Protein AF-A0A0D1ZZP9-F1 (afdb_monomer_lite)

Structure (mmCIF, N/CA/C/O backbone):
data_AF-A0A0D1ZZP9-F1
#
_entry.id   AF-A0A0D1ZZP9-F1
#
loop_
_atom_site.group_PDB
_atom_site.id
_atom_site.type_symbol
_atom_site.label_atom_id
_atom_site.label_alt_id
_atom_site.label_comp_id
_atom_site.label_asym_id
_atom_site.label_entity_id
_atom_site.label_seq_id
_atom_site.pdbx_PDB_ins_code
_atom_site.Cartn_x
_atom_site.Cartn_y
_atom_site.Cartn_z
_atom_site.occupancy
_atom_site.B_iso_or_equiv
_atom_site.auth_seq_id
_atom_site.auth_comp_id
_atom_site.auth_asym_id
_atom_site.auth_atom_id
_atom_site.pdbx_PDB_model_num
ATOM 1 N N . MET A 1 1 ? -6.859 27.751 -23.988 1.00 42.56 1 MET A N 1
ATOM 2 C CA . MET A 1 1 ? -6.546 28.109 -22.585 1.00 42.56 1 MET A CA 1
ATOM 3 C C . MET A 1 1 ? -7.612 27.549 -21.630 1.00 42.56 1 MET A C 1
ATOM 5 O O . MET A 1 1 ? -8.404 28.317 -21.113 1.00 42.56 1 MET A O 1
ATOM 9 N N . ALA A 1 2 ? -7.674 26.224 -21.411 1.00 38.25 2 ALA A N 1
ATOM 10 C CA . ALA A 1 2 ? -8.665 25.605 -20.502 1.00 38.25 2 ALA A CA 1
ATOM 11 C C . ALA A 1 2 ? -8.269 24.187 -20.013 1.00 38.25 2 ALA A C 1
ATOM 13 O O . ALA A 1 2 ? -9.103 23.295 -19.945 1.00 38.25 2 ALA A O 1
ATOM 14 N N . VAL A 1 3 ? -6.986 23.936 -19.723 1.00 46.12 3 VAL A N 1
ATOM 15 C CA . VAL A 1 3 ? -6.489 22.593 -19.330 1.00 46.12 3 VAL A CA 1
ATOM 16 C C . VAL A 1 3 ? -5.819 22.507 -17.935 1.00 46.12 3 VAL A C 1
ATOM 18 O O . VAL A 1 3 ? -5.771 21.403 -17.398 1.00 46.12 3 VAL A O 1
ATOM 21 N N . PRO A 1 4 ? -5.406 23.594 -17.239 1.00 42.47 4 PRO A N 1
ATOM 22 C CA . PRO A 1 4 ? -4.892 23.464 -15.864 1.00 42.47 4 PRO A CA 1
ATOM 23 C C . PRO A 1 4 ? -5.954 23.052 -14.828 1.00 42.47 4 PRO A C 1
ATOM 25 O O . PRO A 1 4 ? -5.615 22.470 -13.802 1.00 42.47 4 PRO A O 1
ATOM 28 N N . GLY A 1 5 ? -7.237 23.330 -15.092 1.00 36.59 5 GLY A N 1
ATOM 29 C CA . GLY A 1 5 ? -8.320 23.110 -14.126 1.00 36.59 5 GLY A CA 1
ATOM 30 C C . GLY A 1 5 ? -8.722 21.645 -13.943 1.00 36.59 5 GLY A C 1
ATOM 31 O O . GLY A 1 5 ? -9.088 21.252 -12.843 1.00 36.59 5 GLY A O 1
ATOM 32 N N . VAL A 1 6 ? -8.604 20.813 -14.983 1.00 42.91 6 VAL A N 1
ATOM 33 C CA . VAL A 1 6 ? -9.148 19.440 -14.980 1.00 42.91 6 VAL A CA 1
ATOM 34 C C . VAL A 1 6 ? -8.363 18.507 -14.050 1.00 42.91 6 VAL A C 1
ATOM 36 O O . VAL A 1 6 ? -8.949 17.653 -13.395 1.00 42.91 6 VAL A O 1
ATOM 39 N N . CYS A 1 7 ? -7.048 18.700 -13.919 1.00 40.62 7 CYS A N 1
ATOM 40 C CA . CYS A 1 7 ? -6.210 17.848 -13.067 1.00 40.62 7 CYS A CA 1
ATOM 41 C C . CYS A 1 7 ? -6.391 18.162 -11.568 1.00 40.62 7 CYS A C 1
ATOM 43 O O . CYS A 1 7 ? -6.408 17.253 -10.739 1.00 40.62 7 CYS A O 1
ATOM 45 N N . LEU A 1 8 ? -6.596 19.443 -11.227 1.00 43.94 8 LEU A N 1
ATOM 46 C CA . LEU A 1 8 ? -6.920 19.873 -9.862 1.00 43.94 8 LEU A CA 1
ATOM 47 C C . LEU A 1 8 ? -8.353 19.466 -9.481 1.00 43.94 8 LEU A C 1
ATOM 49 O O . LEU A 1 8 ? -8.580 19.019 -8.359 1.00 43.94 8 LEU A O 1
ATOM 53 N N . LEU A 1 9 ? -9.292 19.532 -10.437 1.00 44.16 9 LEU A N 1
ATOM 54 C CA . LEU A 1 9 ? -10.649 19.017 -10.259 1.00 44.16 9 LEU A CA 1
ATOM 55 C C . LEU A 1 9 ? -10.647 17.506 -10.014 1.00 44.16 9 LEU A C 1
ATOM 57 O O . LEU A 1 9 ? -11.331 17.077 -9.103 1.00 44.16 9 LEU A O 1
ATOM 61 N N . CYS A 1 10 ? -9.856 16.705 -10.743 1.00 44.78 10 CYS A N 1
ATOM 62 C CA . CYS A 1 10 ? -9.803 15.251 -10.532 1.00 44.78 10 CYS A CA 1
ATOM 63 C C . CYS A 1 10 ? -9.280 14.849 -9.139 1.00 44.78 10 CYS A C 1
ATOM 65 O O . CYS A 1 10 ? -9.788 13.900 -8.537 1.00 44.78 10 CYS A O 1
ATOM 67 N N . LEU A 1 11 ? -8.290 15.579 -8.612 1.00 48.09 11 LEU A N 1
ATOM 68 C CA . LEU A 1 11 ? -7.781 15.393 -7.246 1.00 48.09 11 LEU A CA 1
ATOM 69 C C . LEU A 1 11 ? -8.807 15.813 -6.184 1.00 48.09 11 LEU A C 1
ATOM 71 O O . LEU A 1 11 ? -8.915 15.146 -5.159 1.00 48.09 11 LEU A O 1
ATOM 75 N N . LEU A 1 12 ? -9.593 16.862 -6.444 1.00 48.28 12 LEU A N 1
ATOM 76 C CA . LEU A 1 12 ? -10.695 17.279 -5.572 1.00 48.28 12 LEU A CA 1
ATOM 77 C C . LEU A 1 12 ? -11.910 16.338 -5.678 1.00 48.28 12 LEU A C 1
ATOM 79 O O . LEU A 1 12 ? -12.514 16.023 -4.661 1.00 48.28 12 LEU A O 1
ATOM 83 N N . THR A 1 13 ? -12.240 15.800 -6.855 1.00 49.88 13 THR A N 1
ATOM 84 C CA . THR A 1 13 ? -13.394 14.899 -7.043 1.00 49.88 13 THR A CA 1
ATOM 85 C C . THR A 1 13 ? -13.201 13.527 -6.405 1.00 49.88 13 THR A C 1
ATOM 87 O O . THR A 1 13 ? -14.185 12.922 -5.997 1.00 49.88 13 THR A O 1
ATOM 90 N N . LEU A 1 14 ? -11.958 13.048 -6.247 1.00 49.19 14 LEU A N 1
ATOM 91 C CA . LEU A 1 14 ? -11.681 11.830 -5.469 1.00 49.19 14 LEU A CA 1
ATOM 92 C C . LEU A 1 14 ? -11.988 12.003 -3.969 1.00 49.19 14 LEU A C 1
ATOM 94 O O . LEU A 1 14 ? -12.237 11.013 -3.290 1.00 49.19 14 LEU A O 1
ATOM 98 N N . PHE A 1 15 ? -12.020 13.244 -3.471 1.00 47.34 15 PHE A N 1
ATOM 99 C CA . PHE A 1 15 ? -12.392 13.581 -2.093 1.00 47.34 15 PHE A CA 1
ATOM 100 C C . PHE A 1 15 ? -13.830 14.118 -1.948 1.00 47.34 15 PHE A C 1
ATOM 102 O O . PHE A 1 15 ? -14.287 14.304 -0.825 1.00 47.34 15 PHE A O 1
ATOM 109 N N . VAL A 1 16 ? -14.560 14.336 -3.052 1.00 45.53 16 VAL A N 1
ATOM 110 C CA . VAL A 1 16 ? -15.940 14.876 -3.071 1.00 45.53 16 VAL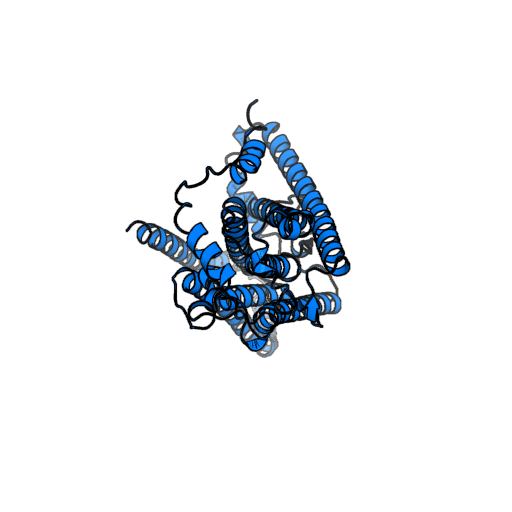 A CA 1
ATOM 111 C C . VAL A 1 16 ? -16.924 13.850 -3.659 1.00 45.53 16 VAL A C 1
ATOM 113 O O . VAL A 1 16 ? -17.907 14.203 -4.304 1.00 45.53 16 VAL A O 1
ATOM 116 N N . LEU A 1 17 ? -16.684 12.548 -3.461 1.00 44.59 17 LEU A N 1
ATOM 117 C CA . LEU A 1 17 ? -17.712 11.556 -3.781 1.00 44.59 17 LEU A CA 1
ATOM 118 C C . LEU A 1 17 ? -18.917 11.768 -2.842 1.00 44.59 17 LEU A C 1
ATOM 120 O O . LEU A 1 17 ? -18.735 11.750 -1.623 1.00 44.59 17 LEU A O 1
ATOM 124 N N . PRO A 1 18 ? -20.131 11.994 -3.381 1.00 44.25 18 PRO A N 1
ATOM 125 C CA . PRO A 1 18 ? -21.329 12.148 -2.572 1.00 44.25 18 PRO A CA 1
ATOM 126 C C . PRO A 1 18 ? -21.582 10.860 -1.789 1.00 44.25 18 PRO A C 1
ATOM 128 O O . PRO A 1 18 ? -21.468 9.750 -2.313 1.00 44.25 18 PRO A O 1
ATOM 131 N N . THR A 1 19 ? -21.909 11.023 -0.513 1.00 50.12 19 THR A N 1
ATOM 132 C CA . THR A 1 19 ? -22.273 9.944 0.399 1.00 50.12 19 THR A CA 1
ATOM 133 C C . THR A 1 19 ? -23.477 9.165 -0.145 1.00 50.12 19 THR A C 1
ATOM 135 O O . THR A 1 19 ? -24.524 9.765 -0.397 1.00 50.12 19 THR A O 1
ATOM 138 N N . PRO A 1 20 ? -23.406 7.830 -0.300 1.00 47.56 20 PRO A N 1
ATOM 139 C CA . PRO A 1 20 ? -24.622 7.039 -0.411 1.00 47.56 20 PRO A CA 1
ATOM 140 C C . PRO A 1 20 ? -25.368 7.121 0.929 1.00 47.56 20 PRO A C 1
ATOM 142 O O . PRO A 1 20 ? -24.856 6.720 1.973 1.00 47.56 20 PRO A O 1
ATOM 145 N N . SER A 1 21 ? -26.590 7.648 0.905 1.00 45.84 21 SER A N 1
ATOM 146 C CA . SER A 1 21 ? -27.481 7.864 2.057 1.00 45.84 21 SER A CA 1
ATOM 147 C C . SER A 1 21 ? -28.078 6.576 2.660 1.00 45.84 21 SER A C 1
ATOM 149 O O . SER A 1 21 ? -29.116 6.614 3.313 1.00 45.84 21 SER A O 1
ATOM 151 N N . LEU A 1 22 ? -27.420 5.425 2.498 1.00 50.56 22 LEU A N 1
ATOM 152 C CA . LEU A 1 22 ? -27.878 4.116 2.996 1.00 50.56 22 LEU A CA 1
ATOM 153 C C . LEU A 1 22 ? -27.398 3.785 4.430 1.00 50.56 22 LEU A C 1
ATOM 155 O O . LEU A 1 22 ? -27.613 2.680 4.917 1.00 50.56 22 LEU A O 1
ATOM 159 N N . GLY A 1 23 ? -26.765 4.732 5.131 1.00 49.41 23 GLY A N 1
ATOM 160 C CA . GLY A 1 23 ? -26.041 4.491 6.389 1.00 49.41 23 GLY A CA 1
ATOM 161 C C . GLY A 1 23 ? -26.865 4.317 7.674 1.00 49.41 23 GLY A C 1
ATOM 162 O O . GLY A 1 23 ? -26.274 4.048 8.716 1.00 49.41 23 GLY A O 1
ATOM 163 N N . VAL A 1 24 ? -28.196 4.447 7.655 1.00 51.53 24 VAL A N 1
ATOM 164 C CA . VAL A 1 24 ? -28.978 4.525 8.911 1.00 51.53 24 VAL A CA 1
ATOM 165 C C . VAL A 1 24 ? -29.141 3.166 9.617 1.00 51.53 24 VAL A C 1
ATOM 167 O O . VAL A 1 24 ? -29.285 3.135 10.833 1.00 51.53 24 VAL A O 1
ATOM 170 N N . SER A 1 25 ? -29.046 2.032 8.911 1.00 54.28 25 SER A N 1
ATOM 171 C CA . SER A 1 25 ? -29.280 0.707 9.523 1.00 54.28 25 SER A CA 1
ATOM 172 C C . SER A 1 25 ? -28.047 0.053 10.165 1.00 54.28 25 SER A C 1
ATOM 174 O O . SER A 1 25 ? -28.211 -0.852 10.975 1.00 54.28 25 SER A O 1
ATOM 176 N N . ILE A 1 26 ? -26.821 0.446 9.803 1.00 56.22 26 ILE A N 1
ATOM 177 C CA . ILE A 1 26 ? -25.601 -0.271 10.236 1.00 56.22 26 ILE A CA 1
ATOM 178 C C . ILE A 1 26 ? -25.040 0.315 11.541 1.00 56.22 26 ILE A C 1
ATOM 180 O O . ILE A 1 26 ? -24.494 -0.406 12.376 1.00 56.22 26 ILE A O 1
ATOM 184 N N . GLN A 1 27 ? -25.229 1.615 11.766 1.00 56.06 27 GLN A N 1
ATOM 185 C CA . GLN A 1 27 ? -24.675 2.301 12.932 1.00 56.06 27 GLN A CA 1
ATOM 186 C C . GLN A 1 27 ? -25.302 1.829 14.257 1.00 56.06 27 GLN A C 1
ATOM 188 O O . GLN A 1 27 ? -24.598 1.717 15.263 1.00 56.06 27 GLN A O 1
ATOM 193 N N . SER A 1 28 ? -26.596 1.481 14.266 1.00 60.41 28 SER A N 1
ATOM 194 C CA . SER A 1 28 ? -27.272 0.932 15.453 1.00 60.41 28 SER A CA 1
ATOM 195 C C . SER A 1 28 ? -26.725 -0.435 15.868 1.00 60.41 28 SER A C 1
ATOM 197 O O . SER A 1 28 ? -26.634 -0.717 17.062 1.00 60.41 28 SER A O 1
ATOM 199 N N . ASP A 1 29 ? -26.300 -1.257 14.906 1.00 63.62 29 ASP A N 1
ATOM 200 C CA . ASP A 1 29 ? -25.719 -2.578 15.167 1.00 63.62 29 ASP A CA 1
ATOM 201 C C . ASP A 1 29 ? -24.295 -2.493 15.722 1.00 63.62 29 ASP A C 1
ATOM 203 O O . ASP A 1 29 ? -23.904 -3.300 16.565 1.00 63.62 29 ASP A O 1
ATOM 207 N N . ILE A 1 30 ? -23.511 -1.501 15.291 1.00 64.06 30 ILE A N 1
ATOM 208 C CA . ILE A 1 30 ? -22.162 -1.278 15.829 1.00 64.06 30 ILE A CA 1
ATOM 209 C C . ILE A 1 30 ? -22.250 -0.780 17.278 1.00 64.06 30 ILE A C 1
ATOM 211 O O . ILE A 1 30 ? -21.552 -1.297 18.152 1.00 64.06 30 ILE A O 1
ATOM 215 N N . ILE A 1 31 ? -23.132 0.188 17.548 1.00 65.31 31 ILE A N 1
ATOM 216 C CA . ILE A 1 31 ? -23.302 0.758 18.893 1.00 65.31 31 ILE A CA 1
ATOM 217 C C . ILE A 1 31 ? -23.891 -0.278 19.862 1.00 65.31 31 ILE A C 1
ATOM 219 O O . ILE A 1 31 ? -23.427 -0.376 20.998 1.00 65.31 31 ILE A O 1
ATOM 223 N N . SER A 1 32 ? -24.860 -1.094 19.432 1.00 63.69 32 SER A N 1
ATOM 224 C CA . SER A 1 32 ? -25.446 -2.129 20.298 1.00 63.69 32 SER A CA 1
ATOM 225 C C . SER A 1 32 ? -24.431 -3.211 20.683 1.00 63.69 32 SER A C 1
ATOM 227 O O . SER A 1 32 ? -24.393 -3.636 21.837 1.00 63.69 32 SER A O 1
ATOM 229 N N . ARG A 1 33 ? -23.540 -3.602 19.760 1.00 60.25 33 ARG A N 1
ATOM 230 C CA . ARG A 1 33 ? -22.461 -4.568 20.035 1.00 60.25 33 ARG A CA 1
ATOM 231 C C . ARG A 1 33 ? -21.375 -4.015 20.957 1.00 60.25 33 ARG A C 1
ATOM 233 O O . ARG A 1 33 ? -20.738 -4.794 21.659 1.00 60.25 33 ARG A O 1
ATOM 240 N N . CYS A 1 34 ? -21.183 -2.697 20.988 1.00 63.09 34 CYS A N 1
ATOM 241 C CA . CYS A 1 34 ? -20.202 -2.041 21.851 1.00 63.09 34 CYS A CA 1
ATOM 242 C C . CYS A 1 34 ? -20.549 -2.107 23.351 1.00 63.09 34 CYS A C 1
ATOM 244 O O . CYS A 1 34 ? -19.646 -2.190 24.179 1.00 63.09 34 CYS A O 1
ATOM 246 N N . ASN A 1 35 ? -21.833 -2.098 23.720 1.00 60.16 35 ASN A N 1
ATOM 247 C CA . ASN A 1 35 ? -22.247 -1.981 25.126 1.00 60.16 35 ASN A CA 1
ATOM 248 C C . ASN A 1 35 ? -22.240 -3.309 25.906 1.00 60.16 35 ASN A C 1
ATOM 250 O O . ASN A 1 35 ? -22.370 -3.293 27.125 1.00 60.16 35 ASN A O 1
ATOM 254 N N . ASN A 1 36 ? -22.064 -4.449 25.229 1.00 57.03 36 ASN A N 1
ATOM 255 C CA . ASN A 1 36 ? -22.180 -5.775 25.852 1.00 57.03 36 ASN A CA 1
ATOM 256 C C . ASN A 1 36 ? -20.836 -6.426 26.230 1.00 57.03 36 ASN A C 1
ATOM 258 O O . ASN A 1 36 ? -20.824 -7.551 26.725 1.00 57.03 36 ASN A O 1
ATOM 262 N N . ALA A 1 37 ? -19.700 -5.759 26.010 1.00 54.56 37 ALA A N 1
ATOM 263 C CA . ALA A 1 37 ? -18.377 -6.317 26.297 1.00 54.56 37 ALA A CA 1
ATOM 264 C C . ALA A 1 37 ? -17.914 -6.027 27.742 1.00 54.56 37 ALA A C 1
ATOM 266 O O . ALA A 1 37 ? -16.922 -5.334 27.952 1.00 54.56 37 ALA A O 1
ATOM 267 N N . THR A 1 38 ? -18.623 -6.550 28.745 1.00 53.91 38 THR A N 1
ATOM 268 C CA . THR A 1 38 ? -18.170 -6.536 30.151 1.00 53.91 38 THR A CA 1
ATOM 269 C C . THR A 1 38 ? -17.700 -7.931 30.561 1.00 53.91 38 THR A C 1
ATOM 271 O O . THR A 1 38 ? -18.505 -8.861 30.578 1.00 53.91 38 THR A O 1
ATOM 274 N N . GLY A 1 39 ? -16.420 -8.097 30.902 1.00 58.62 39 GLY A N 1
ATOM 275 C CA . GLY A 1 39 ? -15.865 -9.382 31.339 1.00 58.62 39 GLY A CA 1
ATOM 276 C C . GLY A 1 39 ? -14.338 -9.364 31.498 1.00 58.62 39 GLY A C 1
ATOM 277 O O . GLY A 1 39 ? -13.693 -8.391 31.103 1.00 58.62 39 GLY A O 1
ATOM 278 N N . PRO A 1 40 ? -13.738 -10.416 32.091 1.00 62.09 40 PRO A N 1
ATOM 279 C CA . PRO A 1 40 ? -12.286 -10.612 32.117 1.00 62.09 40 PRO A CA 1
ATOM 280 C C . PRO A 1 40 ? -11.685 -10.590 30.700 1.00 62.09 40 PRO A C 1
ATOM 282 O O . PRO A 1 40 ? -12.376 -10.887 29.728 1.00 62.09 40 PRO A O 1
ATOM 285 N N . ALA A 1 41 ? -10.393 -10.253 30.578 1.00 60.25 41 ALA A N 1
ATOM 286 C CA . ALA A 1 41 ? -9.719 -9.987 29.296 1.00 60.25 41 ALA A CA 1
ATOM 287 C C . ALA A 1 41 ? -9.934 -11.074 28.220 1.00 60.25 41 ALA A C 1
ATOM 289 O O . ALA A 1 41 ? -10.061 -10.744 27.039 1.00 60.25 41 ALA A O 1
ATOM 290 N N . ASP A 1 42 ? -10.066 -12.335 28.641 1.00 60.53 42 ASP A N 1
ATOM 291 C CA . ASP A 1 42 ? -10.279 -13.503 27.777 1.00 60.53 42 ASP A CA 1
ATOM 292 C C . ASP A 1 42 ? -11.684 -13.571 27.147 1.00 60.53 42 ASP A C 1
ATOM 294 O O . ASP A 1 42 ? -11.897 -14.294 26.175 1.00 60.53 42 ASP A O 1
ATOM 298 N N . GLN A 1 43 ? -12.651 -12.808 27.663 1.00 68.69 43 GLN A N 1
ATOM 299 C CA . GLN A 1 43 ? -14.028 -12.747 27.151 1.00 68.69 43 GLN A CA 1
ATOM 300 C C . GLN A 1 43 ? -14.259 -11.561 26.204 1.00 68.69 43 GLN A C 1
ATOM 302 O O . GLN A 1 43 ? -15.289 -11.481 25.534 1.00 68.69 43 GLN A O 1
ATOM 307 N N . CYS A 1 44 ? -13.288 -10.654 26.088 1.00 79.00 44 CYS A N 1
ATOM 308 C CA . CYS A 1 44 ? -13.382 -9.481 25.228 1.00 79.00 44 CYS A CA 1
ATOM 309 C C . CYS A 1 44 ? -12.921 -9.812 23.798 1.00 79.00 44 CYS A C 1
ATOM 311 O O . CYS A 1 44 ? -11.847 -9.399 23.356 1.00 79.00 44 CYS A O 1
ATOM 313 N N . SER A 1 45 ? -13.717 -10.583 23.063 1.00 84.62 45 SER A N 1
ATOM 314 C CA . SER A 1 45 ? -13.454 -10.844 21.644 1.00 84.62 45 SER A CA 1
ATOM 315 C C . SER A 1 45 ? -13.997 -9.712 20.761 1.00 84.62 45 SER A C 1
ATOM 317 O O . SER A 1 45 ? -15.069 -9.166 21.022 1.00 84.62 45 SER A O 1
ATOM 319 N N . ILE A 1 46 ? -13.256 -9.333 19.715 1.00 87.00 46 ILE A N 1
ATOM 320 C CA . ILE A 1 46 ? -13.718 -8.342 18.732 1.00 87.00 46 ILE A CA 1
ATOM 321 C C . ILE A 1 46 ? -14.150 -9.088 17.475 1.00 87.00 46 ILE A C 1
ATOM 323 O O . ILE A 1 46 ? -13.338 -9.782 16.873 1.00 87.00 46 ILE A O 1
ATOM 327 N N . VAL A 1 47 ? -15.402 -8.924 17.048 1.00 88.31 47 VAL A N 1
ATOM 328 C CA . VAL A 1 47 ? -15.900 -9.567 15.821 1.00 88.31 47 VAL A CA 1
ATOM 329 C C . VAL A 1 47 ? -15.388 -8.814 14.592 1.00 88.31 47 VAL A C 1
ATOM 331 O O . VAL A 1 47 ? -15.974 -7.805 14.212 1.00 88.31 47 VAL A O 1
ATOM 334 N N . GLY A 1 48 ? -14.282 -9.243 13.991 1.00 89.75 48 GLY A N 1
ATOM 335 C CA . GLY A 1 48 ? -13.685 -8.582 12.825 1.00 89.75 48 GLY A CA 1
ATOM 336 C C . GLY A 1 48 ? -14.573 -8.625 11.574 1.00 89.75 48 GLY A C 1
ATOM 337 O O . GLY A 1 48 ? -15.447 -9.485 11.455 1.00 89.75 48 GLY A O 1
ATOM 338 N N . ASP A 1 49 ? -14.344 -7.703 10.636 1.00 91.38 49 ASP A N 1
ATOM 339 C CA . ASP A 1 49 ? -15.001 -7.756 9.326 1.00 91.38 49 ASP A CA 1
ATOM 340 C C . ASP A 1 49 ? -14.166 -8.598 8.348 1.00 91.38 49 ASP A C 1
ATOM 342 O O . ASP A 1 49 ? -12.995 -8.310 8.071 1.00 91.38 49 ASP A O 1
ATOM 346 N N . GLY A 1 50 ? -14.778 -9.662 7.827 1.00 91.88 50 GLY A N 1
ATOM 347 C CA . GLY A 1 50 ? -14.144 -10.558 6.867 1.00 91.88 50 GLY A CA 1
ATOM 348 C C . GLY A 1 50 ? -13.837 -9.897 5.518 1.00 91.88 50 GLY A C 1
ATOM 349 O O . GLY A 1 50 ? -12.916 -10.343 4.836 1.00 91.88 50 GLY A O 1
ATOM 350 N N . ASP A 1 51 ? -14.542 -8.837 5.129 1.00 92.69 51 ASP A N 1
ATOM 351 C CA . ASP A 1 51 ? -14.303 -8.149 3.853 1.00 92.69 51 ASP A CA 1
ATOM 352 C C . ASP A 1 51 ? -13.126 -7.166 3.926 1.00 92.69 51 ASP A C 1
ATOM 354 O O . ASP A 1 51 ? -12.498 -6.880 2.907 1.00 92.69 51 ASP A O 1
ATOM 358 N N . PHE A 1 52 ? -12.771 -6.684 5.121 1.00 94.69 52 PHE A N 1
ATOM 359 C CA . PHE A 1 52 ? -11.631 -5.777 5.303 1.00 94.69 52 PHE A CA 1
ATOM 360 C C . PHE A 1 52 ? -10.301 -6.518 5.381 1.00 94.69 52 PHE A C 1
ATOM 362 O O . PHE A 1 52 ? -9.319 -6.125 4.753 1.00 94.69 52 PHE A O 1
ATOM 369 N N . TYR A 1 53 ? -10.252 -7.577 6.184 1.00 95.31 53 TYR A N 1
ATOM 370 C CA . TYR A 1 53 ? -9.023 -8.326 6.448 1.00 95.31 53 TYR A CA 1
ATOM 371 C C . TYR A 1 53 ? -9.320 -9.792 6.783 1.00 95.31 53 TYR A C 1
ATOM 373 O O . TYR A 1 53 ? -8.579 -10.441 7.524 1.00 95.31 53 TYR A O 1
ATOM 381 N N . GLY A 1 54 ? -10.391 -10.359 6.223 1.00 95.06 54 GLY A N 1
ATOM 382 C CA . GLY A 1 54 ? -10.624 -11.800 6.289 1.00 95.06 54 GLY A CA 1
ATOM 383 C C . GLY A 1 54 ? -9.460 -12.590 5.696 1.00 95.06 54 GLY A C 1
ATOM 384 O O . GLY A 1 54 ? -8.582 -12.052 5.012 1.00 95.06 54 GLY A O 1
ATOM 385 N N . LEU A 1 55 ? -9.434 -13.889 5.982 1.00 94.62 55 LEU A N 1
ATOM 386 C CA . LEU A 1 55 ? -8.314 -14.755 5.622 1.00 94.62 55 LEU A CA 1
ATOM 387 C C . LEU A 1 55 ? -7.980 -14.697 4.118 1.00 94.62 55 LEU A C 1
ATOM 389 O O . LEU A 1 55 ? -6.808 -14.588 3.762 1.00 94.62 55 LEU A O 1
ATOM 393 N N . GLY A 1 56 ? -8.993 -14.685 3.241 1.00 95.31 56 GLY A N 1
ATOM 394 C CA . GLY A 1 56 ? -8.782 -14.577 1.791 1.00 95.31 56 GLY A CA 1
ATOM 395 C C . GLY A 1 56 ? -8.166 -13.242 1.355 1.00 95.31 56 GLY A C 1
ATOM 396 O O . GLY A 1 56 ? -7.246 -13.235 0.535 1.00 95.31 56 GLY A O 1
ATOM 397 N N . VAL A 1 57 ? -8.594 -12.124 1.959 1.00 96.44 57 VAL A N 1
ATOM 398 C CA . VAL A 1 57 ? -8.011 -10.793 1.705 1.00 96.44 57 VAL A CA 1
ATOM 399 C C . VAL A 1 57 ? -6.540 -10.778 2.108 1.00 96.44 57 VAL A C 1
ATOM 401 O O . VAL A 1 57 ? -5.681 -10.429 1.299 1.00 96.44 57 VAL A O 1
ATOM 404 N N . ARG A 1 58 ? -6.236 -11.215 3.336 1.00 96.81 58 ARG A N 1
ATOM 405 C CA . ARG A 1 58 ? -4.869 -11.223 3.878 1.00 96.81 58 ARG A CA 1
ATOM 406 C C . ARG A 1 58 ? -3.935 -12.106 3.062 1.00 96.81 58 ARG A C 1
ATOM 408 O O . ARG A 1 58 ? -2.913 -11.618 2.593 1.00 96.81 58 ARG A O 1
ATOM 415 N N . ILE A 1 59 ? -4.303 -13.367 2.816 1.00 97.00 59 ILE A N 1
ATOM 416 C CA . ILE A 1 59 ? -3.479 -14.288 2.016 1.00 97.00 59 ILE A CA 1
ATOM 417 C C . ILE A 1 59 ? -3.289 -13.752 0.592 1.00 97.00 59 ILE A C 1
ATOM 419 O O . ILE A 1 59 ? -2.178 -13.814 0.069 1.00 97.00 59 ILE A O 1
ATOM 423 N N . GLY A 1 60 ? -4.333 -13.186 -0.023 1.00 96.69 60 GLY A N 1
ATOM 424 C CA . GLY A 1 60 ? -4.239 -12.557 -1.340 1.00 96.69 60 GLY A CA 1
ATOM 425 C C . GLY A 1 60 ? -3.218 -11.418 -1.383 1.00 96.69 60 GLY A C 1
ATOM 426 O O . GLY A 1 60 ? -2.342 -11.397 -2.251 1.00 96.69 60 GLY A O 1
ATOM 427 N N . ILE A 1 61 ? -3.277 -10.515 -0.403 1.00 97.06 61 ILE A N 1
ATOM 428 C CA . ILE A 1 61 ? -2.329 -9.403 -0.255 1.00 97.06 61 ILE A CA 1
ATOM 429 C C . ILE A 1 61 ? -0.908 -9.917 0.025 1.00 97.06 61 ILE A C 1
ATOM 431 O O . ILE A 1 61 ? 0.045 -9.464 -0.607 1.00 97.06 61 ILE A O 1
ATOM 435 N N . TYR A 1 62 ? -0.739 -10.900 0.911 1.00 97.81 62 TYR A N 1
ATOM 436 C CA . TYR A 1 62 ? 0.576 -11.471 1.224 1.00 97.81 62 TYR A CA 1
ATOM 437 C C . TYR A 1 62 ? 1.196 -12.169 0.011 1.00 97.81 62 TYR A C 1
ATOM 439 O O . TYR A 1 62 ? 2.384 -11.990 -0.271 1.00 97.81 62 TYR A O 1
ATOM 447 N N . ALA A 1 63 ? 0.392 -12.918 -0.748 1.00 97.50 63 ALA A N 1
ATOM 448 C CA . ALA A 1 63 ? 0.820 -13.540 -1.993 1.00 97.50 63 ALA A CA 1
ATOM 449 C C . ALA A 1 63 ? 1.232 -12.484 -3.025 1.00 97.50 63 ALA A C 1
ATOM 451 O O . ALA A 1 63 ? 2.258 -12.650 -3.687 1.00 97.50 63 ALA A O 1
ATOM 452 N N . SER A 1 64 ? 0.492 -11.373 -3.127 1.00 96.50 64 SER A N 1
ATOM 453 C CA . SER A 1 64 ? 0.840 -10.276 -4.033 1.00 96.50 64 SER A CA 1
ATOM 454 C C . SER A 1 64 ? 2.135 -9.571 -3.611 1.00 96.50 64 SER A C 1
ATOM 456 O O . SER A 1 64 ? 2.998 -9.337 -4.459 1.00 96.50 64 SER A O 1
ATOM 458 N N . TRP A 1 65 ? 2.337 -9.319 -2.312 1.00 96.19 65 TRP A N 1
ATOM 459 C CA . TRP A 1 65 ? 3.596 -8.786 -1.779 1.00 96.19 65 TRP A CA 1
ATOM 460 C C . TRP A 1 65 ? 4.775 -9.690 -2.102 1.00 96.19 65 TRP A C 1
ATOM 462 O O . TRP A 1 65 ? 5.805 -9.218 -2.591 1.00 96.19 65 TRP A O 1
ATOM 472 N N . PHE A 1 66 ? 4.620 -10.990 -1.863 1.00 95.94 66 PHE A N 1
ATOM 473 C CA . PHE A 1 66 ? 5.677 -11.957 -2.108 1.00 95.94 66 PHE A CA 1
ATOM 474 C C . PHE A 1 66 ? 5.978 -12.083 -3.605 1.00 95.94 66 PHE A C 1
ATOM 476 O O . PHE A 1 66 ? 7.144 -12.045 -3.996 1.00 95.94 66 PHE A O 1
ATOM 483 N N . ALA A 1 67 ? 4.952 -12.118 -4.461 1.00 94.94 67 ALA A N 1
ATOM 484 C CA . ALA A 1 67 ? 5.118 -12.114 -5.913 1.00 94.94 67 ALA A CA 1
ATOM 485 C C . ALA A 1 67 ? 5.923 -10.897 -6.383 1.00 94.94 67 ALA A C 1
ATOM 487 O O . ALA A 1 67 ? 6.830 -11.025 -7.204 1.00 94.94 67 ALA A O 1
ATOM 488 N N . SER A 1 68 ? 5.635 -9.715 -5.842 1.00 93.00 68 SER A N 1
ATOM 489 C CA . SER A 1 68 ? 6.385 -8.506 -6.170 1.00 93.00 68 SER A CA 1
ATOM 490 C C . SER A 1 68 ? 7.798 -8.491 -5.620 1.00 93.00 68 SER A C 1
ATOM 492 O O . SER A 1 68 ? 8.711 -8.023 -6.298 1.00 93.00 68 SER A O 1
ATOM 494 N N . TRP A 1 69 ? 8.003 -8.990 -4.404 1.00 93.06 69 TRP A N 1
ATOM 495 C CA . TRP A 1 69 ? 9.338 -9.134 -3.839 1.00 93.06 69 TRP A CA 1
ATOM 496 C C . TRP A 1 69 ? 10.194 -10.065 -4.704 1.00 93.06 69 TRP A C 1
ATOM 498 O O . TRP A 1 69 ? 11.315 -9.697 -5.067 1.00 93.06 69 TRP A O 1
ATOM 508 N N . VAL A 1 70 ? 9.639 -11.207 -5.125 1.00 92.44 70 VAL A N 1
ATOM 509 C CA . VAL A 1 70 ? 10.314 -12.152 -6.021 1.00 92.44 70 VAL A CA 1
ATOM 510 C C . VAL A 1 70 ? 10.585 -11.514 -7.383 1.00 92.44 70 VAL A C 1
ATOM 512 O O . VAL A 1 70 ? 11.723 -11.549 -7.858 1.00 92.44 70 VAL A O 1
ATOM 515 N N . SER A 1 71 ? 9.581 -10.875 -7.994 1.00 90.56 71 SER A N 1
ATOM 516 C CA . SER A 1 71 ? 9.750 -10.241 -9.304 1.00 90.56 71 SER A CA 1
ATOM 517 C C . SER A 1 71 ? 10.761 -9.098 -9.269 1.00 90.56 71 SER A C 1
ATOM 519 O O . SER A 1 71 ? 11.497 -8.920 -10.225 1.00 90.56 71 SER A O 1
ATOM 521 N N . ASN A 1 72 ? 10.835 -8.339 -8.174 1.00 86.19 72 ASN A N 1
ATOM 522 C CA . ASN A 1 72 ? 11.779 -7.227 -8.034 1.00 86.19 72 ASN A CA 1
ATOM 523 C C . ASN A 1 72 ? 13.205 -7.675 -7.690 1.00 86.19 72 ASN A C 1
ATOM 525 O O . ASN A 1 72 ? 14.158 -6.937 -7.950 1.00 86.19 72 ASN A O 1
ATOM 529 N N . SER A 1 73 ? 13.354 -8.837 -7.054 1.00 87.56 73 SER A N 1
ATOM 530 C CA . SER A 1 73 ? 14.647 -9.315 -6.555 1.00 87.56 73 SER A CA 1
ATOM 531 C C . SER A 1 73 ? 15.337 -10.254 -7.540 1.00 87.56 73 SER A C 1
ATOM 533 O O . SER A 1 73 ? 16.548 -10.140 -7.758 1.00 87.56 73 SER A O 1
ATOM 535 N N . PHE A 1 74 ? 14.568 -11.162 -8.145 1.00 87.00 74 PHE A N 1
ATOM 536 C CA . PHE A 1 74 ? 15.097 -12.279 -8.928 1.00 87.00 74 PHE A CA 1
ATOM 537 C C . PHE A 1 74 ? 14.765 -12.186 -10.417 1.00 87.00 74 PHE A C 1
ATOM 539 O O . PHE A 1 74 ? 15.560 -12.649 -11.233 1.00 87.00 74 PHE A O 1
ATOM 546 N N . LEU A 1 75 ? 13.646 -11.558 -10.791 1.00 84.19 75 LEU A N 1
ATOM 547 C CA . LEU A 1 75 ? 13.307 -11.346 -12.197 1.00 84.19 75 LEU A CA 1
ATOM 548 C C . LEU A 1 75 ? 13.836 -9.988 -12.678 1.00 84.19 75 LEU A C 1
ATOM 550 O O . LEU A 1 75 ? 13.688 -8.962 -12.027 1.00 84.19 75 LEU A O 1
ATOM 554 N N . LEU A 1 76 ? 14.459 -9.976 -13.857 1.00 76.31 76 LEU A N 1
ATOM 555 C CA . LEU A 1 76 ? 14.862 -8.742 -14.551 1.00 76.31 76 LEU A CA 1
ATOM 556 C C . LEU A 1 76 ? 13.857 -8.349 -15.649 1.00 76.31 76 LEU A C 1
ATOM 558 O O . LEU A 1 76 ? 14.114 -7.450 -16.448 1.00 76.31 76 LEU A O 1
ATOM 562 N N . ASP A 1 77 ? 12.706 -9.025 -15.699 1.00 80.31 77 ASP A N 1
ATOM 563 C CA . ASP A 1 77 ? 11.647 -8.758 -16.668 1.00 80.31 77 ASP A CA 1
ATOM 564 C C . ASP A 1 77 ? 10.802 -7.556 -16.215 1.00 80.31 77 ASP A C 1
ATOM 566 O O . ASP A 1 77 ? 9.969 -7.647 -15.309 1.00 80.31 77 ASP A O 1
ATOM 570 N N . ALA A 1 78 ? 11.001 -6.410 -16.870 1.00 79.88 78 ALA A N 1
ATOM 571 C CA . ALA A 1 78 ? 10.261 -5.184 -16.579 1.00 79.88 78 ALA A CA 1
ATOM 572 C C . ALA A 1 78 ? 8.740 -5.343 -16.740 1.00 79.88 78 ALA A C 1
ATOM 574 O O . ALA A 1 78 ? 7.987 -4.654 -16.051 1.00 79.88 78 ALA A O 1
ATOM 575 N N . ARG A 1 79 ? 8.270 -6.242 -17.619 1.00 82.69 79 ARG A N 1
ATOM 576 C CA . ARG A 1 79 ? 6.830 -6.487 -17.802 1.00 82.69 79 ARG A CA 1
ATOM 577 C C . ARG A 1 79 ? 6.218 -7.080 -16.537 1.00 82.69 79 ARG A C 1
ATOM 579 O O . ARG A 1 79 ? 5.148 -6.646 -16.119 1.00 82.69 79 ARG A O 1
ATOM 586 N N . GLU A 1 80 ? 6.922 -8.024 -15.919 1.00 85.94 80 GLU A N 1
ATOM 587 C CA . GLU A 1 80 ? 6.487 -8.677 -14.683 1.00 85.94 80 GLU A CA 1
ATOM 588 C C . GLU A 1 80 ? 6.441 -7.717 -13.511 1.00 85.94 80 GLU A C 1
ATOM 590 O O . GLU A 1 80 ? 5.453 -7.681 -12.779 1.00 85.94 80 GLU A O 1
ATOM 595 N N . ILE A 1 81 ? 7.478 -6.893 -13.380 1.00 86.12 81 ILE A N 1
ATOM 596 C CA . ILE A 1 81 ? 7.551 -5.866 -12.344 1.00 86.12 81 ILE A CA 1
ATOM 597 C C . ILE A 1 81 ? 6.383 -4.883 -12.489 1.00 86.12 81 ILE A C 1
ATOM 599 O O . ILE A 1 81 ? 5.684 -4.617 -11.513 1.00 86.12 81 ILE A O 1
ATOM 603 N N . CYS A 1 82 ? 6.125 -4.380 -13.702 1.00 85.69 82 CYS A N 1
ATOM 604 C CA . CYS A 1 82 ? 5.012 -3.464 -13.958 1.00 85.69 82 CYS A CA 1
ATOM 605 C C . CYS A 1 82 ? 3.655 -4.093 -13.624 1.00 85.69 82 CYS A C 1
ATOM 607 O O . CYS A 1 82 ? 2.874 -3.484 -12.900 1.00 85.69 82 CYS A O 1
ATOM 609 N N . GLN A 1 83 ? 3.395 -5.318 -14.087 1.00 88.25 83 GLN A N 1
ATOM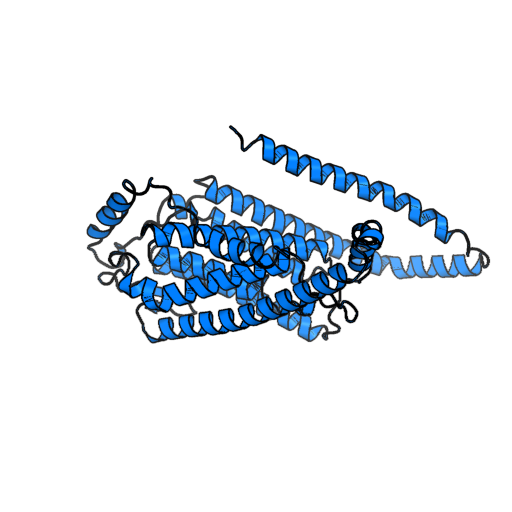 610 C CA . GLN A 1 83 ? 2.122 -5.993 -13.826 1.00 88.25 83 GLN A CA 1
ATOM 611 C C . GLN A 1 83 ? 1.908 -6.246 -12.326 1.00 88.25 83 GLN A C 1
ATOM 613 O O . GLN A 1 83 ? 0.816 -6.029 -11.812 1.00 88.25 83 GLN A O 1
ATOM 618 N N . SER A 1 84 ? 2.963 -6.643 -11.612 1.00 90.75 84 SER A N 1
ATOM 619 C CA . SER A 1 84 ? 2.934 -6.837 -10.160 1.00 90.75 84 SER A CA 1
ATOM 620 C C . SER A 1 84 ? 2.643 -5.523 -9.415 1.00 90.75 84 SER A C 1
ATOM 622 O O . SER A 1 84 ? 1.821 -5.480 -8.499 1.00 90.75 84 SER A O 1
ATOM 624 N N . LEU A 1 85 ? 3.253 -4.414 -9.851 1.00 89.06 85 LEU A N 1
ATOM 625 C CA . LEU A 1 85 ? 2.988 -3.077 -9.307 1.00 89.06 85 LEU A CA 1
ATOM 626 C C . LEU A 1 85 ? 1.551 -2.605 -9.552 1.00 89.06 85 LEU A C 1
ATOM 628 O O . LEU A 1 85 ? 0.989 -1.937 -8.684 1.00 89.06 85 LEU A O 1
ATOM 632 N N . ASP A 1 86 ? 0.969 -2.922 -10.706 1.00 90.31 86 ASP A N 1
ATOM 633 C CA . ASP A 1 86 ? -0.402 -2.534 -11.043 1.00 90.31 86 ASP A CA 1
ATOM 634 C C . ASP A 1 86 ? -1.420 -3.323 -10.203 1.00 90.31 86 ASP A C 1
ATOM 636 O O . ASP A 1 86 ? -2.331 -2.721 -9.629 1.00 90.31 86 ASP A O 1
ATOM 640 N N . THR A 1 87 ? -1.207 -4.633 -10.014 1.00 92.69 87 THR A N 1
ATOM 641 C CA . THR A 1 87 ? -2.002 -5.450 -9.078 1.00 92.69 87 THR A CA 1
ATOM 642 C C . THR A 1 87 ? -1.972 -4.860 -7.667 1.00 92.69 87 THR A C 1
ATOM 644 O O . THR A 1 87 ? -3.018 -4.663 -7.050 1.00 92.69 87 THR A O 1
ATOM 647 N N . ASN A 1 88 ? -0.798 -4.493 -7.156 1.00 93.25 88 ASN A N 1
ATOM 648 C CA . ASN A 1 88 ? -0.703 -3.916 -5.813 1.00 93.25 88 ASN A CA 1
ATOM 649 C C . ASN A 1 88 ? -1.324 -2.530 -5.698 1.00 93.25 88 ASN A C 1
ATOM 651 O O . ASN A 1 88 ? -1.949 -2.233 -4.685 1.00 93.25 88 ASN A O 1
ATOM 655 N N . ALA A 1 89 ? -1.181 -1.692 -6.726 1.00 93.56 89 ALA A N 1
ATOM 656 C CA . ALA A 1 89 ? -1.853 -0.402 -6.766 1.00 93.56 89 ALA A CA 1
ATOM 657 C C . ALA A 1 89 ? -3.379 -0.572 -6.717 1.00 93.56 89 ALA A C 1
ATOM 659 O O . ALA A 1 89 ? -4.046 0.219 -6.059 1.00 93.56 89 ALA A O 1
ATOM 660 N N . SER A 1 90 ? -3.925 -1.618 -7.350 1.00 94.31 90 SER A N 1
ATOM 661 C CA . SER A 1 90 ? -5.361 -1.918 -7.287 1.00 94.31 90 SER A CA 1
ATOM 662 C C . SER A 1 90 ? -5.824 -2.319 -5.878 1.00 94.31 90 SER A C 1
ATOM 664 O O . SER A 1 90 ? -6.820 -1.779 -5.398 1.00 94.31 90 SER A O 1
ATOM 666 N N . PHE A 1 91 ? -5.070 -3.169 -5.167 1.00 95.62 91 PHE A N 1
ATOM 667 C CA . PHE A 1 91 ? -5.381 -3.522 -3.775 1.00 95.62 91 PHE A CA 1
ATOM 668 C C . PHE A 1 91 ? -5.271 -2.326 -2.840 1.00 95.62 91 PHE A C 1
ATOM 670 O O . PHE A 1 91 ? -6.160 -2.079 -2.029 1.00 95.62 91 PHE A O 1
ATOM 677 N N . LEU A 1 92 ? -4.206 -1.546 -2.991 1.00 94.75 92 LEU A N 1
ATOM 678 C CA . LEU A 1 92 ? -3.985 -0.357 -2.188 1.00 94.75 92 LEU A CA 1
ATOM 679 C C . LEU A 1 92 ? -5.079 0.698 -2.428 1.00 94.75 92 LEU A C 1
ATOM 681 O O . LEU A 1 92 ? -5.515 1.360 -1.489 1.00 94.75 92 LEU A O 1
ATOM 685 N N . PHE A 1 93 ? -5.562 0.819 -3.668 1.00 95.94 93 PHE A N 1
ATOM 686 C CA . PHE A 1 93 ? -6.678 1.694 -4.017 1.00 95.94 93 PHE A CA 1
ATOM 687 C C . PHE A 1 93 ? -7.978 1.223 -3.369 1.00 95.94 93 PHE A C 1
ATOM 689 O O . PHE A 1 93 ? -8.674 2.035 -2.764 1.00 95.94 93 PHE A O 1
ATOM 696 N N . ALA A 1 94 ? -8.270 -0.079 -3.422 1.00 96.06 94 ALA A N 1
ATOM 697 C CA . ALA A 1 94 ? -9.435 -0.648 -2.754 1.00 96.06 94 ALA A CA 1
ATOM 698 C C . ALA A 1 94 ? -9.408 -0.379 -1.239 1.00 96.06 94 ALA A C 1
ATOM 700 O O . ALA A 1 94 ? -10.397 0.103 -0.689 1.00 96.06 94 ALA A O 1
ATOM 701 N N . ILE A 1 95 ? -8.261 -0.592 -0.582 1.00 95.75 95 ILE A N 1
ATOM 702 C CA . ILE A 1 95 ? -8.087 -0.284 0.845 1.00 95.75 95 ILE A CA 1
ATOM 703 C C . ILE A 1 95 ? -8.317 1.208 1.111 1.00 95.75 95 ILE A C 1
ATOM 705 O O . ILE A 1 95 ? -9.073 1.551 2.016 1.00 95.75 95 ILE A O 1
ATOM 709 N N . ALA A 1 96 ? -7.717 2.099 0.317 1.00 95.81 96 ALA A N 1
ATOM 710 C CA . ALA A 1 96 ? -7.882 3.542 0.491 1.00 95.81 96 ALA A CA 1
ATOM 711 C C . ALA A 1 96 ? -9.352 3.982 0.361 1.00 95.81 96 ALA A C 1
ATOM 713 O O . ALA A 1 96 ? -9.819 4.791 1.163 1.00 95.81 96 ALA A O 1
ATOM 714 N N . VAL A 1 97 ? -10.095 3.421 -0.599 1.00 95.38 97 VAL A N 1
ATOM 715 C CA . VAL A 1 97 ? -11.530 3.695 -0.781 1.00 95.38 97 VAL A CA 1
ATOM 716 C C . VAL A 1 97 ? -12.347 3.188 0.408 1.00 95.38 97 VAL A C 1
ATOM 718 O O . VAL A 1 97 ? -13.167 3.938 0.938 1.00 95.38 97 VAL A O 1
ATOM 721 N N . VAL A 1 98 ? -12.119 1.952 0.861 1.00 94.94 98 VAL A N 1
ATOM 722 C CA . VAL A 1 98 ? -12.813 1.381 2.031 1.00 94.94 98 VAL A CA 1
ATOM 723 C C . VAL A 1 98 ? -12.565 2.240 3.265 1.00 94.94 98 VAL A C 1
ATOM 725 O O . VAL A 1 98 ? -13.501 2.679 3.927 1.00 94.94 98 VAL A O 1
ATOM 728 N N . VAL A 1 99 ? -11.304 2.557 3.535 1.00 94.69 99 VAL A N 1
ATOM 729 C CA . VAL A 1 99 ? -10.922 3.373 4.682 1.00 94.69 99 VAL A CA 1
ATOM 730 C C . VAL A 1 99 ? -11.570 4.761 4.614 1.00 94.69 99 VAL A C 1
ATOM 732 O O . VAL A 1 99 ? -12.151 5.201 5.604 1.00 94.69 99 VAL A O 1
ATOM 735 N N . ALA A 1 100 ? -11.546 5.438 3.464 1.00 93.25 100 ALA A N 1
ATOM 736 C CA . ALA A 1 100 ? -12.157 6.758 3.312 1.00 93.25 100 ALA A CA 1
ATOM 737 C C . ALA A 1 100 ? -13.691 6.729 3.482 1.00 93.25 100 ALA A C 1
ATOM 739 O O . ALA A 1 100 ? -14.264 7.559 4.191 1.00 93.25 100 ALA A O 1
ATOM 740 N N . THR A 1 101 ? -14.367 5.757 2.870 1.00 92.81 101 THR A N 1
ATOM 741 C CA . THR A 1 101 ? -15.839 5.654 2.890 1.00 92.81 101 THR A CA 1
ATOM 742 C C . THR A 1 101 ? -16.383 5.222 4.254 1.00 92.81 101 THR A C 1
ATOM 744 O O . THR A 1 101 ? -17.344 5.808 4.761 1.00 92.81 101 THR A O 1
ATOM 747 N N . TYR A 1 102 ? -15.747 4.254 4.912 1.00 93.12 102 TYR A N 1
ATOM 748 C CA . TYR A 1 102 ? -16.185 3.800 6.232 1.00 93.12 102 TYR A CA 1
ATOM 749 C C . TYR A 1 102 ? -15.776 4.763 7.355 1.00 93.12 102 TYR A C 1
ATOM 751 O O . TYR A 1 102 ? -16.509 4.899 8.334 1.00 93.12 102 TYR A O 1
ATOM 759 N N . SER A 1 103 ? -14.670 5.502 7.201 1.00 92.38 103 SER A N 1
ATOM 760 C CA . SER A 1 103 ? -14.305 6.557 8.161 1.00 92.38 103 SER A CA 1
ATOM 761 C C . SER A 1 103 ? -15.254 7.747 8.098 1.00 92.38 103 SER A C 1
ATOM 763 O O . SER A 1 103 ? -15.667 8.250 9.138 1.00 92.38 103 SER A O 1
ATOM 765 N N . THR A 1 104 ? -15.637 8.193 6.896 1.00 90.94 104 THR A N 1
ATOM 766 C CA . THR A 1 104 ? -16.564 9.331 6.739 1.00 90.94 104 THR A CA 1
ATOM 767 C C . THR A 1 104 ? -17.981 9.004 7.199 1.00 90.94 104 THR A C 1
ATOM 769 O O . THR A 1 104 ? -18.668 9.882 7.711 1.00 90.94 104 THR A O 1
ATOM 772 N N . SER A 1 105 ? -18.403 7.744 7.080 1.00 88.94 105 SER A N 1
ATOM 773 C CA . SER A 1 105 ? -19.691 7.281 7.609 1.00 88.94 105 SER A CA 1
ATOM 774 C C . SER A 1 105 ? -19.676 6.947 9.106 1.00 88.94 105 SER A C 1
ATOM 776 O O . SER A 1 105 ? -20.727 6.639 9.656 1.00 88.94 105 SER A O 1
ATOM 778 N N . GLY A 1 106 ? -18.516 6.992 9.776 1.00 87.31 106 GLY A N 1
ATOM 779 C CA . GLY A 1 106 ? -18.389 6.610 11.188 1.00 87.31 106 GLY A CA 1
ATOM 780 C C . GLY A 1 106 ? -18.596 5.113 11.457 1.00 87.31 106 GLY A C 1
ATOM 781 O O . GLY A 1 106 ? -18.732 4.714 12.611 1.00 87.31 106 GLY A O 1
ATOM 782 N N . ASN A 1 107 ? -18.598 4.285 10.407 1.00 88.12 107 ASN A N 1
ATOM 783 C CA . ASN A 1 107 ? -18.861 2.844 10.468 1.00 88.12 107 ASN A CA 1
ATOM 784 C C . ASN A 1 107 ? -17.580 1.996 10.482 1.00 88.12 107 ASN A C 1
ATOM 786 O O . ASN A 1 107 ? -17.638 0.786 10.281 1.00 88.12 107 ASN A O 1
ATOM 790 N N . ILE A 1 108 ? -16.414 2.610 10.697 1.00 91.56 108 ILE A N 1
ATOM 791 C CA . ILE A 1 108 ? -15.144 1.897 10.865 1.00 91.56 108 ILE A CA 1
ATOM 792 C C . ILE A 1 108 ? -14.731 1.882 12.334 1.00 91.56 108 ILE A C 1
ATOM 794 O O . ILE A 1 108 ? -14.775 2.906 13.022 1.00 91.56 108 ILE A O 1
ATOM 798 N N . ARG A 1 109 ? -14.283 0.727 12.829 1.00 91.50 109 ARG A N 1
ATOM 799 C CA . ARG A 1 109 ? -13.686 0.646 14.167 1.00 91.50 109 ARG A CA 1
ATOM 800 C C . ARG A 1 109 ? -12.210 1.003 14.101 1.00 91.50 109 ARG A C 1
ATOM 802 O O . ARG A 1 109 ? -11.549 0.804 13.083 1.00 91.50 109 ARG A O 1
ATOM 809 N N . VAL A 1 110 ? -11.667 1.454 15.229 1.00 93.94 110 VAL A N 1
ATOM 810 C CA . VAL A 1 110 ? -10.246 1.818 15.349 1.00 93.94 110 VAL A CA 1
ATOM 811 C C . VAL A 1 110 ? -9.333 0.657 14.945 1.00 93.94 110 VAL A C 1
ATOM 813 O O . VAL A 1 110 ? -8.379 0.869 14.202 1.00 93.94 110 VAL A O 1
ATOM 816 N N . ILE A 1 111 ? -9.647 -0.572 15.372 1.00 94.31 111 ILE A N 1
ATOM 817 C CA . ILE A 1 111 ? -8.863 -1.761 15.010 1.00 94.31 111 ILE A CA 1
ATOM 818 C C . ILE A 1 111 ? -8.938 -2.075 13.511 1.00 94.31 111 ILE A C 1
ATOM 820 O O . ILE A 1 111 ? -7.918 -2.406 12.918 1.00 94.31 111 ILE A O 1
ATOM 824 N N . ASP A 1 112 ? -10.099 -1.906 12.872 1.00 95.19 112 ASP A N 1
ATOM 825 C CA . ASP A 1 112 ? -10.247 -2.159 11.435 1.00 95.19 112 ASP A CA 1
ATOM 826 C C . ASP A 1 112 ? -9.411 -1.165 10.625 1.00 95.19 112 ASP A C 1
ATOM 828 O O . ASP A 1 112 ? -8.616 -1.555 9.769 1.00 95.19 112 ASP A O 1
ATOM 832 N N . ALA A 1 113 ? -9.535 0.124 10.957 1.00 96.31 113 ALA A N 1
ATOM 833 C CA . ALA A 1 113 ? -8.737 1.191 10.370 1.00 96.31 113 ALA A CA 1
ATOM 834 C C . ALA A 1 113 ? -7.234 0.958 10.578 1.00 96.31 113 ALA A C 1
ATOM 836 O O . ALA A 1 113 ? -6.450 1.155 9.649 1.00 96.31 113 ALA A O 1
ATOM 837 N N . LEU A 1 114 ? -6.833 0.504 11.769 1.00 96.75 114 LEU A N 1
ATOM 838 C CA . LEU A 1 114 ? -5.443 0.192 12.082 1.00 96.75 114 LEU A CA 1
ATOM 839 C C . LEU A 1 114 ? -4.906 -0.953 11.216 1.00 96.75 114 LEU A C 1
ATOM 841 O O . LEU A 1 114 ? -3.831 -0.811 10.638 1.00 96.75 114 LEU A O 1
ATOM 845 N N . ILE A 1 115 ? -5.633 -2.068 11.099 1.00 97.44 115 ILE A N 1
ATOM 846 C CA . ILE A 1 115 ? -5.205 -3.216 10.285 1.00 97.44 115 ILE A CA 1
ATOM 847 C C . ILE A 1 115 ? -5.117 -2.830 8.803 1.00 97.44 115 ILE A C 1
ATOM 849 O O . ILE A 1 115 ? -4.130 -3.156 8.141 1.00 97.44 115 ILE A O 1
ATOM 853 N N . LEU A 1 116 ? -6.094 -2.080 8.286 1.00 97.38 116 LEU A N 1
ATOM 854 C CA . LEU A 1 116 ? -6.070 -1.571 6.911 1.00 97.38 116 LEU A CA 1
ATOM 855 C C . LEU A 1 116 ? -4.898 -0.603 6.673 1.00 97.38 116 LEU A C 1
ATOM 857 O O . LEU A 1 116 ? -4.270 -0.628 5.608 1.00 97.38 116 LEU A O 1
ATOM 861 N N . LEU A 1 117 ? -4.545 0.209 7.671 1.00 96.75 117 LEU A N 1
ATOM 862 C CA . LEU A 1 117 ? -3.376 1.082 7.612 1.00 96.75 117 LEU A CA 1
ATOM 863 C C . LEU A 1 117 ? -2.060 0.286 7.664 1.00 96.75 117 LEU A C 1
ATOM 865 O O . LEU A 1 117 ?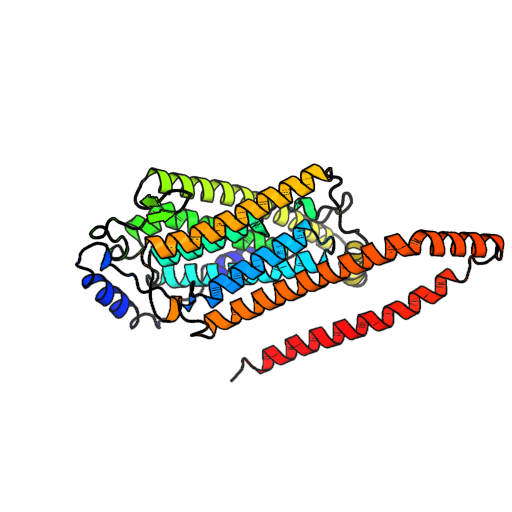 -1.140 0.601 6.911 1.00 96.75 117 LEU A O 1
ATOM 869 N N . LEU A 1 118 ? -1.972 -0.776 8.473 1.00 97.06 118 LEU A N 1
ATOM 870 C CA . LEU A 1 118 ? -0.815 -1.683 8.503 1.00 97.06 118 LEU A CA 1
ATOM 871 C C . LEU A 1 118 ? -0.632 -2.417 7.171 1.00 97.06 118 LEU A C 1
ATOM 873 O O . LEU A 1 118 ? 0.484 -2.459 6.652 1.00 97.06 118 LEU A O 1
ATOM 877 N N . LEU A 1 119 ? -1.717 -2.925 6.576 1.00 96.94 119 LEU A N 1
ATOM 878 C CA . LEU A 1 119 ? -1.702 -3.482 5.219 1.00 96.94 119 LEU A CA 1
ATOM 879 C C . LEU A 1 119 ? -1.182 -2.434 4.224 1.00 96.94 119 LEU A C 1
ATOM 881 O O . LEU A 1 119 ? -0.279 -2.705 3.433 1.00 96.94 119 LEU A O 1
ATOM 885 N N . SER A 1 120 ? -1.671 -1.199 4.313 1.00 96.31 120 SER A N 1
ATOM 886 C CA . SER A 1 120 ? -1.215 -0.107 3.449 1.00 96.31 120 SER A CA 1
ATOM 887 C C . SER A 1 120 ? 0.281 0.204 3.620 1.00 96.31 120 SER A C 1
ATOM 889 O O . SER A 1 120 ? 1.003 0.329 2.629 1.00 96.31 120 SER A O 1
ATOM 891 N N . PHE A 1 121 ? 0.791 0.266 4.854 1.00 93.75 121 PHE A N 1
ATOM 892 C CA . PHE A 1 121 ? 2.219 0.471 5.130 1.00 93.75 121 PHE A CA 1
ATOM 893 C C . PHE A 1 121 ? 3.096 -0.703 4.692 1.00 93.75 121 PHE A C 1
ATOM 895 O O . PHE A 1 121 ? 4.220 -0.482 4.226 1.00 93.75 121 PHE A O 1
ATOM 902 N N . GLY A 1 122 ? 2.566 -1.927 4.753 1.00 92.81 122 GLY A N 1
ATOM 903 C CA . GLY A 1 122 ? 3.178 -3.106 4.152 1.00 92.81 122 GLY A CA 1
ATOM 904 C C . GLY A 1 122 ? 3.514 -2.861 2.682 1.00 92.81 122 GLY A C 1
ATOM 905 O O . GLY A 1 122 ? 4.670 -3.039 2.292 1.00 92.81 122 GLY A O 1
ATOM 906 N N . TYR A 1 123 ? 2.570 -2.329 1.894 1.00 91.38 123 TYR A N 1
ATOM 907 C CA . TYR A 1 123 ? 2.815 -1.944 0.498 1.00 91.38 123 TYR A CA 1
ATOM 908 C C . TYR A 1 123 ? 3.878 -0.848 0.352 1.00 91.38 123 TYR A C 1
ATOM 910 O O . TYR A 1 123 ? 4.753 -0.981 -0.506 1.00 91.38 123 TYR A O 1
ATOM 918 N N . LEU A 1 124 ? 3.828 0.214 1.168 1.00 86.56 124 LEU A N 1
ATOM 919 C CA . LEU A 1 124 ? 4.728 1.372 1.031 1.00 86.56 124 LEU A CA 1
ATOM 920 C C . LEU A 1 124 ? 6.204 1.018 1.194 1.00 86.56 124 LEU A C 1
ATOM 922 O O . LEU A 1 124 ? 7.041 1.568 0.478 1.00 86.56 124 LEU A O 1
ATOM 926 N N . LEU A 1 125 ? 6.509 0.140 2.151 1.00 81.06 125 LEU A N 1
ATOM 927 C CA . LEU A 1 125 ? 7.876 -0.174 2.564 1.00 81.06 125 LEU A CA 1
ATOM 928 C C . LEU A 1 125 ? 8.422 -1.490 1.983 1.00 81.06 125 LEU A C 1
ATOM 930 O O . LEU A 1 125 ? 9.637 -1.672 1.940 1.00 81.06 125 LEU A O 1
ATOM 934 N N . SER A 1 126 ? 7.567 -2.367 1.449 1.00 82.00 126 SER A N 1
ATOM 935 C CA . SER A 1 126 ? 8.019 -3.543 0.693 1.00 82.00 126 SER A CA 1
ATOM 936 C C . SER A 1 126 ? 8.047 -3.258 -0.811 1.00 82.00 126 SER A C 1
ATOM 938 O O . SER A 1 126 ? 9.110 -3.052 -1.402 1.00 82.00 126 SER A O 1
ATOM 940 N N . VAL A 1 127 ? 6.871 -3.217 -1.436 1.00 78.31 127 VAL A N 1
ATOM 941 C CA . VAL A 1 127 ? 6.722 -3.304 -2.887 1.00 78.31 127 VAL A CA 1
ATOM 942 C C . VAL A 1 127 ? 6.758 -1.951 -3.580 1.00 78.31 127 VAL A C 1
ATOM 944 O O . VAL A 1 127 ? 7.336 -1.818 -4.659 1.00 78.31 127 VAL A O 1
ATOM 947 N N . MET A 1 128 ? 6.118 -0.952 -2.981 1.00 75.50 128 MET A N 1
ATOM 948 C CA . MET A 1 128 ? 5.970 0.374 -3.573 1.00 75.50 128 MET A CA 1
ATOM 949 C C . MET A 1 128 ? 7.109 1.314 -3.203 1.00 75.50 128 MET A C 1
ATOM 951 O O . MET A 1 128 ? 7.074 2.477 -3.607 1.00 75.50 128 MET A O 1
ATOM 955 N N . THR A 1 129 ? 8.122 0.823 -2.476 1.00 66.19 129 THR A N 1
ATOM 956 C CA . THR A 1 129 ? 9.283 1.632 -2.124 1.00 66.19 129 THR A CA 1
ATOM 957 C C . THR A 1 129 ? 9.874 2.248 -3.376 1.00 66.19 129 THR A C 1
ATOM 959 O O . THR A 1 129 ? 10.424 1.582 -4.257 1.00 66.19 129 THR A O 1
ATOM 962 N N . LEU A 1 130 ? 9.796 3.576 -3.426 1.00 55.50 130 LEU A N 1
ATOM 963 C CA . LEU A 1 130 ? 10.375 4.416 -4.465 1.00 55.50 130 LEU A CA 1
ATOM 964 C C . LEU A 1 130 ? 11.908 4.490 -4.402 1.00 55.50 130 LEU A C 1
ATOM 966 O O . LEU A 1 130 ? 12.516 5.410 -4.947 1.00 55.50 130 LEU A O 1
ATOM 970 N N . TRP A 1 131 ? 12.549 3.377 -4.046 1.00 50.84 131 TRP A N 1
ATOM 971 C CA . TRP A 1 131 ? 13.762 2.943 -4.742 1.00 50.84 131 TRP A CA 1
ATOM 972 C C . TRP A 1 131 ? 13.493 2.653 -6.245 1.00 50.84 131 TRP A C 1
ATOM 974 O O . TRP A 1 131 ? 14.229 1.918 -6.899 1.00 50.84 131 TRP A O 1
ATOM 984 N N . GLY A 1 132 ? 12.487 3.313 -6.842 1.00 42.91 132 GLY A N 1
ATOM 985 C CA . GLY A 1 132 ? 12.209 3.520 -8.261 1.00 42.91 132 GLY A CA 1
ATOM 986 C C . GLY A 1 132 ? 13.351 4.175 -9.044 1.00 42.91 132 GLY A C 1
ATOM 987 O O . GLY A 1 132 ? 13.207 4.433 -10.236 1.00 42.91 132 GLY A O 1
ATOM 988 N N . TYR A 1 133 ? 14.533 4.308 -8.441 1.00 44.44 133 TYR A N 1
ATOM 989 C CA . TYR A 1 133 ? 15.803 4.234 -9.161 1.00 44.44 133 TYR A CA 1
ATOM 990 C C . TYR A 1 133 ? 15.986 2.922 -9.943 1.00 44.44 133 TYR A C 1
ATOM 992 O O . TYR A 1 133 ? 16.751 2.905 -10.901 1.00 44.44 133 TYR A O 1
ATOM 1000 N N . ARG A 1 134 ? 15.232 1.857 -9.634 1.00 50.50 134 ARG A N 1
ATOM 1001 C CA . ARG A 1 134 ? 15.190 0.606 -10.419 1.00 50.50 134 ARG A CA 1
ATOM 1002 C C . ARG A 1 134 ? 14.661 0.756 -11.854 1.00 50.50 134 ARG A C 1
ATOM 1004 O O . ARG A 1 134 ? 14.740 -0.194 -12.618 1.00 50.50 134 ARG A O 1
ATOM 1011 N N . THR A 1 135 ? 14.144 1.927 -12.243 1.00 45.12 135 THR A N 1
ATOM 1012 C CA . THR A 1 135 ? 13.602 2.164 -13.597 1.00 45.12 135 THR A CA 1
ATOM 1013 C C . THR A 1 135 ? 14.149 3.406 -14.300 1.00 45.12 135 THR A C 1
ATOM 1015 O O . THR A 1 135 ? 13.617 3.788 -15.342 1.00 45.12 135 THR A O 1
ATOM 1018 N N . LYS A 1 136 ? 15.219 4.038 -13.794 1.00 40.38 136 LYS A N 1
ATOM 1019 C CA . LYS A 1 136 ? 15.918 5.080 -14.560 1.00 40.38 136 LYS A CA 1
ATOM 1020 C C . LYS A 1 136 ? 16.948 4.423 -15.474 1.00 40.38 136 LYS A C 1
ATOM 1022 O O . LYS A 1 136 ? 18.015 4.058 -14.991 1.00 40.38 136 LYS A O 1
ATOM 1027 N N . PRO A 1 137 ? 16.707 4.326 -16.789 1.00 44.53 137 PRO A N 1
ATOM 1028 C CA . PRO A 1 137 ? 17.820 4.196 -17.695 1.00 44.53 137 PRO A CA 1
ATOM 1029 C C . PRO A 1 137 ? 18.600 5.505 -17.737 1.00 44.53 137 PRO A C 1
ATOM 1031 O O . PRO A 1 137 ? 17.985 6.572 -17.779 1.00 44.53 137 PRO A O 1
ATOM 1034 N N . ALA A 1 138 ? 19.935 5.432 -17.782 1.00 45.31 138 ALA A N 1
ATOM 1035 C CA . ALA A 1 138 ? 20.814 6.608 -17.849 1.00 45.31 138 ALA A CA 1
ATOM 1036 C C . ALA A 1 138 ? 20.460 7.588 -18.979 1.00 45.31 138 ALA A C 1
ATOM 1038 O O . ALA A 1 138 ? 20.852 8.745 -18.922 1.00 45.31 138 ALA A O 1
ATOM 1039 N N . ASN A 1 139 ? 19.676 7.152 -19.972 1.00 45.34 139 ASN A N 1
ATOM 1040 C CA . ASN A 1 139 ? 19.263 7.964 -21.111 1.00 45.34 139 ASN A CA 1
ATOM 1041 C C . ASN A 1 139 ? 17.757 8.273 -21.212 1.00 45.34 139 ASN A C 1
ATOM 1043 O O . ASN A 1 139 ? 17.349 8.884 -22.204 1.00 45.34 139 ASN A O 1
ATOM 1047 N N . ARG A 1 140 ? 16.893 7.922 -20.239 1.00 46.06 140 ARG A N 1
ATOM 1048 C CA . ARG A 1 140 ? 15.499 8.427 -20.279 1.00 46.06 140 ARG A CA 1
ATOM 1049 C C . ARG A 1 140 ? 15.379 9.751 -19.541 1.00 46.06 140 ARG A C 1
ATOM 1051 O O . ARG A 1 140 ? 15.406 9.813 -18.318 1.00 46.06 140 ARG A O 1
ATOM 1058 N N . LYS A 1 141 ? 15.099 10.794 -20.321 1.00 51.16 141 LYS A N 1
ATOM 1059 C CA . LYS A 1 141 ? 14.637 12.107 -19.846 1.00 51.16 141 LYS A CA 1
ATOM 1060 C C . LYS A 1 141 ? 13.175 12.101 -19.364 1.00 51.16 141 LYS A C 1
ATOM 1062 O O . LYS A 1 141 ? 12.699 13.127 -18.899 1.00 51.16 141 LYS A O 1
ATOM 1067 N N . HIS A 1 142 ? 12.452 10.984 -19.501 1.00 50.59 142 HIS A N 1
ATOM 1068 C CA . HIS A 1 142 ? 11.020 10.920 -19.216 1.00 50.59 142 HIS A CA 1
ATOM 1069 C C . HIS A 1 142 ? 10.733 10.111 -17.947 1.00 50.59 142 HIS A C 1
ATOM 1071 O O . HIS A 1 142 ? 10.850 8.884 -17.929 1.00 50.59 142 HIS A O 1
ATOM 1077 N N . PHE A 1 143 ? 10.381 10.838 -16.891 1.00 54.38 143 PHE A N 1
ATOM 1078 C CA . PHE A 1 143 ? 9.903 10.333 -15.610 1.00 54.38 143 PHE A CA 1
ATOM 1079 C C . PHE A 1 143 ? 8.378 10.527 -15.556 1.00 54.38 143 PHE A C 1
ATOM 1081 O O . PHE A 1 143 ? 7.908 11.590 -15.944 1.00 54.38 143 PHE A O 1
ATOM 1088 N N . GLY A 1 144 ? 7.625 9.530 -15.072 1.00 59.44 144 GLY A N 1
ATOM 1089 C CA . GLY A 1 144 ? 6.197 9.695 -14.746 1.00 59.44 144 GLY A CA 1
ATOM 1090 C C . GLY A 1 144 ? 5.189 9.284 -15.828 1.00 59.44 144 GLY A C 1
ATOM 1091 O O . GLY A 1 144 ? 4.480 10.117 -16.373 1.00 59.44 144 GLY A O 1
ATOM 1092 N N . GLY A 1 145 ? 5.042 7.981 -16.095 1.00 76.50 145 GLY A N 1
ATOM 1093 C CA . GLY A 1 145 ? 3.818 7.498 -16.754 1.00 76.50 145 GLY A CA 1
ATOM 1094 C C . GLY A 1 145 ? 2.587 7.676 -15.848 1.00 76.50 145 GLY A C 1
ATOM 1095 O O . GLY A 1 145 ? 2.733 7.778 -14.629 1.00 76.50 145 GLY A O 1
ATOM 1096 N N . TRP A 1 146 ? 1.375 7.646 -16.416 1.00 81.62 146 TRP A N 1
ATOM 1097 C CA . TRP A 1 146 ? 0.108 7.771 -15.668 1.00 81.62 146 TRP A CA 1
ATOM 1098 C C . TRP A 1 146 ? 0.017 6.839 -14.452 1.00 81.62 146 TRP A C 1
ATOM 1100 O O . TRP A 1 146 ? -0.363 7.279 -13.371 1.00 81.62 146 TRP A O 1
ATOM 1110 N N . GLY A 1 147 ? 0.457 5.582 -14.587 1.00 84.00 147 GLY A N 1
ATOM 1111 C CA . GLY A 1 147 ? 0.490 4.635 -13.468 1.00 84.00 147 GLY A CA 1
ATOM 1112 C C . GLY A 1 147 ? 1.393 5.089 -12.315 1.00 84.00 147 GLY A C 1
ATOM 1113 O O . GLY A 1 147 ? 1.057 4.896 -11.153 1.00 84.00 147 GLY A O 1
ATOM 1114 N N . THR A 1 148 ? 2.515 5.757 -12.598 1.00 84.69 148 THR A N 1
ATOM 1115 C CA . THR A 1 148 ? 3.381 6.318 -11.548 1.00 84.69 148 THR A CA 1
ATOM 1116 C C . THR A 1 148 ? 2.702 7.472 -10.822 1.00 84.69 148 THR A C 1
ATOM 1118 O O . THR A 1 148 ? 2.759 7.509 -9.597 1.00 84.69 148 THR A O 1
ATOM 1121 N N . HIS A 1 149 ? 2.022 8.371 -11.538 1.00 87.44 149 HIS A N 1
ATOM 1122 C CA . HIS A 1 149 ? 1.251 9.445 -10.907 1.00 87.44 149 HIS A CA 1
ATOM 1123 C C . HIS A 1 149 ? 0.125 8.902 -10.033 1.00 87.44 149 HIS A C 1
ATOM 1125 O O . HIS A 1 149 ? 0.011 9.312 -8.884 1.00 87.44 149 HIS A O 1
ATOM 1131 N N . PHE A 1 150 ? -0.651 7.943 -10.542 1.00 90.25 150 PHE A N 1
ATOM 1132 C CA . PHE A 1 150 ? -1.725 7.308 -9.782 1.00 90.25 150 PHE A CA 1
ATOM 1133 C C . PHE A 1 150 ? -1.207 6.682 -8.482 1.00 90.25 150 PHE A C 1
ATOM 1135 O O . PHE A 1 150 ? -1.733 6.959 -7.408 1.00 90.25 150 PHE A O 1
ATOM 1142 N N . ARG A 1 151 ? -0.112 5.916 -8.558 1.00 90.69 151 ARG A N 1
ATOM 1143 C CA . ARG A 1 151 ? 0.534 5.327 -7.377 1.00 90.69 151 ARG A CA 1
ATOM 1144 C C . ARG A 1 151 ? 1.021 6.389 -6.393 1.00 90.69 151 ARG A C 1
ATOM 1146 O O . ARG A 1 151 ? 0.809 6.245 -5.199 1.00 90.69 151 ARG A O 1
ATOM 1153 N N . LEU A 1 152 ? 1.644 7.462 -6.881 1.00 90.88 152 LEU A N 1
ATOM 1154 C CA . LEU A 1 152 ? 2.095 8.569 -6.035 1.00 90.88 152 LEU A CA 1
ATOM 1155 C C . LEU A 1 152 ? 0.926 9.255 -5.321 1.00 90.88 152 LEU A C 1
ATOM 1157 O O . LEU A 1 152 ? 1.024 9.516 -4.126 1.00 90.88 152 LEU A O 1
ATOM 1161 N N . ILE A 1 153 ? -0.179 9.513 -6.022 1.00 93.44 153 ILE A N 1
ATOM 1162 C CA . ILE A 1 153 ? -1.397 10.086 -5.430 1.00 93.44 153 ILE A CA 1
ATOM 1163 C C . ILE A 1 153 ? -1.951 9.149 -4.357 1.00 93.44 153 ILE A C 1
ATOM 1165 O O . ILE A 1 153 ? -2.235 9.589 -3.248 1.00 93.44 153 ILE A O 1
ATOM 1169 N N . LEU A 1 154 ? -2.043 7.857 -4.664 1.00 93.88 154 LEU A N 1
ATOM 1170 C CA . LEU A 1 154 ? -2.576 6.851 -3.756 1.00 93.88 154 LEU A CA 1
ATOM 1171 C C . LEU A 1 154 ? -1.754 6.729 -2.465 1.00 93.88 154 LEU A C 1
ATOM 1173 O O . LEU A 1 154 ? -2.312 6.721 -1.370 1.00 93.88 154 LEU A O 1
ATOM 1177 N N . VAL A 1 155 ? -0.425 6.701 -2.579 1.00 92.88 155 VAL A N 1
ATOM 1178 C CA . VAL A 1 155 ? 0.466 6.684 -1.413 1.00 92.88 155 VAL A CA 1
ATOM 1179 C C . VAL A 1 155 ? 0.320 7.963 -0.586 1.00 92.88 155 VAL A C 1
ATOM 1181 O O . VAL A 1 155 ? 0.238 7.890 0.637 1.00 92.88 155 VAL A O 1
ATOM 1184 N N . ASN A 1 156 ? 0.233 9.130 -1.231 1.00 94.50 156 ASN A N 1
ATOM 1185 C CA . ASN A 1 156 ? -0.010 10.389 -0.524 1.00 94.50 156 ASN A CA 1
ATOM 1186 C C . ASN A 1 156 ? -1.365 10.391 0.201 1.00 94.50 156 ASN A C 1
ATOM 1188 O O . ASN A 1 156 ? -1.430 10.855 1.336 1.00 94.50 156 ASN A O 1
ATOM 1192 N N . ALA A 1 157 ? -2.420 9.838 -0.406 1.00 95.50 157 ALA A N 1
ATOM 1193 C CA . ALA A 1 157 ? -3.735 9.717 0.224 1.00 95.50 157 ALA A CA 1
ATOM 1194 C C . ALA A 1 157 ? -3.686 8.840 1.486 1.00 95.50 157 ALA A C 1
ATOM 1196 O O . ALA A 1 157 ? -4.255 9.201 2.513 1.00 95.50 157 ALA A O 1
ATOM 1197 N N . ILE A 1 158 ? -2.941 7.734 1.447 1.00 95.88 158 ILE A N 1
ATOM 1198 C CA . ILE A 1 158 ? -2.739 6.857 2.609 1.00 95.88 158 ILE A CA 1
ATOM 1199 C C . ILE A 1 158 ? -1.917 7.538 3.695 1.00 95.88 158 ILE A C 1
ATOM 1201 O O . ILE A 1 158 ? -2.270 7.438 4.866 1.00 95.88 158 ILE A O 1
ATOM 1205 N N . CYS A 1 159 ? -0.847 8.253 3.336 1.00 96.31 159 CYS A N 1
ATOM 1206 C CA . CYS A 1 159 ? -0.078 9.026 4.310 1.00 96.31 159 CYS A CA 1
ATOM 1207 C C . CYS A 1 159 ? -0.946 10.110 4.961 1.00 96.31 159 CYS A C 1
ATOM 1209 O O . CYS A 1 159 ? -0.899 10.267 6.176 1.00 96.31 159 CYS A O 1
ATOM 1211 N N . ALA A 1 160 ? -1.775 10.814 4.182 1.00 96.75 160 ALA A N 1
ATOM 1212 C CA . ALA A 1 160 ? -2.716 11.803 4.703 1.00 96.75 160 ALA A CA 1
ATOM 1213 C C . ALA A 1 160 ? -3.740 11.165 5.655 1.00 96.75 160 ALA A C 1
ATOM 1215 O O . ALA A 1 160 ? -3.973 11.693 6.744 1.00 96.75 160 ALA A O 1
ATOM 1216 N N . TYR A 1 161 ? -4.288 10.000 5.293 1.00 97.00 161 TYR A N 1
ATOM 1217 C CA . TYR A 1 161 ? -5.160 9.241 6.186 1.00 97.00 161 TYR A CA 1
ATOM 1218 C C . TYR A 1 161 ? -4.431 8.797 7.459 1.00 97.00 161 TYR A C 1
ATOM 1220 O O . TYR A 1 161 ? -4.976 8.942 8.546 1.00 97.00 161 TYR A O 1
ATOM 1228 N N . GLY A 1 162 ? -3.189 8.317 7.358 1.00 96.88 162 GLY A N 1
ATOM 1229 C CA . GLY A 1 162 ? -2.363 7.960 8.511 1.00 96.88 162 GLY A CA 1
ATOM 1230 C C . GLY A 1 162 ? -2.134 9.147 9.447 1.00 96.88 162 GLY A C 1
ATOM 1231 O O . GLY A 1 162 ? -2.343 9.024 10.651 1.00 96.88 162 GLY A O 1
ATOM 1232 N N . ILE A 1 163 ? -1.789 10.320 8.904 1.00 97.69 163 ILE A N 1
ATOM 1233 C CA . ILE A 1 163 ? -1.648 11.562 9.681 1.00 97.69 163 ILE A CA 1
ATOM 1234 C C . ILE A 1 163 ? -2.954 11.879 10.413 1.00 97.69 163 ILE A C 1
ATOM 1236 O O . ILE A 1 163 ? -2.930 12.117 11.619 1.00 97.69 163 ILE A O 1
ATOM 1240 N N . TRP A 1 164 ? -4.094 11.847 9.718 1.00 97.44 164 TRP A N 1
ATOM 1241 C CA . TRP A 1 164 ? -5.403 12.081 10.328 1.00 97.44 164 TRP A CA 1
ATOM 1242 C C . TRP A 1 164 ? -5.727 11.049 11.419 1.00 97.44 164 TRP A C 1
ATOM 1244 O O . TRP A 1 164 ? -6.083 11.429 12.533 1.00 97.44 164 TRP A O 1
ATOM 1254 N N . PHE A 1 165 ? -5.548 9.759 11.130 1.00 96.44 165 PHE A N 1
ATOM 1255 C CA . PHE A 1 165 ? -5.844 8.646 12.031 1.00 96.44 165 PHE A CA 1
ATOM 1256 C C . PHE A 1 165 ? -5.061 8.761 13.343 1.00 96.44 165 PHE A C 1
ATOM 1258 O O . PHE A 1 165 ? -5.652 8.692 14.422 1.00 96.44 165 PHE A O 1
ATOM 1265 N N . TRP A 1 166 ? -3.749 8.999 13.249 1.00 96.81 166 TRP A N 1
ATOM 1266 C CA . TRP A 1 166 ? -2.863 9.095 14.409 1.00 96.81 166 TRP A CA 1
ATOM 1267 C C . TRP A 1 166 ? -2.965 10.429 15.155 1.00 96.81 166 TRP A C 1
ATOM 1269 O O . TRP A 1 166 ? -2.639 10.467 16.337 1.00 96.81 166 TRP A O 1
ATOM 1279 N N . SER A 1 167 ? -3.401 11.515 14.512 1.00 96.44 167 SER A N 1
ATOM 1280 C CA . SER A 1 167 ? -3.543 12.820 15.179 1.00 96.44 167 SER A CA 1
ATOM 1281 C C . SER A 1 167 ? -4.889 12.993 15.882 1.00 96.44 167 SER A C 1
ATOM 1283 O O . SER A 1 167 ? -4.903 13.367 17.050 1.00 96.44 167 SER A O 1
ATOM 1285 N N . VAL A 1 168 ? -5.997 12.727 15.184 1.00 95.75 168 VAL A N 1
ATOM 1286 C CA . VAL A 1 168 ? -7.361 13.073 15.634 1.00 95.75 168 VAL A CA 1
ATOM 1287 C C . VAL A 1 168 ? -8.334 11.900 15.491 1.00 95.75 168 VAL A C 1
ATOM 1289 O O . VAL A 1 168 ? -9.264 11.754 16.282 1.00 95.75 168 VAL A O 1
ATOM 1292 N N . GLY A 1 169 ? -8.141 11.049 14.479 1.00 93.19 169 GLY A N 1
ATOM 1293 C CA . GLY A 1 169 ? -9.077 9.976 14.143 1.00 93.19 169 GLY A CA 1
ATOM 1294 C C . GLY A 1 169 ? -9.329 9.034 15.316 1.00 93.19 169 GLY A C 1
ATOM 1295 O O . GLY A 1 169 ? -10.474 8.811 15.703 1.00 93.19 169 GLY A O 1
ATOM 1296 N N . MET A 1 170 ? -8.253 8.536 15.920 1.00 91.50 170 MET A N 1
ATOM 1297 C CA . MET A 1 170 ? -8.316 7.591 17.032 1.00 91.50 170 MET A CA 1
ATOM 1298 C C . MET A 1 170 ? -8.844 8.189 18.346 1.00 91.50 170 MET A C 1
ATOM 1300 O O . MET A 1 170 ? -9.431 7.453 19.134 1.00 91.50 170 MET A O 1
ATOM 1304 N N . THR A 1 171 ? -8.616 9.479 18.611 1.00 90.38 171 THR A N 1
ATOM 1305 C CA . THR A 1 171 ? -9.004 10.116 19.882 1.00 90.38 171 THR A CA 1
ATOM 1306 C C . THR A 1 171 ? -10.445 10.603 19.865 1.00 90.38 171 THR A C 1
ATOM 1308 O O . THR A 1 171 ? -11.184 10.336 20.809 1.00 90.38 171 THR A O 1
ATOM 1311 N N . ASP A 1 172 ? -10.854 11.282 18.790 1.00 87.94 172 ASP A N 1
ATOM 1312 C CA . ASP A 1 172 ? -12.040 12.148 18.840 1.00 87.94 172 ASP A CA 1
ATOM 1313 C C . ASP A 1 172 ? -13.104 11.822 17.789 1.00 87.94 172 ASP A C 1
ATOM 1315 O O . ASP A 1 172 ? -14.239 12.284 17.906 1.00 87.94 172 ASP A O 1
ATOM 1319 N N . LYS A 1 173 ? -12.753 11.098 16.717 1.00 89.00 173 LYS A N 1
ATOM 1320 C CA . LYS A 1 173 ? -13.652 10.921 15.557 1.00 89.00 173 LYS A CA 1
ATOM 1321 C C . LYS A 1 173 ? -14.170 9.508 15.386 1.00 89.00 173 LYS A C 1
ATOM 1323 O O . LYS A 1 173 ? -15.317 9.342 14.982 1.00 89.00 173 LYS A O 1
ATOM 1328 N N . LEU A 1 174 ? -13.344 8.505 15.655 1.00 86.12 174 LEU A N 1
ATOM 1329 C CA . LEU A 1 174 ? -13.771 7.116 15.579 1.00 86.12 174 LEU A CA 1
ATOM 1330 C C . LEU A 1 174 ? -14.506 6.712 16.866 1.00 86.12 174 LEU A C 1
ATOM 1332 O O . LEU A 1 174 ? -14.176 7.223 17.938 1.00 86.12 174 LEU A O 1
ATOM 1336 N N . PRO A 1 175 ? -15.488 5.793 16.794 1.00 80.81 175 PRO A N 1
ATOM 1337 C CA . PRO A 1 175 ? -16.247 5.376 17.969 1.00 80.81 175 PRO A CA 1
ATOM 1338 C C . PRO A 1 175 ? -15.328 4.835 19.077 1.00 80.81 175 PRO A C 1
ATOM 1340 O O . PRO A 1 175 ? -14.713 3.772 18.925 1.00 80.81 175 PRO A O 1
ATOM 1343 N N . GLN A 1 176 ? -15.265 5.563 20.201 1.00 69.00 176 GLN A N 1
ATOM 1344 C CA . GLN A 1 176 ? -14.393 5.270 21.350 1.00 69.00 176 GLN A CA 1
ATOM 1345 C C . GLN A 1 176 ? -14.732 3.949 22.043 1.00 69.00 176 GLN A C 1
ATOM 1347 O O . GLN A 1 176 ? -13.863 3.351 22.665 1.00 69.00 176 GLN A O 1
ATOM 1352 N N . CYS A 1 177 ? -15.947 3.421 21.865 1.00 66.06 177 CYS A N 1
ATOM 1353 C CA . CYS A 1 177 ? -16.349 2.130 22.429 1.00 66.06 177 CYS A CA 1
ATOM 1354 C C . CYS A 1 177 ? -15.475 0.938 21.982 1.00 66.06 177 CYS A C 1
ATOM 1356 O O . CYS A 1 177 ? -15.571 -0.149 22.540 1.00 66.06 177 CYS A O 1
ATOM 1358 N N . ASN A 1 178 ? -14.574 1.146 21.016 1.00 65.50 178 ASN A N 1
ATOM 1359 C CA . ASN A 1 178 ? -13.636 0.147 20.514 1.00 65.50 178 ASN A CA 1
ATOM 1360 C C . ASN A 1 178 ? -12.225 0.227 21.121 1.00 65.50 178 ASN A C 1
ATOM 1362 O O . ASN A 1 178 ? -11.389 -0.605 20.767 1.00 65.50 178 ASN A O 1
ATOM 1366 N N . THR A 1 179 ? -11.918 1.190 22.001 1.00 72.62 179 THR A N 1
ATOM 1367 C CA . THR A 1 179 ? -10.577 1.294 22.615 1.00 72.62 179 THR A CA 1
ATOM 1368 C C . THR A 1 179 ? -10.311 0.199 23.642 1.00 72.62 179 THR A C 1
ATOM 1370 O O . THR A 1 179 ? -9.149 -0.029 23.969 1.00 72.62 179 THR A O 1
ATOM 1373 N N . ARG A 1 180 ? -11.352 -0.522 24.093 1.00 77.75 180 ARG A N 1
ATOM 1374 C CA . ARG A 1 180 ? -11.270 -1.634 25.055 1.00 77.75 180 ARG A CA 1
ATOM 1375 C C . ARG A 1 180 ? -10.574 -1.248 26.361 1.00 77.75 180 ARG A C 1
ATOM 1377 O O . ARG A 1 180 ? -9.821 -2.047 26.910 1.00 77.75 180 ARG A O 1
ATOM 1384 N N . GLU A 1 181 ? -10.827 -0.051 26.884 1.00 81.25 181 GLU A N 1
ATOM 1385 C CA . GLU A 1 181 ? -10.193 0.411 28.130 1.00 81.25 181 GLU A CA 1
ATOM 1386 C C . GLU A 1 181 ? -10.385 -0.577 29.291 1.00 81.25 181 GLU A C 1
ATOM 1388 O O . GLU A 1 181 ? -9.437 -0.869 30.015 1.00 81.25 181 GLU A O 1
ATOM 1393 N N . GLN A 1 182 ? -11.564 -1.200 29.390 1.00 78.62 182 GLN A N 1
ATOM 1394 C CA . GLN A 1 182 ? -11.859 -2.218 30.407 1.00 78.62 182 GLN A CA 1
ATOM 1395 C C . GLN A 1 182 ? -11.149 -3.564 30.171 1.00 78.62 182 GLN A C 1
ATOM 1397 O O . GLN A 1 182 ? -11.000 -4.347 31.104 1.00 78.62 182 GLN A O 1
ATOM 1402 N N . CYS A 1 183 ? -10.672 -3.834 28.952 1.00 81.56 183 CYS A N 1
ATOM 1403 C CA . CYS A 1 183 ? -10.008 -5.087 28.583 1.00 81.56 183 CYS A CA 1
ATOM 1404 C C . CYS A 1 183 ? -8.508 -4.901 28.284 1.00 81.56 183 CYS A C 1
ATOM 1406 O O . CYS A 1 183 ? -7.949 -5.648 27.480 1.00 81.56 183 CYS A O 1
ATOM 1408 N N . GLY A 1 184 ? -7.862 -3.894 28.883 1.00 86.06 184 GLY A N 1
ATOM 1409 C CA . GLY A 1 184 ? -6.420 -3.650 28.734 1.00 86.06 184 GLY A CA 1
ATOM 1410 C C . GLY A 1 184 ? -6.012 -2.829 27.505 1.00 86.06 184 GLY A C 1
ATOM 1411 O O . GLY A 1 184 ? -4.818 -2.691 27.237 1.00 86.06 184 GLY A O 1
ATOM 1412 N N . GLY A 1 185 ? -6.979 -2.261 26.784 1.00 90.50 185 GLY A N 1
ATOM 1413 C CA . GLY A 1 185 ? -6.746 -1.402 25.629 1.00 90.50 185 GLY A CA 1
ATOM 1414 C C . GLY A 1 185 ? -6.451 -2.155 24.328 1.00 90.50 185 GLY A C 1
ATOM 1415 O O . GLY A 1 185 ? -6.113 -3.338 24.325 1.00 90.50 185 GLY A O 1
ATOM 1416 N N . LEU A 1 186 ? -6.537 -1.449 23.198 1.00 92.81 186 LEU A N 1
ATOM 1417 C CA . LEU A 1 186 ? -6.010 -1.953 21.929 1.00 92.81 186 LEU A CA 1
ATOM 1418 C C . LEU A 1 186 ? -4.475 -1.977 21.955 1.00 92.81 186 LEU A C 1
ATOM 1420 O O . LEU A 1 186 ? -3.818 -0.998 22.333 1.00 92.81 186 LEU A O 1
ATOM 1424 N N . LYS A 1 187 ? -3.903 -3.081 21.478 1.00 95.31 187 LYS A N 1
ATOM 1425 C CA . LYS A 1 187 ? -2.453 -3.301 21.414 1.00 95.31 187 LYS A CA 1
ATOM 1426 C C . LYS A 1 187 ? -1.979 -3.447 19.972 1.00 95.31 187 LYS A C 1
ATOM 1428 O O . LYS A 1 187 ? -2.677 -4.009 19.138 1.00 95.31 187 LYS A O 1
ATOM 1433 N N . LEU A 1 188 ? -0.777 -2.978 19.674 1.00 96.44 188 LEU A N 1
ATOM 1434 C CA . LEU A 1 188 ? -0.112 -3.147 18.384 1.00 96.44 188 LEU A CA 1
ATOM 1435 C C . LEU A 1 188 ? 1.153 -3.975 18.580 1.00 96.44 188 LEU A C 1
ATOM 1437 O O . LEU A 1 188 ? 1.912 -3.732 19.519 1.00 96.44 188 LEU A O 1
ATOM 1441 N N . TRP A 1 189 ? 1.399 -4.928 17.682 1.00 97.50 189 TRP A N 1
ATOM 1442 C CA . TRP A 1 189 ? 2.650 -5.679 17.681 1.00 97.50 189 TRP A CA 1
ATOM 1443 C C . TRP A 1 189 ? 3.664 -5.022 16.744 1.00 97.50 189 TRP A C 1
ATOM 1445 O O . TRP A 1 189 ? 3.474 -5.001 15.527 1.00 97.50 189 TRP A O 1
ATOM 1455 N N . ILE A 1 190 ? 4.751 -4.494 17.311 1.00 93.00 190 ILE A N 1
ATOM 1456 C CA . ILE A 1 190 ? 5.890 -3.931 16.550 1.00 93.00 190 ILE A CA 1
ATOM 1457 C C . ILE A 1 190 ? 7.148 -4.784 16.735 1.00 93.00 190 ILE A C 1
ATOM 1459 O O . ILE A 1 190 ? 8.121 -4.550 16.050 1.00 93.00 190 ILE A O 1
ATOM 1463 N N . LEU A 1 191 ? 7.128 -5.734 17.671 1.00 95.75 191 LEU A N 1
ATOM 1464 C CA . LEU A 1 191 ? 8.140 -6.740 18.052 1.00 95.75 191 LEU A CA 1
ATOM 1465 C C . LEU A 1 191 ? 7.759 -7.224 19.463 1.00 95.75 191 LEU A C 1
ATOM 1467 O O . LEU A 1 191 ? 7.823 -8.405 19.792 1.00 95.75 191 LEU A O 1
ATOM 1471 N N . VAL A 1 192 ? 7.300 -6.265 20.267 1.00 95.94 192 VAL A N 1
ATOM 1472 C CA . VAL A 1 192 ? 6.622 -6.433 21.549 1.00 95.94 192 VAL A CA 1
ATOM 1473 C C . VAL A 1 192 ? 5.193 -5.903 21.437 1.00 95.94 192 VAL A C 1
ATOM 1475 O O . VAL A 1 192 ? 4.869 -5.161 20.502 1.00 95.94 192 VAL A O 1
ATOM 1478 N N . GLU A 1 193 ? 4.340 -6.289 22.381 1.00 96.31 193 GLU A N 1
ATOM 1479 C CA . GLU A 1 193 ? 3.003 -5.715 22.511 1.00 96.31 193 GLU A CA 1
ATOM 1480 C C . GLU A 1 193 ? 3.113 -4.289 23.047 1.00 96.31 193 GLU A C 1
ATOM 1482 O O . GLU A 1 193 ? 3.696 -4.071 24.111 1.00 96.31 193 GLU A O 1
ATOM 1487 N N . VAL A 1 194 ? 2.550 -3.316 22.332 1.00 96.62 194 VAL A N 1
ATOM 1488 C CA . VAL A 1 194 ? 2.548 -1.920 22.780 1.00 96.62 194 VAL A CA 1
ATOM 1489 C C . VAL A 1 194 ? 1.124 -1.369 22.769 1.00 96.62 194 VAL A C 1
ATOM 1491 O O . VAL A 1 194 ? 0.430 -1.528 21.763 1.00 96.62 194 VAL A O 1
ATOM 1494 N N . PRO A 1 195 ? 0.654 -0.718 23.850 1.00 95.81 195 PRO A N 1
ATOM 1495 C CA . PRO A 1 195 ? -0.664 -0.097 23.860 1.00 95.81 195 PRO A CA 1
ATOM 1496 C C . PRO A 1 195 ? -0.717 1.059 22.857 1.00 95.81 195 PRO A C 1
ATOM 1498 O O . PRO A 1 195 ? 0.125 1.960 22.868 1.00 95.81 195 PRO A O 1
ATOM 1501 N N . ILE A 1 196 ? -1.740 1.057 22.005 1.00 94.81 196 ILE A N 1
ATOM 1502 C CA . ILE A 1 196 ? -1.894 2.040 20.922 1.00 94.81 196 ILE A CA 1
ATOM 1503 C C . ILE A 1 196 ? -2.263 3.427 21.472 1.00 94.81 196 ILE A C 1
ATOM 1505 O O . ILE A 1 196 ? -1.880 4.446 20.900 1.00 94.81 196 ILE A O 1
ATOM 1509 N N . ALA A 1 197 ? -2.940 3.472 22.624 1.00 91.88 197 ALA A N 1
ATOM 1510 C CA . ALA A 1 197 ? -3.260 4.711 23.333 1.00 91.88 197 ALA A CA 1
ATOM 1511 C C . ALA A 1 197 ? -2.011 5.453 23.859 1.00 91.88 197 ALA A C 1
ATOM 1513 O O . ALA A 1 197 ? -2.094 6.622 24.236 1.00 91.88 197 ALA A O 1
ATOM 1514 N N . GLY A 1 198 ? -0.842 4.801 23.878 1.00 93.75 198 GLY A N 1
ATOM 1515 C CA . GLY A 1 198 ? 0.408 5.415 24.309 1.00 93.75 198 GLY A CA 1
ATOM 1516 C C . GLY A 1 198 ? 0.845 6.552 23.381 1.00 93.75 198 GLY A C 1
ATOM 1517 O O . GLY A 1 198 ? 1.068 6.350 22.184 1.00 93.75 198 GLY A O 1
ATOM 1518 N N . ALA A 1 199 ? 1.061 7.744 23.948 1.00 95.44 199 ALA A N 1
ATOM 1519 C CA . ALA A 1 199 ? 1.487 8.928 23.197 1.00 95.44 199 ALA A CA 1
ATOM 1520 C C . ALA A 1 199 ? 2.779 8.700 22.387 1.00 95.44 199 ALA A C 1
ATOM 1522 O O . ALA A 1 199 ? 2.911 9.229 21.287 1.00 95.44 199 ALA A O 1
ATOM 1523 N N . GLY A 1 200 ? 3.706 7.878 22.896 1.00 95.69 200 GLY A N 1
ATOM 1524 C CA . GLY A 1 200 ? 4.960 7.551 22.212 1.00 95.69 200 GLY A CA 1
ATOM 1525 C C . GLY A 1 200 ? 4.751 6.859 20.862 1.00 95.69 200 GLY A C 1
ATOM 1526 O O . GLY A 1 200 ? 5.261 7.334 19.850 1.00 95.69 200 GLY A O 1
ATOM 1527 N N . ILE A 1 201 ? 3.957 5.783 20.821 1.00 94.62 201 ILE A N 1
ATOM 1528 C CA . ILE A 1 201 ? 3.657 5.058 19.573 1.00 94.62 201 ILE A CA 1
ATOM 1529 C C . ILE A 1 201 ? 2.858 5.928 18.612 1.00 94.62 201 ILE A C 1
ATOM 1531 O O . ILE A 1 201 ? 3.177 5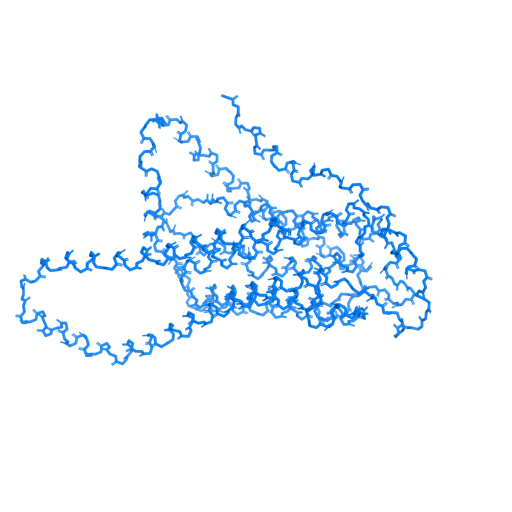.979 17.424 1.00 94.62 201 ILE A O 1
ATOM 1535 N N . ARG A 1 202 ? 1.869 6.664 19.123 1.00 95.00 202 ARG A N 1
ATOM 1536 C CA . ARG A 1 202 ? 1.081 7.595 18.313 1.00 95.00 202 ARG A CA 1
ATOM 1537 C C . ARG A 1 202 ? 1.971 8.631 17.624 1.00 95.00 202 ARG A C 1
ATOM 1539 O O . ARG A 1 202 ? 1.885 8.803 16.411 1.00 95.00 202 ARG A O 1
ATOM 1546 N N . ASN A 1 203 ? 2.866 9.270 18.377 1.00 96.44 203 ASN A N 1
ATOM 1547 C CA . ASN A 1 203 ? 3.801 10.255 17.838 1.00 96.44 203 ASN A CA 1
ATOM 1548 C C . ASN A 1 203 ? 4.795 9.621 16.854 1.00 96.44 203 ASN A C 1
ATOM 1550 O O . ASN A 1 203 ? 5.113 10.242 15.843 1.00 96.44 203 ASN A O 1
ATOM 1554 N N . LEU A 1 204 ? 5.246 8.387 17.107 1.00 96.00 204 LEU A N 1
ATOM 1555 C CA . LEU A 1 204 ? 6.132 7.649 16.205 1.00 96.00 204 LEU A CA 1
ATOM 1556 C C . LEU A 1 204 ? 5.473 7.403 14.840 1.00 96.00 204 LEU A C 1
ATOM 1558 O O . LEU A 1 204 ? 6.054 7.748 13.812 1.00 96.00 204 LEU A O 1
ATOM 1562 N N . PHE A 1 205 ? 4.260 6.843 14.811 1.00 96.00 205 PHE A N 1
ATOM 1563 C CA . PHE A 1 205 ? 3.557 6.580 13.552 1.00 96.00 205 PHE A CA 1
ATOM 1564 C C . PHE A 1 205 ? 3.070 7.852 12.859 1.00 96.00 205 PHE A C 1
ATOM 1566 O O . PHE A 1 205 ? 3.056 7.905 11.627 1.00 96.00 205 PHE A O 1
ATOM 1573 N N . LEU A 1 206 ? 2.715 8.889 13.620 1.00 96.75 206 LEU A N 1
ATOM 1574 C CA . LEU A 1 206 ? 2.418 10.209 13.072 1.00 96.75 206 LEU A CA 1
ATOM 1575 C C . LEU A 1 206 ? 3.652 10.796 12.376 1.00 96.75 206 LEU A C 1
ATOM 1577 O O . LEU A 1 206 ? 3.569 11.178 11.210 1.00 96.75 206 LEU A O 1
ATOM 1581 N N . ALA A 1 207 ? 4.808 10.800 13.048 1.00 97.00 207 ALA A N 1
ATOM 1582 C CA . ALA A 1 207 ? 6.067 11.267 12.474 1.00 97.00 207 ALA A CA 1
ATOM 1583 C C . ALA A 1 207 ? 6.448 10.455 11.230 1.00 97.00 207 ALA A C 1
ATOM 1585 O O . ALA A 1 207 ? 6.773 11.034 10.194 1.00 97.00 207 ALA A O 1
ATOM 1586 N N . PHE A 1 208 ? 6.333 9.128 11.298 1.00 95.25 208 PHE A N 1
ATOM 1587 C CA . PHE A 1 208 ? 6.552 8.243 10.157 1.00 95.25 208 PHE A CA 1
ATOM 1588 C C . PHE A 1 208 ? 5.630 8.589 8.974 1.00 95.25 208 PHE A C 1
ATOM 1590 O O . PHE A 1 208 ? 6.109 8.767 7.854 1.00 95.25 208 PHE A O 1
ATOM 1597 N N . SER A 1 209 ? 4.329 8.774 9.222 1.00 95.56 209 SER A N 1
ATOM 1598 C CA . SER A 1 209 ? 3.346 9.140 8.190 1.00 95.56 209 SER A CA 1
ATOM 1599 C C . SER A 1 209 ? 3.649 10.509 7.571 1.00 95.56 209 SER A C 1
ATOM 1601 O O . SER A 1 209 ? 3.562 10.657 6.353 1.00 95.56 209 SER A O 1
ATOM 1603 N N . CYS A 1 210 ? 4.069 11.490 8.378 1.00 97.00 210 CYS A N 1
ATOM 1604 C CA . CYS A 1 210 ? 4.505 12.807 7.909 1.00 97.00 210 CYS A CA 1
ATOM 1605 C C . CYS A 1 210 ? 5.763 12.725 7.036 1.00 97.00 210 CYS A C 1
ATOM 1607 O O . CYS A 1 210 ? 5.793 13.315 5.957 1.00 97.00 210 CYS A O 1
ATOM 1609 N N . ILE A 1 211 ? 6.787 11.981 7.467 1.00 95.19 211 ILE A N 1
ATOM 1610 C CA . ILE A 1 211 ? 8.044 11.820 6.721 1.00 95.19 211 ILE A CA 1
ATOM 1611 C C . ILE A 1 211 ? 7.780 11.118 5.386 1.00 95.19 211 ILE A C 1
ATOM 1613 O O . ILE A 1 211 ? 8.207 11.605 4.337 1.00 95.19 211 ILE A O 1
ATOM 1617 N N . CYS A 1 212 ? 7.040 10.006 5.403 1.00 92.94 212 CYS A N 1
ATOM 1618 C CA . CYS A 1 212 ? 6.650 9.307 4.184 1.00 92.94 212 CYS A CA 1
ATOM 1619 C C . CYS A 1 212 ? 5.799 10.206 3.282 1.00 92.94 212 CYS A C 1
ATOM 1621 O O . CYS A 1 212 ? 6.098 10.325 2.097 1.00 92.94 212 CYS A O 1
ATOM 1623 N N . GLY A 1 213 ? 4.783 10.877 3.828 1.00 93.69 213 GLY A N 1
ATOM 1624 C CA . GLY A 1 213 ? 3.937 11.813 3.089 1.00 93.69 213 GLY A CA 1
ATOM 1625 C C . GLY A 1 213 ? 4.751 12.905 2.400 1.00 93.69 213 GLY A C 1
ATOM 1626 O O . GLY A 1 213 ? 4.654 13.058 1.187 1.00 93.69 213 GLY A O 1
ATOM 1627 N N . ALA A 1 214 ? 5.629 13.596 3.129 1.00 94.94 214 ALA A N 1
ATOM 1628 C CA . ALA A 1 214 ? 6.500 14.625 2.565 1.00 94.94 214 ALA A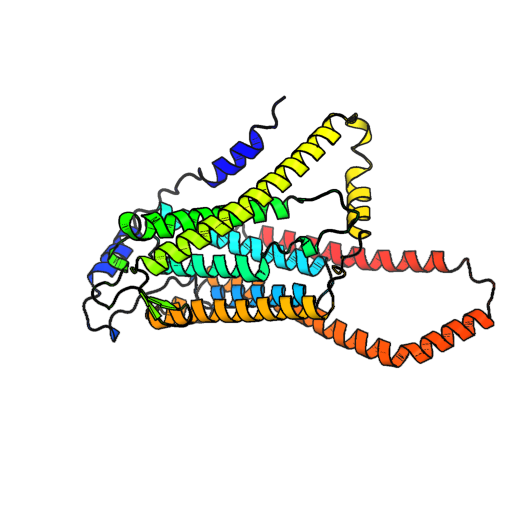 CA 1
ATOM 1629 C C . ALA A 1 214 ? 7.397 14.065 1.450 1.00 94.94 214 ALA A C 1
ATOM 1631 O O . ALA A 1 214 ? 7.471 14.638 0.360 1.00 94.94 214 ALA A O 1
ATOM 1632 N N . PHE A 1 215 ? 8.027 12.910 1.676 1.00 91.62 215 PHE A N 1
ATOM 1633 C CA . PHE A 1 215 ? 8.857 12.251 0.671 1.00 91.62 215 PHE A CA 1
ATOM 1634 C C . PHE A 1 215 ? 8.066 11.939 -0.611 1.00 91.62 215 PHE A C 1
ATOM 1636 O O . PHE A 1 215 ? 8.443 12.384 -1.698 1.00 91.62 215 PHE A O 1
ATOM 1643 N N . TYR A 1 216 ? 6.930 11.247 -0.509 1.00 89.94 216 TYR A N 1
ATOM 1644 C CA . TYR A 1 216 ? 6.115 10.891 -1.675 1.00 89.94 216 TYR A CA 1
ATOM 1645 C C . TYR A 1 216 ? 5.465 12.112 -2.341 1.00 89.94 216 TYR A C 1
ATOM 1647 O O . TYR A 1 216 ? 5.281 12.119 -3.562 1.00 89.94 216 TYR A O 1
ATOM 1655 N N . PHE A 1 217 ? 5.161 13.167 -1.586 1.00 93.38 217 PHE A N 1
ATOM 1656 C CA . PHE A 1 217 ? 4.647 14.423 -2.124 1.00 93.38 217 PHE A CA 1
ATOM 1657 C C . PHE A 1 217 ? 5.699 15.146 -2.971 1.00 93.38 217 PHE A C 1
ATOM 1659 O O . PHE A 1 217 ? 5.404 15.561 -4.092 1.00 93.38 217 PHE A O 1
ATOM 1666 N N . THR A 1 218 ? 6.955 15.220 -2.513 1.00 89.69 218 THR A N 1
ATOM 1667 C CA . THR A 1 218 ? 8.039 15.808 -3.325 1.00 89.69 218 THR A CA 1
ATOM 1668 C C . THR A 1 218 ? 8.248 15.046 -4.635 1.00 89.69 218 THR A C 1
ATOM 1670 O O . THR A 1 218 ? 8.415 15.659 -5.692 1.00 89.69 218 THR A O 1
ATOM 1673 N N . MET A 1 219 ? 8.158 13.712 -4.605 1.00 87.50 219 MET A N 1
ATOM 1674 C CA . MET A 1 219 ? 8.245 12.887 -5.812 1.00 87.50 219 MET A CA 1
ATOM 1675 C C . MET A 1 219 ? 7.063 13.110 -6.758 1.00 87.50 219 MET A C 1
ATOM 1677 O O . MET A 1 219 ? 7.253 13.160 -7.976 1.00 87.50 219 MET A O 1
ATOM 1681 N N . PHE A 1 220 ? 5.858 13.279 -6.213 1.00 89.62 220 PHE A N 1
ATOM 1682 C CA . PHE A 1 220 ? 4.672 13.645 -6.982 1.00 89.62 220 PHE A CA 1
ATOM 1683 C C . PHE A 1 220 ? 4.820 15.008 -7.663 1.00 89.62 220 PHE A C 1
ATOM 1685 O O . PHE A 1 220 ? 4.539 15.120 -8.860 1.00 89.62 220 PHE A O 1
ATOM 1692 N N . LEU A 1 221 ? 5.321 16.019 -6.951 1.00 90.94 221 LEU A N 1
ATOM 1693 C CA . LEU A 1 221 ? 5.592 17.339 -7.523 1.00 90.94 221 LEU A CA 1
ATOM 1694 C C . LEU A 1 221 ? 6.637 17.262 -8.639 1.00 90.94 221 LEU A C 1
ATOM 1696 O O . LEU A 1 221 ? 6.402 17.777 -9.730 1.00 90.94 221 LEU A O 1
ATOM 1700 N N . ALA A 1 222 ? 7.750 16.558 -8.416 1.00 87.50 222 ALA A N 1
ATOM 1701 C CA . ALA A 1 222 ? 8.790 16.381 -9.428 1.00 87.50 222 ALA A CA 1
ATOM 1702 C C . ALA A 1 222 ? 8.261 15.673 -10.689 1.00 87.50 222 ALA A C 1
ATOM 1704 O O . ALA A 1 222 ? 8.545 16.105 -11.809 1.00 87.50 222 ALA A O 1
ATOM 1705 N N . ALA A 1 223 ? 7.452 14.619 -10.522 1.00 84.94 223 ALA A N 1
ATOM 1706 C CA . ALA A 1 223 ? 6.795 13.943 -11.638 1.00 84.94 223 ALA A CA 1
ATOM 1707 C C . ALA A 1 223 ? 5.841 14.882 -12.385 1.00 84.94 223 ALA A C 1
ATOM 1709 O O . ALA A 1 223 ? 5.832 14.912 -13.614 1.00 84.94 223 ALA A O 1
ATOM 1710 N N . SER A 1 224 ? 5.052 15.665 -11.651 1.00 86.81 224 SER A N 1
ATOM 1711 C CA . SER A 1 224 ? 4.059 16.575 -12.230 1.00 86.81 224 SER A CA 1
ATOM 1712 C C . SER A 1 224 ? 4.724 17.707 -13.008 1.00 86.81 224 SER A C 1
ATOM 1714 O O . SER A 1 224 ? 4.303 18.010 -14.120 1.00 86.81 224 SER A O 1
ATOM 1716 N N . LEU A 1 225 ? 5.821 18.272 -12.494 1.00 88.75 225 LEU A N 1
ATOM 1717 C CA . LEU A 1 225 ? 6.629 19.261 -13.213 1.00 88.75 225 LEU A CA 1
ATOM 1718 C C . LEU A 1 225 ? 7.246 18.678 -14.492 1.00 88.75 225 LEU A C 1
ATOM 1720 O O . LEU A 1 225 ? 7.253 19.345 -15.528 1.00 88.75 225 LEU A O 1
ATOM 1724 N N . ALA A 1 226 ? 7.722 17.429 -14.453 1.00 83.38 226 ALA A N 1
ATOM 1725 C CA . ALA A 1 226 ? 8.237 16.747 -15.640 1.00 83.38 226 ALA A CA 1
ATOM 1726 C C . ALA A 1 226 ? 7.145 16.533 -16.704 1.00 83.38 226 ALA A C 1
ATOM 1728 O O . ALA A 1 226 ? 7.400 16.737 -17.894 1.00 83.38 226 ALA A O 1
ATOM 1729 N N . LEU A 1 227 ? 5.927 16.179 -16.283 1.00 83.06 227 LEU A N 1
ATOM 1730 C CA . LEU A 1 227 ? 4.773 16.045 -17.170 1.00 83.06 227 LEU A CA 1
ATOM 1731 C C . LEU A 1 227 ? 4.349 17.397 -17.758 1.00 83.06 227 LEU A C 1
ATOM 1733 O O . LEU A 1 227 ? 4.147 17.492 -18.964 1.00 83.06 227 LEU A O 1
ATOM 1737 N N . LEU A 1 228 ? 4.264 18.452 -16.944 1.00 87.94 228 LEU A N 1
ATOM 1738 C CA . LEU A 1 228 ? 3.929 19.801 -17.412 1.00 87.94 228 LEU A CA 1
ATOM 1739 C C . LEU A 1 228 ? 4.949 20.321 -18.425 1.00 87.94 228 LEU A C 1
ATOM 1741 O O . LEU A 1 228 ? 4.561 20.899 -19.438 1.00 87.94 228 LEU A O 1
ATOM 1745 N N . LYS A 1 229 ? 6.242 20.073 -18.190 1.00 87.62 229 LYS A N 1
ATOM 1746 C CA . LYS A 1 229 ? 7.294 20.402 -19.155 1.00 87.62 229 LYS A CA 1
ATOM 1747 C C . LYS A 1 229 ? 7.087 19.661 -20.477 1.00 87.62 229 LYS A C 1
ATOM 1749 O O . LYS A 1 229 ? 7.120 20.294 -21.523 1.00 87.62 229 LYS A O 1
ATOM 1754 N N . LEU A 1 230 ? 6.795 18.358 -20.431 1.00 82.19 230 LEU A N 1
ATOM 1755 C CA . LEU A 1 230 ? 6.487 17.580 -21.635 1.00 82.19 230 LEU A CA 1
ATOM 1756 C C . LEU A 1 230 ? 5.260 18.135 -22.375 1.00 82.19 230 LEU A C 1
ATOM 1758 O O . LEU A 1 230 ? 5.283 18.253 -23.595 1.00 82.19 230 LEU A O 1
ATOM 1762 N N . LEU A 1 231 ? 4.191 18.472 -21.648 1.00 84.00 231 LEU A N 1
ATOM 1763 C CA . LEU A 1 231 ? 2.976 19.045 -22.230 1.00 84.00 231 LEU A CA 1
ATOM 1764 C C . LEU A 1 231 ? 3.249 20.406 -22.879 1.00 84.00 231 LEU A C 1
ATOM 1766 O O . LEU A 1 231 ? 2.711 20.676 -23.948 1.00 84.00 231 LEU A O 1
ATOM 1770 N N . ARG A 1 232 ? 4.101 21.236 -22.270 1.00 88.62 232 ARG A N 1
ATOM 1771 C CA . ARG A 1 232 ? 4.525 22.521 -22.837 1.00 88.62 232 ARG A CA 1
ATOM 1772 C C . ARG A 1 232 ? 5.348 22.331 -24.109 1.00 88.62 232 ARG A C 1
ATOM 1774 O O . ARG A 1 232 ? 5.000 22.913 -25.127 1.00 88.62 232 ARG A O 1
ATOM 1781 N N . ASP A 1 233 ? 6.345 21.448 -24.083 1.00 83.38 233 ASP A N 1
ATOM 1782 C CA . ASP A 1 233 ? 7.161 21.124 -25.261 1.00 83.38 233 ASP A CA 1
ATOM 1783 C C . ASP A 1 233 ? 6.285 20.573 -26.417 1.00 83.38 233 ASP A C 1
ATOM 1785 O O . ASP A 1 233 ? 6.517 20.863 -27.594 1.00 83.38 233 ASP A O 1
ATOM 1789 N N . MET A 1 234 ? 5.230 19.812 -26.093 1.00 79.50 234 MET A N 1
ATOM 1790 C CA . MET A 1 234 ? 4.235 19.336 -27.070 1.00 79.50 234 MET A CA 1
ATOM 1791 C C . MET A 1 234 ? 3.257 20.417 -27.543 1.00 79.50 234 MET A C 1
ATOM 1793 O O . MET A 1 234 ? 2.717 20.297 -28.636 1.00 79.50 234 MET A O 1
ATOM 1797 N N . SER A 1 235 ? 2.992 21.437 -26.729 1.00 88.00 235 SER A N 1
ATOM 1798 C CA . SER A 1 235 ? 2.131 22.561 -27.103 1.00 88.00 235 SER A CA 1
ATOM 1799 C C . SER A 1 235 ? 2.850 23.545 -28.025 1.00 88.00 235 SER A C 1
ATOM 1801 O O . SER A 1 235 ? 2.210 24.116 -28.905 1.00 88.00 235 SER A O 1
ATOM 1803 N N . ASP A 1 236 ? 4.151 23.756 -27.810 1.00 86.81 236 ASP A N 1
ATOM 1804 C CA . ASP A 1 236 ? 4.965 24.701 -28.585 1.00 86.81 236 ASP A CA 1
ATOM 1805 C C . ASP A 1 236 ? 5.399 24.107 -29.939 1.00 86.81 236 ASP A C 1
ATOM 1807 O O . ASP A 1 236 ? 5.586 24.831 -30.917 1.00 86.81 236 ASP A O 1
ATOM 1811 N N . SER A 1 237 ? 5.528 22.778 -30.032 1.00 80.81 237 SER A N 1
ATOM 1812 C CA . SER A 1 237 ? 5.740 22.102 -31.314 1.00 80.81 237 SER A CA 1
ATOM 1813 C C . SER A 1 237 ? 4.430 22.029 -32.100 1.00 80.81 237 SER A C 1
ATOM 1815 O O . SER A 1 237 ? 3.388 21.646 -31.578 1.00 80.81 237 SER A O 1
ATOM 1817 N N . ASN A 1 238 ? 4.473 22.428 -33.373 1.00 77.81 238 ASN A N 1
ATOM 1818 C CA . ASN A 1 238 ? 3.308 22.508 -34.249 1.00 77.81 238 ASN A CA 1
ATOM 1819 C C . ASN A 1 238 ? 2.579 21.146 -34.272 1.00 77.81 238 ASN A C 1
ATOM 1821 O O . ASN A 1 238 ? 3.049 20.189 -34.888 1.00 77.81 238 ASN A O 1
ATOM 1825 N N . TRP A 1 239 ? 1.443 21.051 -33.567 1.00 68.38 239 TRP A N 1
ATOM 1826 C CA . TRP A 1 239 ? 0.741 19.805 -33.200 1.00 68.38 239 TRP A CA 1
ATOM 1827 C C . TRP A 1 239 ? 0.490 18.833 -34.371 1.00 68.38 239 TRP A C 1
ATOM 1829 O O . TRP A 1 239 ? 0.345 17.624 -34.172 1.00 68.38 239 TRP A O 1
ATOM 1839 N N . LYS A 1 240 ? 0.476 19.345 -35.609 1.00 66.75 240 LYS A N 1
ATOM 1840 C CA . LYS A 1 240 ? 0.303 18.564 -36.840 1.00 66.75 240 LYS A CA 1
ATOM 1841 C C . LYS A 1 240 ? 1.431 17.550 -37.094 1.00 66.75 240 LYS A C 1
ATOM 1843 O O . LYS A 1 240 ? 1.123 16.467 -37.581 1.00 66.75 240 LYS A O 1
ATOM 1848 N N . ASP A 1 241 ? 2.671 17.816 -36.677 1.00 65.50 241 ASP A N 1
ATOM 1849 C CA . ASP A 1 241 ? 3.795 16.879 -36.878 1.00 65.50 241 ASP A CA 1
ATOM 1850 C C . ASP A 1 241 ? 3.884 15.782 -35.795 1.00 65.50 241 ASP A C 1
ATOM 1852 O O . ASP A 1 241 ? 4.570 14.770 -35.961 1.00 65.50 241 ASP A O 1
ATOM 1856 N N . CYS A 1 242 ? 3.157 15.930 -34.681 1.00 57.09 242 CYS A N 1
ATOM 1857 C CA . CYS A 1 242 ? 3.246 15.030 -33.526 1.00 57.09 242 CYS A CA 1
ATOM 1858 C C . CYS A 1 242 ? 2.290 13.824 -33.571 1.00 57.09 242 CYS A C 1
ATOM 1860 O O . CYS A 1 242 ? 2.460 12.890 -32.780 1.00 57.09 242 CYS A O 1
ATOM 1862 N N . ARG A 1 243 ? 1.299 13.803 -34.475 1.00 58.69 243 ARG A N 1
ATOM 1863 C CA . ARG A 1 243 ? 0.230 12.782 -34.469 1.00 58.69 243 ARG A CA 1
ATOM 1864 C C . ARG A 1 243 ? 0.684 11.398 -34.957 1.00 58.69 243 ARG A C 1
ATOM 1866 O O . ARG A 1 243 ? 0.207 10.390 -34.449 1.00 58.69 243 ARG A O 1
ATOM 1873 N N . GLU A 1 244 ? 1.634 11.345 -35.884 1.00 55.31 244 GLU A N 1
ATOM 1874 C CA . GLU A 1 244 ? 2.125 10.107 -36.517 1.00 55.31 244 GLU A CA 1
ATOM 1875 C C . GLU A 1 244 ? 3.321 9.422 -35.795 1.00 55.31 244 GLU A C 1
ATOM 1877 O O . GLU A 1 244 ? 3.398 8.190 -35.807 1.00 55.31 244 GLU A O 1
ATOM 1882 N N . PRO A 1 245 ? 4.254 10.121 -35.102 1.00 54.53 245 PRO A N 1
ATOM 1883 C CA . PRO A 1 245 ? 5.417 9.462 -34.487 1.00 54.53 245 PRO A CA 1
ATOM 1884 C C . PRO A 1 245 ? 5.238 9.059 -33.015 1.00 54.53 245 PRO A C 1
ATOM 1886 O O . PRO A 1 245 ? 6.040 8.273 -32.502 1.00 54.53 245 PRO A O 1
ATOM 1889 N N . PHE A 1 246 ? 4.250 9.606 -32.298 1.00 55.00 246 PHE A N 1
ATOM 1890 C CA . PHE A 1 246 ? 4.243 9.553 -30.831 1.00 55.00 246 PHE A CA 1
ATOM 1891 C C . PHE A 1 246 ? 3.903 8.167 -30.259 1.00 55.00 246 PHE A C 1
ATOM 1893 O O . PHE A 1 246 ? 4.498 7.754 -29.266 1.00 55.00 246 PHE A O 1
ATOM 1900 N N . SER A 1 247 ? 3.003 7.397 -30.880 1.00 62.31 247 SER A N 1
ATOM 1901 C CA . SER A 1 247 ? 2.529 6.142 -30.270 1.00 62.31 247 SER A CA 1
ATOM 1902 C C . SER A 1 247 ? 3.511 4.972 -30.423 1.00 62.31 247 SER A C 1
ATOM 1904 O O . SER A 1 247 ? 3.644 4.162 -29.502 1.00 62.31 247 SER A O 1
ATOM 1906 N N . TRP A 1 248 ? 4.225 4.892 -31.551 1.00 57.19 248 TRP A N 1
ATOM 1907 C CA . TRP A 1 248 ? 5.093 3.756 -31.867 1.00 57.19 248 TRP A CA 1
ATOM 1908 C C . TRP A 1 248 ? 6.563 4.028 -31.543 1.00 57.19 248 TRP A C 1
ATOM 1910 O O . TRP A 1 248 ? 7.178 3.186 -30.894 1.00 57.19 248 TRP A O 1
ATOM 1920 N N . LYS A 1 249 ? 7.125 5.208 -31.869 1.00 61.06 249 LYS A N 1
ATOM 1921 C CA . LYS A 1 249 ? 8.530 5.516 -31.526 1.00 61.06 249 LYS A CA 1
ATOM 1922 C C . LYS A 1 249 ? 8.730 5.629 -30.022 1.00 61.06 249 LYS A C 1
ATOM 1924 O O . LYS A 1 249 ? 9.798 5.269 -29.535 1.00 61.06 249 LYS A O 1
ATOM 1929 N N . LEU A 1 250 ? 7.732 6.110 -29.275 1.00 61.00 250 LEU A N 1
ATOM 1930 C CA . LEU A 1 250 ? 7.822 6.174 -27.817 1.00 61.00 250 LEU A CA 1
ATOM 1931 C C . LEU A 1 250 ? 7.754 4.772 -27.207 1.00 61.00 250 LEU A C 1
ATOM 1933 O O . LEU A 1 250 ? 8.609 4.440 -26.391 1.00 61.00 250 LEU A O 1
ATOM 1937 N N . ARG A 1 251 ? 6.823 3.916 -27.657 1.00 59.41 251 ARG A N 1
ATOM 1938 C CA . ARG A 1 251 ? 6.782 2.502 -27.240 1.00 59.41 251 ARG A CA 1
ATOM 1939 C C . ARG A 1 251 ? 8.053 1.758 -27.619 1.00 59.41 251 ARG A C 1
ATOM 1941 O O . ARG A 1 251 ? 8.555 1.002 -26.804 1.00 59.41 251 ARG A O 1
ATOM 1948 N N . GLU A 1 252 ? 8.604 1.996 -28.804 1.00 60.97 252 GLU A N 1
ATOM 1949 C CA . GLU A 1 252 ? 9.825 1.337 -29.264 1.00 60.97 252 GLU A CA 1
ATOM 1950 C C . GLU A 1 252 ? 11.063 1.841 -28.508 1.00 60.97 252 GLU A C 1
ATOM 1952 O O . GLU A 1 252 ? 11.909 1.038 -28.128 1.00 60.97 252 GLU A O 1
ATOM 1957 N N . LYS A 1 253 ? 11.155 3.141 -28.195 1.00 59.62 253 LYS A N 1
ATOM 1958 C CA . LYS A 1 253 ? 12.212 3.686 -27.322 1.00 59.62 253 LYS A CA 1
ATOM 1959 C C . LYS A 1 253 ? 12.071 3.213 -25.875 1.00 59.62 253 LYS A C 1
ATOM 1961 O O . LYS A 1 253 ? 13.079 3.018 -25.203 1.00 59.62 253 LYS A O 1
ATOM 1966 N N . ILE A 1 254 ? 10.845 3.007 -25.395 1.00 54.00 254 ILE A N 1
ATOM 1967 C CA . ILE A 1 254 ? 10.581 2.406 -24.084 1.00 54.00 254 ILE A CA 1
ATOM 1968 C C . ILE A 1 254 ? 10.934 0.909 -24.103 1.00 54.00 254 ILE A C 1
ATOM 1970 O O . ILE A 1 254 ? 11.556 0.429 -23.166 1.00 54.00 254 ILE A O 1
ATOM 1974 N N . ALA A 1 255 ? 10.624 0.180 -25.173 1.00 52.41 255 ALA A N 1
ATOM 1975 C CA . ALA A 1 255 ? 10.927 -1.246 -25.298 1.00 52.41 255 ALA A CA 1
ATOM 1976 C C . ALA A 1 255 ? 12.423 -1.532 -25.526 1.00 52.41 255 ALA A C 1
ATOM 1978 O O . ALA A 1 255 ? 12.925 -2.544 -25.053 1.00 52.41 255 ALA A O 1
ATOM 1979 N N . LYS A 1 256 ? 13.140 -0.645 -26.232 1.00 49.34 256 LYS A N 1
ATOM 1980 C CA . LYS A 1 256 ? 14.591 -0.752 -26.487 1.00 49.34 256 LYS A CA 1
ATOM 1981 C C . LYS A 1 256 ? 15.460 -0.188 -25.373 1.00 49.34 256 LYS A C 1
ATOM 1983 O O . LYS A 1 256 ? 16.653 -0.461 -25.343 1.00 49.34 256 LYS A O 1
ATOM 1988 N N . ALA A 1 257 ? 14.900 0.633 -24.489 1.00 48.00 257 ALA A N 1
ATOM 1989 C CA . ALA A 1 257 ? 15.593 0.992 -23.266 1.00 48.00 257 ALA A CA 1
ATOM 1990 C C . ALA A 1 257 ? 15.594 -0.255 -22.385 1.00 48.00 257 ALA A C 1
ATOM 1992 O O . ALA A 1 257 ? 14.605 -0.528 -21.704 1.00 48.00 257 ALA A O 1
ATOM 1993 N N . GLU A 1 258 ? 16.691 -1.004 -22.498 1.00 45.22 258 GLU A N 1
ATOM 1994 C CA . GLU A 1 258 ? 16.983 -2.210 -21.738 1.00 45.22 258 GLU A CA 1
ATOM 1995 C C . GLU A 1 258 ? 16.561 -2.025 -20.276 1.00 45.22 258 GLU A C 1
ATOM 1997 O O . GLU A 1 258 ? 16.781 -0.941 -19.712 1.00 45.22 258 GLU A O 1
ATOM 2002 N N . PRO A 1 259 ? 15.915 -3.036 -19.665 1.00 47.81 259 PRO A N 1
ATOM 2003 C CA . PRO A 1 259 ? 15.608 -3.003 -18.247 1.00 47.81 259 PRO A CA 1
ATOM 2004 C C . PRO A 1 259 ? 16.931 -2.827 -17.520 1.00 47.81 259 PRO A C 1
ATOM 2006 O O . PRO A 1 259 ? 17.779 -3.711 -17.536 1.00 47.81 259 PRO A O 1
ATOM 2009 N N . TRP A 1 260 ? 17.139 -1.640 -16.960 1.00 41.28 260 TRP A N 1
ATOM 2010 C CA . TRP A 1 260 ? 18.375 -1.316 -16.278 1.00 41.28 260 TRP A CA 1
ATOM 2011 C C . TRP A 1 260 ? 18.568 -2.288 -15.119 1.00 41.28 260 TRP A C 1
ATOM 2013 O O . TRP A 1 260 ? 17.811 -2.213 -14.147 1.00 41.28 260 TRP A O 1
ATOM 2023 N N . PRO A 1 261 ? 19.621 -3.124 -15.108 1.00 46.72 261 PRO A N 1
ATOM 2024 C CA . PRO A 1 261 ? 20.286 -3.305 -13.847 1.00 46.72 261 PRO A CA 1
ATOM 2025 C C . PRO A 1 261 ? 20.833 -1.916 -13.519 1.00 46.72 261 PRO A C 1
ATOM 2027 O O . PRO A 1 261 ? 21.641 -1.351 -14.254 1.00 46.72 261 PRO A O 1
ATOM 2030 N N . LEU A 1 262 ? 20.406 -1.334 -12.401 1.00 52.78 262 LEU A N 1
ATOM 2031 C CA . LEU A 1 262 ? 21.352 -0.492 -11.690 1.00 52.78 262 LEU A CA 1
ATOM 2032 C C . LEU A 1 262 ? 22.674 -1.279 -11.695 1.00 52.78 262 LEU A C 1
ATOM 2034 O O . LEU A 1 262 ? 22.678 -2.422 -11.225 1.00 52.78 262 LEU A O 1
ATOM 2038 N N . ASN A 1 263 ? 23.767 -0.695 -12.194 1.00 64.44 263 ASN A N 1
ATOM 2039 C CA . ASN A 1 263 ? 25.135 -1.189 -11.973 1.00 64.44 263 ASN A CA 1
ATOM 2040 C C . ASN A 1 263 ? 25.501 -1.117 -10.471 1.00 64.44 263 ASN A C 1
ATOM 2042 O O . ASN A 1 263 ? 26.629 -0.825 -10.092 1.00 64.44 263 ASN A O 1
ATOM 2046 N N . LEU A 1 264 ? 24.520 -1.332 -9.593 1.00 75.69 264 LEU A N 1
ATOM 2047 C CA . LEU A 1 264 ? 24.714 -1.645 -8.205 1.00 75.69 264 LEU A CA 1
ATOM 2048 C C . LEU A 1 264 ? 25.485 -2.962 -8.154 1.00 75.69 264 LEU A C 1
ATOM 2050 O O . LEU A 1 264 ? 25.106 -3.927 -8.835 1.00 75.69 264 LEU A O 1
ATOM 2054 N N . PRO A 1 265 ? 26.522 -3.030 -7.313 1.00 84.81 265 PRO A N 1
ATOM 2055 C CA . PRO A 1 265 ? 27.188 -4.279 -7.009 1.00 84.81 265 PRO A CA 1
ATOM 2056 C C . PRO A 1 265 ? 26.164 -5.368 -6.672 1.00 84.81 265 PRO A C 1
ATOM 2058 O O . PRO A 1 265 ? 25.153 -5.113 -6.005 1.00 84.81 265 PRO A O 1
ATOM 2061 N N . LYS A 1 266 ? 26.439 -6.605 -7.103 1.00 84.81 266 LYS A N 1
ATOM 2062 C CA . LYS A 1 266 ? 25.597 -7.778 -6.805 1.00 84.81 266 LYS A CA 1
ATOM 2063 C C . LYS A 1 266 ? 25.256 -7.854 -5.315 1.00 84.81 266 LYS A C 1
ATOM 2065 O O . LYS A 1 266 ? 24.115 -8.141 -4.970 1.00 84.81 266 LYS A O 1
ATOM 2070 N N . TRP A 1 267 ? 26.221 -7.538 -4.450 1.00 88.50 267 TRP A N 1
ATOM 2071 C CA . TRP A 1 267 ? 26.022 -7.514 -3.006 1.00 88.50 267 TRP A CA 1
ATOM 2072 C C . TRP A 1 267 ? 24.960 -6.497 -2.579 1.00 88.50 267 TRP A C 1
ATOM 2074 O O . TRP A 1 267 ? 24.011 -6.884 -1.914 1.00 88.50 267 TRP A O 1
ATOM 2084 N N . THR A 1 268 ? 25.013 -5.244 -3.046 1.00 85.12 268 THR A N 1
ATOM 2085 C CA . THR A 1 268 ? 23.997 -4.233 -2.707 1.00 85.12 268 THR A CA 1
ATOM 2086 C C . THR A 1 268 ? 22.599 -4.647 -3.159 1.00 85.12 268 THR A C 1
ATOM 2088 O O . THR A 1 268 ? 21.634 -4.470 -2.420 1.00 85.12 268 THR A O 1
ATOM 2091 N N . ARG A 1 269 ? 22.472 -5.249 -4.349 1.00 83.06 269 ARG A N 1
ATOM 2092 C CA . ARG A 1 269 ? 21.188 -5.793 -4.816 1.00 83.06 269 ARG A CA 1
ATOM 2093 C C . ARG A 1 269 ? 20.656 -6.882 -3.887 1.00 83.06 269 ARG A C 1
ATOM 2095 O O . ARG A 1 269 ? 19.483 -6.833 -3.525 1.00 83.06 269 ARG A O 1
ATOM 2102 N N . MET A 1 270 ? 21.510 -7.831 -3.508 1.00 87.31 270 MET A N 1
ATOM 2103 C CA . MET A 1 270 ? 21.151 -8.906 -2.583 1.00 87.31 270 MET A CA 1
ATOM 2104 C C . MET A 1 270 ? 20.806 -8.362 -1.195 1.00 87.31 270 MET A C 1
ATOM 2106 O O . MET A 1 270 ? 19.833 -8.817 -0.606 1.00 87.31 270 MET A O 1
ATOM 2110 N N . SER A 1 271 ? 21.521 -7.346 -0.707 1.00 88.31 271 SER A N 1
ATOM 2111 C CA . SER A 1 271 ? 21.220 -6.685 0.566 1.00 88.31 271 SER A CA 1
ATOM 2112 C C . SER A 1 271 ? 19.858 -5.994 0.534 1.00 88.31 271 SER A C 1
ATOM 2114 O O . SER A 1 271 ? 19.072 -6.174 1.456 1.00 88.31 271 SER A O 1
ATOM 2116 N N . ILE A 1 272 ? 19.522 -5.263 -0.538 1.00 87.00 272 ILE A N 1
ATOM 2117 C CA . ILE A 1 272 ? 18.194 -4.639 -0.669 1.00 87.00 272 ILE A CA 1
ATOM 2118 C C . ILE A 1 272 ? 17.100 -5.715 -0.760 1.00 87.00 272 ILE A C 1
ATOM 2120 O O . ILE A 1 272 ? 16.059 -5.585 -0.118 1.00 87.00 272 ILE A O 1
ATOM 2124 N N . ALA A 1 273 ? 17.318 -6.783 -1.534 1.00 88.75 273 ALA A N 1
ATOM 2125 C CA . ALA A 1 273 ? 16.382 -7.905 -1.616 1.00 88.75 273 ALA A CA 1
ATOM 2126 C C . ALA A 1 273 ? 16.178 -8.576 -0.245 1.00 88.75 273 ALA A C 1
ATOM 2128 O O . ALA A 1 273 ? 15.043 -8.814 0.158 1.00 88.75 273 ALA A O 1
ATOM 2129 N N . GLY A 1 274 ? 17.258 -8.808 0.504 1.00 91.25 274 GLY A N 1
ATOM 2130 C CA . GLY A 1 274 ? 17.212 -9.359 1.857 1.00 91.25 274 GLY A CA 1
ATOM 2131 C C . GLY A 1 274 ? 16.461 -8.452 2.829 1.00 91.25 274 GLY A C 1
ATOM 2132 O O . GLY A 1 274 ? 15.515 -8.902 3.466 1.00 91.25 274 GLY A O 1
ATOM 2133 N N . LEU A 1 275 ? 16.810 -7.163 2.889 1.00 90.56 275 LEU A N 1
ATOM 2134 C CA . LEU A 1 275 ? 16.154 -6.185 3.767 1.00 90.56 275 LEU A CA 1
ATOM 2135 C C . LEU A 1 275 ? 14.659 -6.036 3.458 1.00 90.56 275 LEU A C 1
ATOM 2137 O O . LEU A 1 275 ? 13.842 -6.021 4.374 1.00 90.56 275 LEU A O 1
ATOM 2141 N N . THR A 1 276 ? 14.285 -5.974 2.177 1.00 90.00 276 THR A N 1
ATOM 2142 C CA . THR A 1 276 ? 12.866 -5.915 1.773 1.00 90.00 276 THR A CA 1
ATOM 2143 C C . THR A 1 276 ? 12.118 -7.214 2.073 1.00 90.00 276 THR A C 1
ATOM 2145 O O . THR A 1 276 ? 10.945 -7.159 2.433 1.00 90.00 276 THR A O 1
ATOM 2148 N N . GLY A 1 277 ? 12.788 -8.367 1.989 1.00 92.31 277 GLY A N 1
ATOM 2149 C CA . GLY A 1 277 ? 12.229 -9.656 2.399 1.00 92.31 277 GLY A CA 1
ATOM 2150 C C . GLY A 1 277 ? 11.994 -9.734 3.909 1.00 92.31 277 GLY A C 1
ATOM 2151 O O . GLY A 1 277 ? 10.908 -10.112 4.339 1.00 92.31 277 GLY A O 1
ATOM 2152 N N . VAL A 1 278 ? 12.967 -9.298 4.718 1.00 94.19 278 VAL A N 1
ATOM 2153 C CA . VAL A 1 278 ? 12.830 -9.203 6.184 1.00 94.19 278 VAL A CA 1
ATOM 2154 C C . VAL A 1 278 ? 11.679 -8.271 6.556 1.00 94.19 278 VAL A C 1
ATOM 2156 O O . VAL A 1 278 ? 10.843 -8.633 7.380 1.00 94.19 278 VAL A O 1
ATOM 2159 N N . TRP A 1 279 ? 11.592 -7.105 5.912 1.00 93.69 279 TRP A N 1
ATOM 2160 C CA . TRP A 1 279 ? 10.488 -6.173 6.120 1.00 93.69 279 TRP A CA 1
ATOM 2161 C C . TRP A 1 279 ? 9.124 -6.788 5.769 1.00 93.69 279 TRP A C 1
ATOM 2163 O O . TRP A 1 279 ? 8.161 -6.605 6.507 1.00 93.69 279 TRP A O 1
ATOM 2173 N N . LEU A 1 280 ? 9.031 -7.539 4.667 1.00 94.81 280 LEU A N 1
ATOM 2174 C CA . LEU A 1 280 ? 7.799 -8.223 4.266 1.00 94.81 280 LEU A CA 1
ATOM 2175 C C . LEU A 1 280 ? 7.352 -9.232 5.330 1.00 94.81 280 LEU A C 1
ATOM 2177 O O . LEU A 1 280 ? 6.191 -9.213 5.734 1.00 94.81 280 LEU A O 1
ATOM 2181 N N . VAL A 1 281 ? 8.268 -10.074 5.819 1.00 96.38 281 VAL A N 1
ATOM 2182 C CA . VAL A 1 281 ? 7.971 -11.042 6.890 1.00 96.38 281 VAL A CA 1
ATOM 2183 C C . VAL A 1 281 ? 7.540 -10.320 8.164 1.00 96.38 281 VAL A C 1
ATOM 2185 O O . VAL A 1 281 ? 6.551 -10.705 8.786 1.00 96.38 281 VAL A O 1
ATOM 2188 N N . PHE A 1 282 ? 8.239 -9.242 8.519 1.00 96.12 282 PHE A N 1
ATOM 2189 C CA . PHE A 1 282 ? 7.896 -8.407 9.662 1.00 96.12 282 PHE A CA 1
ATOM 2190 C C . PHE A 1 282 ? 6.488 -7.803 9.544 1.00 96.12 282 PHE A C 1
ATOM 2192 O O . PHE A 1 282 ? 5.723 -7.860 10.503 1.00 96.12 282 PHE A O 1
ATOM 2199 N N . ALA A 1 283 ? 6.114 -7.278 8.374 1.00 96.06 283 ALA A N 1
ATOM 2200 C CA . ALA A 1 283 ? 4.792 -6.701 8.141 1.00 96.06 283 ALA A CA 1
ATOM 2201 C C . ALA A 1 283 ? 3.673 -7.749 8.274 1.00 96.06 283 ALA A C 1
ATOM 2203 O O . ALA A 1 283 ? 2.670 -7.486 8.937 1.00 96.06 283 ALA A O 1
ATOM 2204 N N . ILE A 1 284 ? 3.864 -8.947 7.706 1.00 97.38 284 ILE A N 1
ATOM 2205 C CA . ILE A 1 284 ? 2.919 -10.067 7.856 1.00 97.38 284 ILE A CA 1
ATOM 2206 C C . ILE A 1 284 ? 2.785 -10.446 9.334 1.00 97.38 284 ILE A C 1
ATOM 2208 O O . ILE A 1 284 ? 1.674 -10.497 9.856 1.00 97.38 284 ILE A O 1
ATOM 2212 N N . ALA A 1 285 ? 3.908 -10.652 10.028 1.00 97.62 285 ALA A N 1
ATOM 2213 C CA . ALA A 1 285 ? 3.904 -10.994 11.447 1.00 97.62 285 ALA A CA 1
ATOM 2214 C C . ALA A 1 285 ? 3.208 -9.915 12.292 1.00 97.62 285 ALA A C 1
ATOM 2216 O O . ALA A 1 285 ? 2.406 -10.246 13.159 1.00 97.62 285 ALA A O 1
ATOM 2217 N N . SER A 1 286 ? 3.450 -8.634 12.004 1.00 97.19 286 SER A N 1
ATOM 2218 C CA . SER A 1 286 ? 2.809 -7.517 12.699 1.00 97.19 286 SER A CA 1
ATOM 2219 C C . SER A 1 286 ? 1.295 -7.517 12.544 1.00 97.19 286 SER A C 1
ATOM 2221 O O . SER A 1 286 ? 0.594 -7.356 13.543 1.00 97.19 286 SER A O 1
ATOM 2223 N N . ILE A 1 287 ? 0.773 -7.783 11.347 1.00 97.38 287 ILE A N 1
ATOM 2224 C CA . ILE A 1 287 ? -0.674 -7.867 11.120 1.00 97.38 287 ILE A CA 1
ATOM 2225 C C . ILE A 1 287 ? -1.268 -9.078 11.848 1.00 97.38 287 ILE A C 1
ATOM 2227 O O . ILE A 1 287 ? -2.214 -8.925 12.623 1.00 97.38 287 ILE A O 1
ATOM 2231 N N . GLU A 1 288 ? -0.693 -10.268 11.656 1.00 97.44 288 GLU A N 1
ATOM 2232 C CA . GLU A 1 288 ? -1.207 -11.513 12.243 1.00 97.44 288 GLU A CA 1
ATOM 2233 C C . GLU A 1 288 ? -1.167 -11.498 13.775 1.00 97.44 288 GLU A C 1
ATOM 2235 O O . GLU A 1 288 ? -2.143 -11.856 14.439 1.00 97.44 288 GLU A O 1
ATOM 2240 N N . MET A 1 289 ? -0.062 -11.024 14.353 1.00 97.44 289 MET A N 1
ATOM 2241 C CA . MET A 1 289 ? 0.071 -10.911 15.803 1.00 97.44 289 MET A CA 1
ATOM 2242 C C . MET A 1 289 ? -0.851 -9.832 16.362 1.00 97.44 289 MET A C 1
ATOM 2244 O O . MET A 1 289 ? -1.462 -10.059 17.400 1.00 97.44 289 MET A O 1
ATOM 2248 N N . THR A 1 290 ? -1.030 -8.700 15.673 1.00 96.94 290 THR A N 1
ATOM 2249 C CA . THR A 1 290 ? -1.979 -7.662 16.110 1.00 96.94 290 THR A CA 1
ATOM 2250 C C . THR A 1 290 ? -3.414 -8.193 16.125 1.00 96.94 290 THR A C 1
ATOM 2252 O O . THR A 1 290 ? -4.138 -7.954 17.091 1.00 96.94 290 THR A O 1
ATOM 2255 N N . LEU A 1 291 ? -3.826 -8.978 15.125 1.00 95.50 291 LEU A N 1
ATOM 2256 C CA . LEU A 1 291 ? -5.140 -9.634 15.128 1.00 95.50 291 LEU A CA 1
ATOM 2257 C C . LEU A 1 291 ? -5.281 -10.627 16.291 1.00 95.50 291 LEU A C 1
ATOM 2259 O O . LEU A 1 291 ? -6.297 -10.618 16.990 1.00 95.50 291 LEU A O 1
ATOM 2263 N N . LYS A 1 292 ? -4.246 -11.441 16.534 1.00 94.94 292 LYS A N 1
ATOM 2264 C CA . LYS A 1 292 ? -4.232 -12.443 17.608 1.00 94.94 292 LYS A CA 1
ATOM 2265 C C . LYS A 1 292 ? -4.279 -11.811 19.004 1.00 94.94 292 LYS A C 1
ATOM 2267 O O . LYS A 1 292 ? -5.101 -12.222 19.816 1.00 94.94 292 LYS A O 1
ATOM 2272 N N . ILE A 1 293 ? -3.438 -10.811 19.269 1.00 94.38 293 ILE A N 1
ATOM 2273 C CA . ILE A 1 293 ? -3.331 -10.129 20.573 1.00 94.38 293 ILE A CA 1
ATOM 2274 C C . ILE A 1 293 ? -4.633 -9.409 20.931 1.00 94.38 293 ILE A C 1
ATOM 2276 O O . ILE A 1 293 ? -5.033 -9.389 22.090 1.00 94.38 293 ILE A O 1
ATOM 2280 N N . ASN A 1 294 ? -5.322 -8.834 19.944 1.00 92.56 294 ASN A N 1
ATOM 2281 C CA . ASN A 1 294 ? -6.601 -8.162 20.178 1.00 92.56 294 ASN A CA 1
ATOM 2282 C C . ASN A 1 294 ? -7.803 -9.115 20.111 1.00 92.56 294 ASN A C 1
ATOM 2284 O O . ASN A 1 294 ? -8.938 -8.639 20.093 1.00 92.56 294 ASN A O 1
ATOM 2288 N N . HIS A 1 295 ? -7.584 -10.435 20.072 1.00 91.50 295 HIS A N 1
ATOM 2289 C CA . HIS A 1 295 ? -8.642 -11.447 19.982 1.00 91.50 295 HIS A CA 1
ATOM 2290 C C . HIS A 1 295 ? -9.686 -11.103 18.909 1.00 91.50 295 HIS A C 1
ATOM 2292 O O . HIS A 1 295 ? -10.898 -11.167 19.146 1.00 91.50 295 HIS A O 1
ATOM 2298 N N . VAL A 1 296 ? -9.209 -10.685 17.732 1.00 90.81 296 VAL A N 1
ATOM 2299 C CA . VAL A 1 296 ? -10.085 -10.403 16.597 1.00 90.81 296 VAL A CA 1
ATOM 2300 C C . VAL A 1 296 ? -10.554 -11.745 16.044 1.00 90.81 296 VAL A C 1
ATOM 2302 O O . VAL A 1 296 ? -9.803 -12.484 15.406 1.00 90.81 296 VAL A O 1
ATOM 2305 N N . THR A 1 297 ? -11.791 -12.092 16.368 1.00 87.06 297 THR A N 1
ATOM 2306 C CA . THR A 1 297 ? -12.440 -13.359 16.024 1.00 87.06 297 THR A CA 1
ATOM 2307 C C . THR A 1 297 ? -13.651 -13.091 15.136 1.00 87.06 297 THR A C 1
ATOM 2309 O O . THR A 1 297 ? -13.918 -11.957 14.746 1.00 87.06 297 THR A O 1
ATOM 2312 N N . GLY A 1 298 ? -14.368 -14.143 14.762 1.00 80.25 298 GLY A N 1
ATOM 2313 C CA . GLY A 1 298 ? -15.543 -14.068 13.910 1.00 80.25 298 GLY A CA 1
ATOM 2314 C C . GLY A 1 298 ? -15.440 -15.095 12.801 1.00 80.25 298 GLY A C 1
ATOM 2315 O O . GLY A 1 298 ? -14.389 -15.225 12.164 1.00 80.25 298 GLY A O 1
ATOM 2316 N N . ASP A 1 299 ? -16.543 -15.797 12.557 1.00 75.38 299 ASP A N 1
ATOM 2317 C CA . ASP A 1 299 ? -16.594 -16.889 11.586 1.00 75.38 299 ASP A CA 1
ATOM 2318 C C . ASP A 1 299 ? -16.050 -16.432 10.232 1.00 75.38 299 ASP A C 1
ATOM 2320 O O . ASP A 1 299 ? -15.224 -17.106 9.632 1.00 75.38 299 ASP A O 1
ATOM 2324 N N . ARG A 1 300 ? -16.384 -15.215 9.792 1.00 77.00 300 ARG A N 1
ATOM 2325 C CA . ARG A 1 300 ? -15.925 -14.666 8.504 1.00 77.00 300 ARG A CA 1
ATOM 2326 C C . ARG A 1 300 ? -14.458 -14.230 8.470 1.00 77.00 300 ARG A C 1
ATOM 2328 O O . ARG A 1 300 ? -13.921 -14.057 7.381 1.00 77.00 300 ARG A O 1
ATOM 2335 N N . VAL A 1 301 ? -13.812 -14.026 9.616 1.00 80.75 301 VAL A N 1
ATOM 2336 C CA . VAL A 1 301 ? -12.395 -13.621 9.689 1.00 80.75 301 VAL A CA 1
ATOM 2337 C C . VAL A 1 301 ? -11.478 -14.842 9.602 1.00 80.75 301 VAL A C 1
ATOM 2339 O O . VAL A 1 301 ? -10.386 -14.752 9.032 1.00 80.75 301 VAL A O 1
ATOM 2342 N N . GLN A 1 302 ? -11.928 -15.971 10.163 1.00 81.25 302 GLN A N 1
ATOM 2343 C CA . GLN A 1 302 ? -11.149 -17.207 10.291 1.00 81.25 302 GLN A CA 1
ATOM 2344 C C . GLN A 1 302 ? -11.525 -18.285 9.266 1.00 81.25 302 GLN A C 1
ATOM 2346 O O . GLN A 1 302 ? -10.656 -19.063 8.876 1.00 81.25 302 GLN A O 1
ATOM 2351 N N . THR A 1 303 ? -12.782 -18.349 8.810 1.00 82.25 303 THR A N 1
ATOM 2352 C CA . THR A 1 303 ? -13.191 -19.344 7.806 1.00 82.25 303 THR A CA 1
ATOM 2353 C C . THR A 1 303 ? -12.641 -19.014 6.421 1.00 82.25 303 THR A C 1
ATOM 2355 O O . THR A 1 303 ? -12.466 -17.856 6.036 1.00 82.25 303 THR A O 1
ATOM 2358 N N . PHE A 1 304 ? -12.334 -20.066 5.665 1.00 73.00 304 PHE A N 1
ATOM 2359 C CA . PHE A 1 304 ? -11.775 -19.955 4.327 1.00 73.00 304 PHE A CA 1
ATOM 2360 C C . PHE A 1 304 ? -12.889 -19.586 3.334 1.00 73.00 304 PHE A C 1
ATOM 2362 O O . PHE A 1 304 ? -13.733 -20.417 3.016 1.00 73.00 304 PHE A O 1
ATOM 2369 N N . ILE A 1 305 ? -12.863 -18.341 2.841 1.00 78.56 305 ILE A N 1
ATOM 2370 C CA . ILE A 1 305 ? -13.698 -17.821 1.741 1.00 78.56 305 ILE A CA 1
ATOM 2371 C C . ILE A 1 305 ? -15.202 -17.798 2.078 1.00 78.56 305 ILE A C 1
ATOM 2373 O O . ILE A 1 305 ? -16.002 -18.551 1.530 1.00 78.56 305 ILE A O 1
ATOM 2377 N N . ALA A 1 306 ? -15.606 -16.878 2.956 1.00 83.12 306 ALA A N 1
ATOM 2378 C CA . ALA A 1 306 ? -17.025 -16.660 3.259 1.00 83.12 306 ALA A CA 1
ATOM 2379 C C . ALA A 1 306 ? -17.729 -15.695 2.280 1.00 83.12 306 ALA A C 1
ATOM 2381 O O . ALA A 1 306 ? -18.954 -15.708 2.174 1.00 83.12 306 ALA A O 1
ATOM 2382 N N . THR A 1 307 ? -16.978 -14.829 1.590 1.00 90.06 307 THR A N 1
ATOM 2383 C CA . THR A 1 307 ? -17.523 -13.731 0.772 1.00 90.06 307 THR A CA 1
ATOM 2384 C C . THR A 1 307 ? -16.740 -13.528 -0.527 1.00 90.06 307 THR A C 1
ATOM 2386 O O . THR A 1 307 ? -15.559 -13.875 -0.637 1.00 90.06 307 THR A O 1
ATOM 2389 N N . ALA A 1 308 ? -17.381 -12.900 -1.520 1.00 91.69 308 ALA A N 1
ATOM 2390 C CA . ALA A 1 308 ? -16.719 -12.496 -2.763 1.00 91.69 308 ALA A CA 1
ATOM 2391 C C . ALA A 1 308 ? -15.555 -11.518 -2.507 1.00 91.69 308 ALA A C 1
ATOM 2393 O O . ALA A 1 308 ? -14.521 -11.607 -3.172 1.00 91.69 308 ALA A O 1
ATOM 2394 N N . GLY A 1 309 ? -15.696 -10.649 -1.495 1.00 89.81 309 GLY A N 1
ATOM 2395 C CA . GLY A 1 309 ? -14.655 -9.721 -1.045 1.00 89.81 309 GLY A CA 1
ATOM 2396 C C . GLY A 1 309 ? -13.369 -10.421 -0.599 1.00 89.81 309 GLY A C 1
ATOM 2397 O O . GLY A 1 309 ? -12.284 -9.891 -0.811 1.00 89.81 309 GLY A O 1
ATOM 2398 N N . GLN A 1 310 ? -13.464 -11.650 -0.080 1.00 93.94 310 GLN A N 1
ATOM 2399 C CA . GLN A 1 310 ? -12.304 -12.476 0.268 1.00 93.94 310 GLN A CA 1
ATOM 2400 C C . GLN A 1 310 ? -11.774 -13.305 -0.902 1.00 93.94 310 GLN A C 1
ATOM 2402 O O . GLN A 1 310 ? -10.563 -13.505 -1.018 1.00 93.94 310 GLN A O 1
ATOM 2407 N N . PHE A 1 311 ? -12.665 -13.798 -1.763 1.00 95.25 311 PHE A N 1
ATOM 2408 C CA . PHE A 1 311 ? -12.286 -14.649 -2.888 1.00 95.25 311 PHE A CA 1
ATOM 2409 C C . PHE A 1 311 ? -11.465 -13.895 -3.938 1.00 95.25 311 PHE A C 1
ATOM 2411 O O . PHE A 1 311 ? -10.445 -14.399 -4.407 1.00 95.25 311 PHE A O 1
ATOM 2418 N N . ILE A 1 312 ? -11.883 -12.675 -4.291 1.00 95.38 312 ILE A N 1
ATOM 2419 C CA . ILE A 1 312 ? -11.256 -11.902 -5.371 1.00 95.38 312 ILE A CA 1
ATOM 2420 C C . ILE A 1 312 ? -9.771 -11.615 -5.073 1.00 95.38 312 ILE A C 1
ATOM 2422 O O . ILE A 1 312 ? -8.932 -11.959 -5.912 1.00 95.38 312 ILE A O 1
ATOM 2426 N N . PRO A 1 313 ? -9.386 -11.060 -3.903 1.00 95.94 313 PRO A N 1
ATOM 2427 C CA . PRO A 1 313 ? -7.979 -10.828 -3.594 1.00 95.94 313 PRO A CA 1
ATOM 2428 C C . PRO A 1 313 ? -7.169 -12.116 -3.512 1.00 95.94 313 PRO A C 1
ATOM 2430 O O . PRO A 1 313 ? -6.032 -12.139 -3.986 1.00 95.94 313 PRO A O 1
ATOM 2433 N N . LEU A 1 314 ? -7.751 -13.188 -2.965 1.00 96.50 314 LEU A N 1
ATOM 2434 C CA . LEU A 1 314 ? -7.096 -14.489 -2.865 1.00 96.50 314 LEU A CA 1
ATOM 2435 C C . LEU A 1 314 ? -6.711 -15.025 -4.249 1.00 96.50 314 LEU A C 1
ATOM 2437 O O . LEU A 1 314 ? -5.559 -15.408 -4.460 1.00 96.50 314 LEU A O 1
ATOM 2441 N N . VAL A 1 315 ? -7.647 -15.007 -5.202 1.00 97.00 315 VAL A N 1
ATOM 2442 C CA . VAL A 1 315 ? -7.408 -15.474 -6.575 1.00 97.00 315 VAL A CA 1
ATOM 2443 C C . VAL A 1 315 ? -6.411 -14.571 -7.295 1.00 97.00 315 VAL A C 1
ATOM 2445 O O . VAL A 1 315 ? -5.440 -15.067 -7.862 1.00 97.00 315 VAL A O 1
ATOM 2448 N N . ILE A 1 316 ? -6.595 -13.247 -7.248 1.00 96.62 316 ILE A N 1
ATOM 2449 C CA . ILE A 1 316 ? -5.698 -12.302 -7.933 1.00 96.62 316 ILE A CA 1
ATOM 2450 C C . ILE A 1 316 ? -4.268 -12.411 -7.382 1.00 96.62 316 ILE A C 1
ATOM 2452 O O . ILE A 1 316 ? -3.308 -12.502 -8.156 1.00 96.62 316 ILE A O 1
ATOM 2456 N N . GLY A 1 317 ? -4.114 -12.436 -6.056 1.00 96.31 317 GLY A N 1
ATOM 2457 C CA . GLY A 1 317 ? -2.826 -12.583 -5.383 1.00 96.31 317 GLY A CA 1
ATOM 2458 C C . GLY A 1 317 ? -2.169 -13.931 -5.671 1.00 96.31 317 GLY A C 1
ATOM 2459 O O . GLY A 1 317 ? -1.009 -13.975 -6.087 1.00 96.31 317 GLY A O 1
ATOM 2460 N N . GLY A 1 318 ? -2.926 -15.023 -5.538 1.00 97.06 318 GLY A N 1
ATOM 2461 C CA . GLY A 1 318 ? -2.458 -16.386 -5.793 1.00 97.06 318 GLY A CA 1
ATOM 2462 C C . GLY A 1 318 ? -2.028 -16.612 -7.243 1.00 97.06 318 GLY A C 1
ATOM 2463 O O . GLY A 1 318 ? -0.922 -17.093 -7.489 1.00 97.06 318 GLY A O 1
ATOM 2464 N N . CYS A 1 319 ? -2.840 -16.197 -8.220 1.00 97.12 319 CYS A N 1
ATOM 2465 C CA . CYS A 1 319 ? -2.484 -16.289 -9.638 1.00 97.12 319 CYS A CA 1
ATOM 2466 C C . CYS A 1 319 ? -1.265 -15.423 -9.979 1.00 97.12 319 CYS A C 1
ATOM 2468 O O . CYS A 1 319 ? -0.408 -15.849 -10.756 1.00 97.12 319 CYS A O 1
ATOM 2470 N N . THR A 1 320 ? -1.149 -14.227 -9.389 1.00 95.81 320 THR A N 1
ATOM 2471 C CA . THR A 1 320 ? 0.029 -13.365 -9.582 1.00 95.81 320 THR A CA 1
ATOM 2472 C C . THR A 1 320 ? 1.292 -14.042 -9.053 1.00 95.81 320 THR A C 1
ATOM 2474 O O . THR A 1 320 ? 2.312 -14.046 -9.746 1.00 95.81 320 THR A O 1
ATOM 2477 N N . LEU A 1 321 ? 1.215 -14.663 -7.874 1.00 96.25 321 LEU A N 1
ATOM 2478 C CA . LEU A 1 321 ? 2.321 -15.411 -7.287 1.00 96.25 321 LEU A CA 1
ATOM 2479 C C . LEU A 1 321 ? 2.711 -16.627 -8.130 1.00 96.25 321 LEU A C 1
ATOM 2481 O O . LEU A 1 321 ? 3.881 -16.765 -8.487 1.00 96.25 321 LEU A O 1
ATOM 2485 N N . LEU A 1 322 ? 1.744 -17.466 -8.502 1.00 96.81 322 LEU A N 1
ATOM 2486 C CA . LEU A 1 322 ? 1.984 -18.658 -9.316 1.00 96.81 322 LEU A CA 1
ATOM 2487 C C . LEU A 1 322 ? 2.669 -18.300 -10.639 1.00 96.81 322 LEU A C 1
ATOM 2489 O O . LEU A 1 322 ? 3.652 -18.928 -11.025 1.00 96.81 322 LEU A O 1
ATOM 2493 N N . ARG A 1 323 ? 2.196 -17.241 -11.301 1.00 95.19 323 ARG A N 1
ATOM 2494 C CA . ARG A 1 323 ? 2.763 -16.735 -12.556 1.00 95.19 323 ARG A CA 1
ATOM 2495 C C . ARG A 1 323 ? 4.220 -16.286 -12.403 1.00 95.19 323 ARG A C 1
ATOM 2497 O O . ARG A 1 323 ? 5.042 -16.582 -13.270 1.00 95.19 323 ARG A O 1
ATOM 2504 N N . VAL A 1 324 ? 4.551 -15.591 -11.312 1.00 93.88 324 VAL A N 1
ATOM 2505 C CA . VAL A 1 324 ? 5.927 -15.150 -11.026 1.00 93.88 324 VAL A CA 1
ATOM 2506 C C . VAL A 1 324 ? 6.828 -16.342 -10.702 1.00 93.88 324 VAL A C 1
ATOM 2508 O O . VAL A 1 324 ? 7.918 -16.440 -11.264 1.00 93.88 324 VAL A O 1
ATOM 2511 N N . LEU A 1 325 ? 6.377 -17.268 -9.850 1.00 93.94 325 LEU A N 1
ATOM 2512 C CA . LEU A 1 325 ? 7.144 -18.465 -9.492 1.00 93.94 325 LEU A CA 1
ATOM 2513 C C . LEU A 1 325 ? 7.398 -19.364 -10.703 1.00 93.94 325 LEU A C 1
ATOM 2515 O O . LEU A 1 325 ? 8.521 -19.824 -10.885 1.00 93.94 325 LEU A O 1
ATOM 2519 N N . TRP A 1 326 ? 6.399 -19.539 -11.571 1.00 94.50 326 TRP A N 1
ATOM 2520 C CA . TRP A 1 326 ? 6.550 -20.265 -12.832 1.00 94.50 326 TRP A CA 1
ATOM 2521 C C . TRP A 1 326 ? 7.655 -19.661 -13.702 1.00 94.50 326 TRP A C 1
ATOM 2523 O O . TRP A 1 326 ? 8.531 -20.373 -14.188 1.00 94.50 326 TRP A O 1
ATOM 2533 N N . LYS A 1 327 ? 7.664 -18.330 -13.857 1.00 91.88 327 LYS A N 1
ATOM 2534 C CA . LYS A 1 327 ? 8.713 -17.635 -14.612 1.00 91.88 327 LYS A CA 1
ATOM 2535 C C . LYS A 1 327 ? 10.094 -17.784 -13.983 1.00 91.88 327 LYS A C 1
ATOM 2537 O O . LYS A 1 327 ? 11.060 -17.899 -14.730 1.00 91.88 327 LYS A O 1
ATOM 2542 N N . VAL A 1 328 ? 10.195 -17.776 -12.653 1.00 91.75 328 VAL A N 1
ATOM 2543 C CA . VAL A 1 328 ? 11.463 -18.013 -11.943 1.00 91.75 328 VAL A CA 1
ATOM 2544 C C . VAL A 1 328 ? 11.954 -19.445 -12.163 1.00 91.75 328 VAL A C 1
ATOM 2546 O O . VAL A 1 328 ? 13.129 -19.624 -12.472 1.00 91.75 328 VAL A O 1
ATOM 2549 N N . GLY A 1 329 ? 11.068 -20.441 -12.056 1.00 89.94 329 GLY A N 1
ATOM 2550 C CA . GLY A 1 329 ? 11.391 -21.851 -12.302 1.00 89.94 329 GLY A CA 1
ATOM 2551 C C . GLY A 1 329 ? 11.877 -22.089 -13.730 1.00 89.94 329 GLY A C 1
ATOM 2552 O O . GLY A 1 329 ? 12.987 -22.571 -13.926 1.00 89.94 329 GLY A O 1
ATOM 2553 N N . LEU A 1 330 ? 11.124 -21.605 -14.723 1.00 84.38 330 LEU A N 1
ATOM 2554 C CA . LEU A 1 330 ? 11.519 -21.680 -16.133 1.00 84.38 330 LEU A CA 1
ATOM 2555 C C . LEU A 1 330 ? 12.875 -21.000 -16.393 1.00 84.38 330 LEU A C 1
ATOM 2557 O O . LEU A 1 330 ? 13.678 -21.472 -17.196 1.00 84.38 330 LEU A O 1
ATOM 2561 N N . TRP A 1 331 ? 13.147 -19.880 -15.715 1.00 76.44 331 TRP A N 1
ATOM 2562 C CA . TRP A 1 331 ? 14.444 -19.209 -15.806 1.00 76.44 331 TRP A CA 1
ATOM 2563 C C . TRP A 1 331 ? 15.581 -20.049 -15.228 1.00 76.44 331 TRP A C 1
ATOM 2565 O O . TRP A 1 331 ? 16.681 -20.038 -15.781 1.00 76.44 331 TRP A O 1
ATOM 2575 N N . ALA A 1 332 ? 15.336 -20.757 -14.125 1.00 80.12 332 ALA A N 1
ATOM 2576 C CA . ALA A 1 332 ? 16.322 -21.651 -13.538 1.00 80.12 332 ALA A CA 1
ATOM 2577 C C . ALA A 1 332 ? 16.685 -22.765 -14.528 1.00 80.12 332 ALA A C 1
ATOM 2579 O O . ALA A 1 332 ? 17.873 -22.967 -14.784 1.00 80.12 332 ALA A O 1
ATOM 2580 N N . ASP A 1 333 ? 15.687 -23.378 -15.164 1.00 80.38 333 ASP A N 1
ATOM 2581 C CA . ASP A 1 333 ? 15.893 -24.441 -16.152 1.00 80.38 333 ASP A CA 1
ATOM 2582 C C . ASP A 1 333 ? 16.697 -23.942 -17.363 1.00 80.38 333 ASP A C 1
ATOM 2584 O O . ASP A 1 333 ? 17.700 -24.546 -17.738 1.00 80.38 333 ASP A O 1
ATOM 2588 N N . LEU A 1 334 ? 16.355 -22.773 -17.919 1.00 77.06 334 LEU A N 1
ATOM 2589 C CA . LEU A 1 334 ? 17.087 -22.190 -19.054 1.00 77.06 334 LEU A CA 1
ATOM 2590 C C . LEU A 1 334 ? 18.543 -21.830 -18.716 1.00 77.06 334 LEU A C 1
ATOM 2592 O O . LEU A 1 334 ? 19.442 -21.981 -19.548 1.00 77.06 334 LEU A O 1
ATOM 2596 N N . VAL A 1 335 ? 18.800 -21.335 -17.502 1.00 76.00 335 VAL A N 1
ATOM 2597 C CA . VAL A 1 335 ? 20.166 -21.020 -17.052 1.00 76.00 335 VAL A CA 1
ATOM 2598 C C . VAL A 1 335 ? 20.990 -22.294 -16.891 1.00 76.00 335 VAL A C 1
ATOM 2600 O O . VAL A 1 335 ? 22.179 -22.291 -17.234 1.00 76.00 335 VAL A O 1
ATOM 2603 N N . VAL A 1 336 ? 20.372 -23.357 -16.376 1.00 78.50 336 VAL A N 1
ATOM 2604 C CA . VAL A 1 336 ? 20.980 -24.685 -16.255 1.00 78.50 336 VAL A CA 1
ATOM 2605 C C . VAL A 1 336 ? 21.316 -25.220 -17.650 1.00 78.50 336 VAL A C 1
ATOM 2607 O O . VAL A 1 336 ? 22.483 -25.514 -17.906 1.00 78.50 336 VAL A O 1
ATOM 2610 N N . GLU A 1 337 ? 20.361 -25.209 -18.583 1.00 75.62 337 GLU A N 1
ATOM 2611 C CA . GLU A 1 337 ? 20.541 -25.650 -19.975 1.00 75.62 337 GLU A CA 1
ATOM 2612 C C . GLU A 1 337 ? 21.692 -24.902 -20.677 1.00 75.62 337 GLU A C 1
ATOM 2614 O O . GLU A 1 337 ? 22.567 -25.513 -21.298 1.00 75.62 337 GLU A O 1
ATOM 2619 N N . SER A 1 338 ? 21.765 -23.569 -20.528 1.00 67.44 338 SER A N 1
ATOM 2620 C CA . SER A 1 338 ? 22.829 -22.782 -21.168 1.00 67.44 338 SER A CA 1
ATOM 2621 C C . SER A 1 338 ? 24.219 -23.139 -20.632 1.00 67.44 338 SER A C 1
ATOM 2623 O O . SER A 1 338 ? 25.178 -23.197 -21.399 1.00 67.44 338 SER A O 1
ATOM 2625 N N . ARG A 1 339 ? 24.352 -23.450 -19.336 1.00 69.69 339 ARG A N 1
ATOM 2626 C CA . ARG A 1 339 ? 25.653 -23.824 -18.765 1.00 69.69 339 ARG A CA 1
ATOM 2627 C C . ARG A 1 339 ? 26.174 -25.151 -19.308 1.00 69.69 339 ARG A C 1
ATOM 2629 O O . ARG A 1 339 ? 27.386 -25.286 -19.448 1.00 69.69 339 ARG A O 1
ATOM 2636 N N . TYR A 1 340 ? 25.290 -26.081 -19.661 1.00 69.38 340 TYR A N 1
ATOM 2637 C CA . TYR A 1 340 ? 25.685 -27.370 -20.232 1.00 69.38 340 TYR A CA 1
ATOM 2638 C C . TYR A 1 340 ? 25.890 -27.325 -21.755 1.00 69.38 340 TYR A C 1
ATOM 2640 O O . TYR A 1 340 ? 26.746 -28.044 -22.270 1.00 69.38 340 TYR A O 1
ATOM 2648 N N . HIS A 1 341 ? 25.187 -26.448 -22.485 1.00 57.28 341 HIS A N 1
ATOM 2649 C CA . HIS A 1 341 ? 25.261 -26.402 -23.954 1.00 57.28 341 HIS A CA 1
ATOM 2650 C C . HIS A 1 341 ? 26.146 -25.303 -24.565 1.00 57.28 341 HIS A C 1
ATOM 2652 O O . HIS A 1 341 ? 26.483 -25.399 -25.751 1.00 57.28 341 HIS A O 1
ATOM 2658 N N . VAL A 1 342 ? 26.598 -24.301 -23.802 1.00 55.47 342 VAL A N 1
ATOM 2659 C CA . VAL A 1 342 ? 27.498 -23.250 -24.318 1.00 55.47 342 VAL A CA 1
ATOM 2660 C C . VAL A 1 342 ? 28.828 -23.774 -24.894 1.00 55.47 342 VAL A C 1
ATOM 2662 O O . VAL A 1 342 ? 29.217 -23.238 -25.933 1.00 55.47 342 VAL A O 1
ATOM 2665 N N . PRO A 1 343 ? 29.506 -24.826 -24.377 1.00 55.69 343 PRO A N 1
ATOM 2666 C CA . PRO A 1 343 ? 30.712 -25.312 -25.048 1.00 55.69 343 PRO A CA 1
ATOM 2667 C C . PRO A 1 343 ? 30.407 -25.924 -26.424 1.00 55.69 343 PRO A C 1
ATOM 2669 O O . PRO A 1 343 ? 31.154 -25.695 -27.370 1.00 55.69 343 PRO A O 1
ATOM 2672 N N . ALA A 1 344 ? 29.276 -26.617 -26.588 1.00 57.59 344 ALA A N 1
ATOM 2673 C CA . ALA A 1 344 ? 28.897 -27.224 -27.866 1.00 57.59 344 ALA A CA 1
ATOM 2674 C C . ALA A 1 344 ? 28.417 -26.188 -28.900 1.00 57.59 344 ALA A C 1
ATOM 2676 O O . ALA A 1 344 ? 28.709 -26.320 -30.091 1.00 57.59 344 ALA A O 1
ATOM 2677 N N . LEU A 1 345 ? 27.698 -25.147 -28.464 1.00 55.84 345 LEU A N 1
ATOM 2678 C CA . LEU A 1 345 ? 27.234 -24.085 -29.360 1.00 55.84 345 LEU A CA 1
ATOM 2679 C C . LEU A 1 345 ? 28.376 -23.141 -29.759 1.00 55.84 345 LEU A C 1
ATOM 2681 O O . LEU A 1 345 ? 28.450 -22.756 -30.922 1.00 55.84 345 LEU A O 1
ATOM 2685 N N . ALA A 1 346 ? 29.291 -22.821 -28.835 1.00 63.44 346 ALA A N 1
ATOM 2686 C CA . ALA A 1 346 ? 30.503 -22.063 -29.146 1.00 63.44 346 ALA A CA 1
ATOM 2687 C C . ALA A 1 346 ? 31.377 -22.817 -30.157 1.00 63.44 346 ALA A C 1
ATOM 2689 O O . ALA A 1 346 ? 31.789 -22.220 -31.148 1.00 63.44 346 ALA A O 1
ATOM 2690 N N . LEU A 1 347 ? 31.552 -24.136 -29.988 1.00 64.88 347 LEU A N 1
ATOM 2691 C CA . LEU A 1 347 ? 32.276 -24.977 -30.947 1.00 64.88 347 LEU A CA 1
ATOM 2692 C C . LEU A 1 347 ? 31.595 -24.997 -32.326 1.00 64.88 347 LEU A C 1
ATOM 2694 O O . LEU A 1 347 ? 32.268 -24.890 -33.345 1.00 64.88 347 LEU A O 1
ATOM 2698 N N . ARG A 1 348 ? 30.256 -25.077 -32.383 1.00 63.59 348 ARG A N 1
ATOM 2699 C CA . ARG A 1 348 ? 29.502 -25.038 -33.652 1.00 63.59 348 ARG A CA 1
ATOM 2700 C C . ARG A 1 348 ? 29.539 -23.672 -34.333 1.00 63.59 348 ARG A C 1
ATOM 2702 O O . ARG A 1 348 ? 29.591 -23.631 -35.557 1.00 63.59 348 ARG A O 1
ATOM 2709 N N . VAL A 1 349 ? 29.527 -22.569 -33.583 1.00 65.50 349 VAL A N 1
ATOM 2710 C CA . VAL A 1 349 ? 29.663 -21.214 -34.147 1.00 65.50 349 VAL A CA 1
ATOM 2711 C C . VAL A 1 349 ? 31.083 -20.996 -34.671 1.00 65.50 349 VAL A C 1
ATOM 2713 O O . VAL A 1 349 ? 31.226 -20.539 -35.799 1.00 65.50 349 VAL A O 1
ATOM 2716 N N . GLN A 1 350 ? 32.116 -21.427 -33.941 1.00 71.56 350 GLN A N 1
ATOM 2717 C CA . GLN A 1 350 ? 33.504 -21.390 -34.421 1.00 71.56 350 GLN A CA 1
ATOM 2718 C C . GLN A 1 350 ? 33.712 -22.274 -35.664 1.00 71.56 350 GLN A C 1
ATOM 2720 O O . GLN A 1 350 ? 34.413 -21.891 -36.602 1.00 71.56 350 GLN A O 1
ATOM 2725 N N . MET A 1 351 ? 33.065 -23.443 -35.707 1.00 71.31 351 MET A N 1
ATOM 2726 C CA . MET A 1 351 ? 33.097 -24.357 -36.854 1.00 71.31 351 MET A CA 1
ATOM 2727 C C . MET A 1 351 ? 32.331 -23.799 -38.069 1.00 71.31 351 MET A C 1
ATOM 2729 O O . MET A 1 351 ? 32.758 -23.967 -39.206 1.00 71.31 351 MET A O 1
ATOM 2733 N N . LEU A 1 352 ? 31.222 -23.087 -37.857 1.00 61.94 352 LEU A N 1
ATOM 2734 C CA . LEU A 1 352 ? 30.481 -22.418 -38.933 1.00 61.94 352 LEU A CA 1
ATOM 2735 C C . LEU A 1 352 ? 31.191 -21.154 -39.442 1.00 61.94 352 LEU A C 1
ATOM 2737 O O . LEU A 1 352 ? 31.143 -20.883 -40.639 1.00 61.94 352 LEU A O 1
ATOM 2741 N N . GLU A 1 353 ? 31.882 -20.409 -38.576 1.00 68.06 353 GLU A N 1
ATOM 2742 C CA . GLU A 1 353 ? 32.698 -19.253 -38.980 1.00 68.06 353 GLU A CA 1
ATOM 2743 C C . GLU A 1 353 ? 33.943 -19.669 -39.777 1.00 68.06 353 GLU A C 1
ATOM 2745 O O . GLU A 1 353 ? 34.343 -18.957 -40.697 1.00 68.06 353 GLU A O 1
ATOM 2750 N N . THR A 1 354 ? 34.510 -20.846 -39.496 1.00 71.00 354 THR A N 1
ATOM 2751 C CA . THR A 1 354 ? 35.606 -21.423 -40.294 1.00 71.00 354 THR A CA 1
ATOM 2752 C C . THR A 1 354 ? 35.123 -22.029 -41.612 1.00 71.00 354 THR A C 1
ATOM 2754 O O . THR A 1 354 ? 35.819 -21.914 -42.620 1.00 71.00 354 THR A O 1
ATOM 2757 N N . LEU A 1 355 ? 33.927 -22.625 -41.647 1.00 73.31 355 LEU A N 1
ATOM 2758 C CA . LEU A 1 355 ? 33.384 -23.253 -42.858 1.00 73.31 355 LEU A CA 1
ATOM 2759 C C . LEU A 1 355 ? 32.660 -22.281 -43.804 1.00 73.31 355 LEU A C 1
ATOM 2761 O O . LEU A 1 355 ? 32.472 -22.619 -44.973 1.00 73.31 355 LEU A O 1
ATOM 2765 N N . TRP A 1 356 ? 32.247 -21.089 -43.353 1.00 58.00 356 TRP A N 1
ATOM 2766 C CA . TRP A 1 356 ? 31.471 -20.170 -44.197 1.00 58.00 356 TRP A CA 1
ATOM 2767 C C . TRP A 1 356 ? 31.748 -18.671 -43.940 1.00 58.00 356 TRP A C 1
ATOM 2769 O O . TRP A 1 356 ? 30.904 -17.952 -43.395 1.00 58.00 356 TRP A O 1
ATOM 2779 N N . PRO A 1 357 ? 32.881 -18.127 -44.423 1.00 57.66 357 PRO A N 1
ATOM 2780 C CA . PRO A 1 357 ? 33.272 -16.727 -44.203 1.00 57.66 357 PRO A CA 1
ATOM 2781 C C . PRO A 1 357 ? 32.396 -15.667 -44.912 1.00 57.66 357 PRO A C 1
ATOM 2783 O O . PRO A 1 357 ? 32.653 -14.474 -44.776 1.00 57.66 357 PRO A O 1
ATOM 2786 N N . LYS A 1 358 ? 31.349 -16.052 -45.663 1.00 51.22 358 LYS A N 1
ATOM 2787 C CA . LYS A 1 358 ? 30.504 -15.130 -46.461 1.00 51.22 358 LYS A CA 1
ATOM 2788 C C . LYS A 1 358 ? 29.028 -15.018 -46.018 1.00 51.22 358 LYS A C 1
ATOM 2790 O O . LYS A 1 358 ? 28.197 -14.560 -46.793 1.00 51.22 358 LYS A O 1
ATOM 2795 N N . ALA A 1 359 ? 28.652 -15.408 -44.795 1.00 50.12 359 ALA A N 1
ATOM 2796 C CA . ALA A 1 359 ? 27.244 -15.416 -44.339 1.00 50.12 359 ALA A CA 1
ATOM 2797 C C . ALA A 1 359 ? 26.757 -14.101 -43.676 1.00 50.12 359 ALA A C 1
ATOM 2799 O O . ALA A 1 359 ? 26.031 -14.137 -42.678 1.00 50.12 359 ALA A O 1
ATOM 2800 N N . SER A 1 360 ? 27.104 -12.925 -44.210 1.00 51.31 360 SER A N 1
ATOM 2801 C CA . SER A 1 360 ? 26.588 -11.643 -43.687 1.00 51.31 360 SER A CA 1
ATOM 2802 C C . SER A 1 360 ? 25.088 -11.427 -43.945 1.00 51.31 360 SER A C 1
ATOM 2804 O O . SER A 1 360 ? 24.445 -10.662 -43.224 1.00 51.31 360 SER A O 1
ATOM 2806 N N . ASP A 1 361 ? 24.495 -12.140 -44.908 1.00 54.50 361 ASP A N 1
ATOM 2807 C CA . ASP A 1 361 ? 23.177 -11.772 -45.448 1.00 54.50 361 ASP A CA 1
ATOM 2808 C C . ASP A 1 361 ? 21.994 -12.548 -44.827 1.00 54.50 361 ASP A C 1
ATOM 2810 O O . ASP A 1 361 ? 20.848 -12.093 -44.861 1.00 54.50 361 ASP A O 1
ATOM 2814 N N . ALA A 1 362 ? 22.247 -13.668 -44.137 1.00 49.88 362 ALA A N 1
ATOM 2815 C CA . ALA A 1 362 ? 21.200 -14.531 -43.568 1.00 49.88 362 ALA A CA 1
ATOM 2816 C C . ALA A 1 362 ? 20.588 -14.013 -42.243 1.00 49.88 362 ALA A C 1
ATOM 2818 O O . ALA A 1 362 ? 19.458 -14.364 -41.886 1.00 49.88 362 ALA A O 1
ATOM 2819 N N . LYS A 1 363 ? 21.269 -13.102 -41.527 1.00 46.22 363 LYS A N 1
ATOM 2820 C CA . LYS A 1 363 ? 20.793 -12.503 -40.254 1.00 46.22 363 LYS A CA 1
ATOM 2821 C C . LYS A 1 363 ? 19.526 -11.640 -40.397 1.00 46.22 363 LYS A C 1
ATOM 2823 O O . LYS A 1 363 ? 18.945 -11.224 -39.386 1.00 46.22 363 LYS A O 1
ATOM 2828 N N . LYS A 1 364 ? 19.093 -11.341 -41.627 1.00 48.16 364 LYS A N 1
ATOM 2829 C CA . LYS A 1 364 ? 17.908 -10.516 -41.916 1.00 48.16 364 LYS A CA 1
ATOM 2830 C C . LYS A 1 364 ? 16.602 -11.328 -41.954 1.00 48.16 364 LYS A C 1
ATOM 2832 O O . LYS A 1 364 ? 15.552 -10.765 -41.659 1.00 48.16 364 LYS A O 1
ATOM 2837 N N . ALA A 1 365 ? 16.658 -12.638 -42.223 1.00 43.78 365 ALA A N 1
ATOM 2838 C CA . ALA A 1 365 ? 15.468 -13.470 -42.436 1.00 43.78 365 ALA A CA 1
ATOM 2839 C C . ALA A 1 365 ? 14.851 -14.047 -41.141 1.00 43.78 365 ALA A C 1
ATOM 2841 O O . ALA A 1 365 ? 13.628 -14.065 -41.005 1.00 43.78 365 ALA A O 1
ATOM 2842 N N . SER A 1 366 ? 15.650 -14.440 -40.136 1.00 42.06 366 SER A N 1
ATOM 2843 C CA . SER A 1 366 ? 15.093 -15.075 -38.919 1.00 42.06 366 SER A CA 1
ATOM 2844 C C . SER A 1 366 ? 14.351 -14.106 -37.983 1.00 42.06 366 SER A C 1
ATOM 2846 O O . SER A 1 366 ? 13.516 -14.521 -37.179 1.00 42.06 366 SER A O 1
ATOM 2848 N N . ARG A 1 367 ? 14.557 -12.790 -38.144 1.00 46.16 367 ARG A N 1
ATOM 2849 C CA . ARG A 1 367 ? 13.855 -11.750 -37.369 1.00 46.16 367 ARG A CA 1
ATOM 2850 C C . ARG A 1 367 ? 12.366 -11.604 -37.719 1.00 46.16 367 ARG A C 1
ATOM 2852 O O . ARG A 1 367 ? 11.634 -10.972 -36.959 1.00 46.16 367 ARG A O 1
ATOM 2859 N N . ILE A 1 368 ? 11.911 -12.170 -38.839 1.00 47.09 368 ILE A N 1
ATOM 2860 C CA . ILE A 1 368 ? 10.530 -12.019 -39.328 1.00 47.09 368 ILE A CA 1
ATOM 2861 C C . ILE A 1 368 ? 9.599 -13.101 -38.746 1.00 47.09 368 ILE A C 1
ATOM 2863 O O . ILE A 1 368 ? 8.443 -12.806 -38.446 1.00 47.09 368 ILE A O 1
ATOM 2867 N N . GLY A 1 369 ? 10.100 -14.316 -38.492 1.00 40.16 369 GLY A N 1
ATOM 2868 C CA . GLY A 1 369 ? 9.293 -15.430 -37.965 1.00 40.16 369 GLY A CA 1
ATOM 2869 C C . GLY A 1 369 ? 8.840 -15.244 -36.512 1.00 40.16 369 GLY A C 1
ATOM 2870 O O . GLY A 1 369 ? 7.693 -15.529 -36.175 1.00 40.16 369 GLY A O 1
ATOM 2871 N N . PHE A 1 370 ? 9.694 -14.667 -35.661 1.00 35.56 370 PHE A N 1
ATOM 2872 C CA . PHE A 1 370 ? 9.413 -14.510 -34.225 1.00 35.56 370 PHE A CA 1
ATOM 2873 C C . PHE A 1 370 ? 8.315 -13.469 -33.918 1.00 35.56 370 PHE A C 1
ATOM 2875 O O . PHE A 1 370 ? 7.676 -13.517 -32.869 1.00 35.56 370 PHE A O 1
ATOM 2882 N N . ARG A 1 371 ? 8.037 -12.548 -34.855 1.00 42.94 371 ARG A N 1
ATOM 2883 C CA . ARG A 1 371 ? 7.008 -11.502 -34.693 1.00 42.94 371 ARG A CA 1
ATOM 2884 C C . ARG A 1 371 ? 5.574 -12.025 -34.792 1.00 42.94 371 ARG A C 1
ATOM 2886 O O . ARG A 1 371 ? 4.682 -11.415 -34.212 1.00 42.94 371 ARG A O 1
ATOM 2893 N N . LYS A 1 372 ? 5.335 -13.138 -35.496 1.00 40.16 372 LYS A N 1
ATOM 2894 C CA . LYS A 1 372 ? 3.976 -13.689 -35.656 1.00 40.16 372 LYS A CA 1
ATOM 2895 C C . LYS A 1 372 ? 3.481 -14.433 -34.410 1.00 40.16 372 LYS A C 1
ATOM 2897 O O . LYS A 1 372 ? 2.282 -14.435 -34.164 1.00 40.16 372 LYS A O 1
ATOM 2902 N N . LEU A 1 373 ? 4.382 -14.977 -33.588 1.00 35.06 373 LEU A N 1
ATOM 2903 C CA . LEU A 1 373 ? 4.015 -15.727 -32.380 1.00 35.06 373 LEU A CA 1
ATOM 2904 C C . LEU A 1 373 ? 3.600 -14.808 -31.210 1.00 35.06 373 LEU A C 1
ATOM 2906 O O . LEU A 1 373 ? 2.693 -15.136 -30.457 1.00 35.06 373 LEU A O 1
ATOM 2910 N N . GLN A 1 374 ? 4.187 -13.608 -31.107 1.00 39.12 374 GLN A N 1
ATOM 2911 C CA . GLN A 1 374 ? 3.859 -12.629 -30.053 1.00 39.12 374 GLN A CA 1
ATOM 2912 C C . GLN A 1 374 ? 2.519 -11.900 -30.266 1.00 39.12 374 GLN A C 1
ATOM 2914 O O . GLN A 1 374 ? 1.924 -11.409 -29.309 1.00 39.12 374 GLN A O 1
ATOM 2919 N N . LEU A 1 375 ? 2.024 -11.836 -31.506 1.00 42.19 375 LEU A N 1
ATOM 2920 C CA . LEU A 1 375 ? 0.709 -11.260 -31.819 1.00 42.19 375 LEU A CA 1
ATOM 2921 C C . LEU A 1 375 ? -0.448 -12.163 -31.364 1.00 42.19 375 LEU A C 1
ATOM 2923 O O . LEU A 1 375 ? -1.523 -11.653 -31.054 1.00 42.19 375 LEU A O 1
ATOM 2927 N N . LEU A 1 376 ? -0.216 -13.477 -31.265 1.00 37.03 376 LEU A N 1
ATOM 2928 C CA . LEU A 1 376 ? -1.228 -14.447 -30.844 1.00 37.03 376 LEU A CA 1
ATOM 2929 C C . LEU A 1 376 ? -1.515 -14.364 -29.330 1.00 37.03 376 LEU A C 1
ATOM 2931 O O . LEU A 1 376 ? -2.671 -14.426 -28.919 1.00 37.03 376 LEU A O 1
ATOM 2935 N N . GLU A 1 377 ? -0.492 -14.123 -28.500 1.00 39.50 377 GLU A N 1
ATOM 2936 C CA . GLU A 1 377 ? -0.669 -13.954 -27.045 1.00 39.50 377 GLU A CA 1
ATOM 2937 C C . GLU A 1 377 ? -1.367 -12.639 -26.669 1.00 39.50 377 GLU A C 1
ATOM 2939 O O . GLU A 1 377 ? -2.096 -12.577 -25.677 1.00 39.50 377 GLU A O 1
ATOM 2944 N N . LEU A 1 378 ? -1.185 -11.579 -27.466 1.00 42.75 378 LEU A N 1
ATOM 2945 C CA . LEU A 1 378 ? -1.860 -10.299 -27.233 1.00 42.75 378 LEU A CA 1
ATOM 2946 C C . LEU A 1 378 ? -3.359 -10.373 -27.555 1.00 42.75 378 LEU A C 1
ATOM 2948 O O . LEU A 1 378 ? -4.159 -9.732 -26.875 1.00 42.75 378 LEU A O 1
ATOM 2952 N N . TYR A 1 379 ? -3.742 -11.178 -28.551 1.00 37.81 379 TYR A N 1
ATOM 2953 C CA . TYR A 1 379 ? -5.144 -11.386 -28.919 1.00 37.81 379 TYR A CA 1
ATOM 2954 C C . TYR A 1 379 ? -5.917 -12.157 -27.837 1.00 37.81 379 TYR A C 1
ATOM 2956 O O . TYR A 1 379 ? -7.055 -11.809 -27.525 1.00 37.81 379 TYR A O 1
ATOM 2964 N N . LEU A 1 380 ? -5.277 -13.140 -27.196 1.00 38.69 380 LEU A N 1
ATOM 2965 C CA . LEU A 1 380 ? -5.881 -13.926 -26.113 1.00 38.69 380 LEU A CA 1
ATOM 2966 C C . LEU A 1 380 ? -6.059 -13.118 -24.813 1.00 38.69 380 LEU A C 1
ATOM 2968 O O . LEU A 1 380 ? -7.061 -13.282 -24.121 1.00 38.69 380 LEU A O 1
ATOM 2972 N N . GLY A 1 381 ? -5.144 -12.190 -24.508 1.00 35.97 381 GLY A N 1
ATOM 2973 C CA . GLY A 1 381 ? -5.254 -11.323 -23.326 1.00 35.97 381 GLY A CA 1
ATOM 2974 C C . GLY A 1 381 ? -6.370 -10.272 -23.411 1.00 35.97 381 GLY A C 1
ATOM 2975 O O . GLY A 1 381 ? -6.993 -9.956 -22.399 1.00 35.97 381 GLY A O 1
ATOM 2976 N N . VAL A 1 382 ? -6.659 -9.750 -24.609 1.00 44.78 38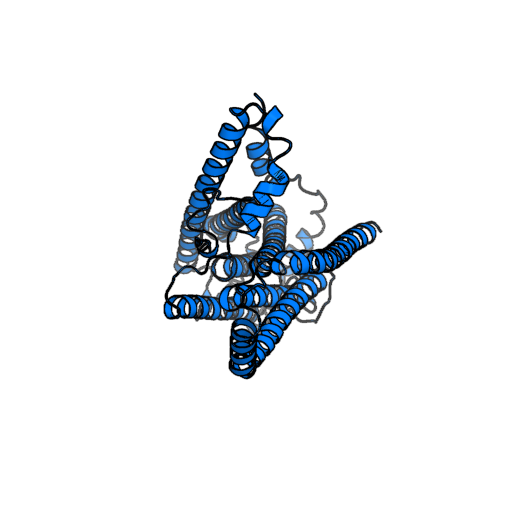2 VAL A N 1
ATOM 2977 C CA . VAL A 1 382 ? -7.745 -8.770 -24.819 1.00 44.78 382 VAL A CA 1
ATOM 2978 C C . VAL A 1 382 ? -9.119 -9.443 -24.748 1.00 44.78 382 VAL A C 1
ATOM 2980 O O . VAL A 1 382 ? -10.033 -8.895 -24.134 1.00 44.78 382 VAL A O 1
ATOM 2983 N N . LEU A 1 383 ? -9.248 -10.664 -25.280 1.00 37.19 383 LEU A N 1
ATOM 2984 C CA . LEU A 1 383 ? -10.482 -11.457 -25.191 1.00 37.19 383 LEU A CA 1
ATOM 2985 C C . LEU A 1 383 ? -10.862 -11.803 -23.740 1.00 37.19 383 LEU A C 1
ATOM 2987 O O . LEU A 1 383 ? -12.045 -11.813 -23.406 1.00 37.19 383 LEU A O 1
ATOM 2991 N N . TRP A 1 384 ? -9.878 -11.997 -22.856 1.00 35.00 384 TRP A N 1
ATOM 2992 C CA . TRP A 1 384 ? -10.120 -12.263 -21.433 1.00 35.00 384 TRP A CA 1
ATOM 2993 C C . TRP A 1 384 ? -10.701 -11.050 -20.681 1.00 35.00 384 TRP A C 1
ATOM 2995 O O . TRP A 1 384 ? -11.608 -11.198 -19.861 1.00 35.00 384 TRP A O 1
ATOM 3005 N N . PHE A 1 385 ? -10.237 -9.833 -20.990 1.00 37.41 385 PHE A N 1
ATOM 3006 C CA . PHE A 1 385 ? -10.753 -8.600 -20.375 1.00 37.41 385 PHE A CA 1
ATOM 3007 C C . PHE A 1 385 ? -12.170 -8.248 -20.844 1.00 37.41 385 PHE A C 1
ATOM 3009 O O . PHE A 1 385 ? -12.974 -7.761 -20.049 1.00 37.41 385 PHE A O 1
ATOM 3016 N N . SER A 1 386 ? -12.511 -8.542 -22.101 1.00 37.38 386 SER A N 1
ATOM 3017 C CA . SER A 1 386 ? -13.877 -8.365 -22.610 1.00 37.38 386 SER A CA 1
ATOM 3018 C C . SER A 1 386 ? -14.868 -9.370 -22.011 1.00 37.38 386 SER A C 1
ATOM 3020 O O . SER A 1 386 ? -16.035 -9.031 -21.836 1.00 37.38 386 SER A O 1
ATOM 3022 N N . PHE A 1 387 ? -14.416 -10.570 -21.634 1.00 31.67 387 PHE A N 1
ATOM 3023 C CA . PHE A 1 387 ? -15.269 -11.590 -21.014 1.00 31.67 387 PHE A CA 1
ATOM 3024 C C . PHE A 1 387 ? -15.658 -11.238 -19.564 1.00 31.67 387 PHE A C 1
ATOM 3026 O O . PHE A 1 387 ? -16.795 -11.463 -19.155 1.00 31.67 387 PHE A O 1
ATOM 3033 N N . LEU A 1 388 ? -14.763 -10.597 -18.801 1.00 36.66 388 LEU A N 1
ATOM 3034 C CA . LEU A 1 388 ? -15.048 -10.146 -17.429 1.00 36.66 388 LEU A CA 1
ATOM 3035 C C . LEU A 1 388 ? -15.987 -8.929 -17.370 1.00 36.66 388 LEU A C 1
ATOM 3037 O O . LEU A 1 388 ? -16.766 -8.807 -16.427 1.00 36.66 388 LEU A O 1
ATOM 3041 N N . ALA A 1 389 ? -15.977 -8.067 -18.390 1.00 35.97 389 ALA A N 1
ATOM 3042 C CA . ALA A 1 389 ? -16.883 -6.917 -18.471 1.00 35.97 389 ALA A CA 1
ATOM 3043 C C . ALA A 1 389 ? -18.354 -7.313 -18.724 1.00 35.97 389 ALA A C 1
ATOM 3045 O O . ALA A 1 389 ? -19.257 -6.557 -18.381 1.00 35.97 389 ALA A O 1
ATOM 3046 N N . VAL A 1 390 ? -18.607 -8.502 -19.284 1.00 34.38 390 VAL A N 1
ATOM 3047 C CA . VAL A 1 390 ? -19.964 -9.000 -19.581 1.00 34.38 390 VAL A CA 1
ATOM 3048 C C . VAL A 1 390 ? -20.582 -9.748 -18.390 1.00 34.38 390 VAL A C 1
ATOM 3050 O O . VAL A 1 390 ? -21.803 -9.810 -18.267 1.00 34.38 390 VAL A O 1
ATOM 3053 N N . ILE A 1 391 ? -19.763 -10.261 -17.468 1.00 38.53 391 ILE A N 1
ATOM 3054 C CA . ILE A 1 391 ? -20.237 -11.004 -16.289 1.00 38.53 391 ILE A CA 1
ATOM 3055 C C . ILE A 1 391 ? -20.633 -10.065 -15.129 1.00 38.53 391 ILE A C 1
ATOM 3057 O O . ILE A 1 391 ? -21.439 -10.446 -14.291 1.00 38.53 391 ILE A O 1
ATOM 3061 N N . GLY A 1 392 ? -20.163 -8.811 -15.114 1.00 34.84 392 GLY A N 1
ATOM 3062 C CA . GLY A 1 392 ? -20.493 -7.814 -14.079 1.00 34.84 392 GLY A CA 1
ATOM 3063 C C . GLY A 1 392 ? -21.797 -7.023 -14.281 1.00 34.84 392 GLY A C 1
ATOM 3064 O O . GLY A 1 392 ? -22.004 -6.035 -13.585 1.00 34.84 392 GLY A O 1
ATOM 3065 N N . SER A 1 393 ? -22.647 -7.407 -15.240 1.00 33.62 393 SER A N 1
ATOM 3066 C CA . SER A 1 393 ? -23.904 -6.711 -15.586 1.00 33.62 393 SER A CA 1
ATOM 3067 C C . SER A 1 393 ? -25.158 -7.570 -15.340 1.00 33.62 393 SER A C 1
ATOM 3069 O O . SER A 1 393 ? -26.171 -7.399 -16.026 1.00 33.62 393 SER A O 1
ATOM 3071 N N . LYS A 1 394 ? -25.110 -8.507 -14.391 1.00 34.72 394 LYS A N 1
ATOM 3072 C CA . LYS A 1 394 ? -26.293 -9.238 -13.925 1.00 34.72 394 LYS A CA 1
ATOM 3073 C C . LYS A 1 394 ? -26.392 -9.219 -12.415 1.00 34.72 394 LYS A C 1
ATOM 3075 O O . LYS A 1 394 ? -25.347 -9.462 -11.774 1.00 34.72 394 LYS A O 1
#

Sequence (394 aa):
MAVPGVCLLCLLTLFVLPTPSLGVSIQSDIISRCNNATGPADQCSIVGDGDFYGLGVRIGIYASWFASWVSNSFLLDAREICQSLDTNASFLFAIAVVVATYSTSGNIRVIDALILLLLSFGYLLSVMTLWGYRTKPANRKHFGGWGTHFRLILVNAICAYGIWFWSVGMTDKLPQCNTREQCGGLKLWILVEVPIAGAGIRNLFLAFSCICGAFYFTMFLAASLALLKLLRDMSDSNWKDCREPFSWKLREKIAKAEPWPLNLPKWTRMSIAGLTGVWLVFAIASIEMTLKINHVTGDRVQTFIATAGQFIPLVIGGCTLLRVLWKVGLWADLVVESRYHVPALALRVQMLETLWPKASDAKKASRIGFRKLQLLELYLGVLWFSFLAVIGSK

Foldseek 3Di:
DPPPVVVVVVLVVVLPDDADPPLPPQVVVVVVVLVPQDDELVSRAAADDLLLAAPLQLLLLLLLLVLLLLCQQPNLDPVLNVVSLVLNLVSLVVLLVCLSNCLVSLNDALLSNVLSLLSNVLCCLFRVPPVVCLADDPPDPADDDPSLLSSLSSLLSSLVSQLCSLPDSQPPRHPVSRQPVVNVGQWFPQPDTDHSPDPVNSVVSNVVSVVSNVVSVVVSVVNVVSVVVVVVVCVPPPVVVCPPCPPPVVVVVSVPSRSDDPPPPPVVSVVSSVVSVVSSVSSSCRSVVSCVVSNHDHCSRHDDDPDPSSNVSNVSSNVSSVVSVVVSVVVVVVVVVCVVCVVVVVVVVVVCCVVDVPPPPPVPPVVVVVVVVVVVVVVVVVVVVVVVVVVVPD

Secondary structure (DSSP, 8-state):
---HHHHHHHHHHTT-PPPPS-TTTTHHHHHHHHTT--S-GGG--EE--HHHH-HHHHHHHHHHHHHHHHHHHT---HHHHHHHHHHHHHHHHHHHHHHHHHHHTT---HHHHHHHHHHHHHHHHTTS-S-GGGG--TT------HHHHHHHHHHHHHHHHHHHIIIIIIIIIS-GGGS-GGGT--EEESSSEEETT-HHHHHHHHHHHHHHHHHHHHHHHHHHHHHHHHHHHHHHS-GGGSTTTHHHHHHHHHHHS--------HHHHHHHHHHHHHHHHHHHHHHHHHHHHTTEE-HHHHSS--SHHHHHHHHHHHHHHHHHHHHHHHHHHHHHHHHHHHHHHHHHHHHHHHH-TT-SSGGGTHHHHHHHHHHHHHHHHHHHHHHHHHHTT-

Organism: NCBI:txid569365

pLDDT: mean 76.32, std 20.43, range [31.67, 97.81]

Radius of gyration: 25.71 Å; chains: 1; bounding box: 65×56×79 Å